Protein AF-A0A1I0MM11-F1 (afdb_monomer)

Sequence (488 aa):
MKKKLISIIIATCLLSLAIGGCGKSEEKPKDKEKENSEDIDIEEITEDVTDVLSDFLDSVKTNEITILPDDATISQESMVNTLLPLTDYEIDSVEATEDSATATVIFTMPDVSEISAACVKYEGYFDLIGTIETTTEQTLEFDLTLVDDDWTIDGSSADAYADMLIGVVDSIEFARLTADEAMDAFDLYMNQLSIESSASYAVESTDPASPAWSTYLGWCDSIEGDTFLIYDFLSKYFSRIEYEATVTEATNESVTLQIVGTAPESVESIEYYMNNVILATDIYENLIEWQYAGGTPDRYYNGIFGMMGLGVYDSELVDYNATVTVTVDDDGNYIFYAGEGFLPAPYLDTPTNNDTMVTCALDNLLERGTITQEQHDTIGADLYAGNSLITEIETGDDYYVSFTDDDDDFRVCFWTRESHDPNESFTYNMSVNGESVVEGGTVTPEVPGAVIHGVVIPEEYCAAGNSIDLTIYGTDGSSILAHLQIDL

Nearest PDB structures (foldseek):
  8dek-assembly1_A  TM=5.422E-01  e=2.374E-02  Akkermansia muciniphila
  7lk7-assembly1_A  TM=4.509E-01  e=2.396E-01  Phocaeicola plebeius DSM 17135
  7u7n-assembly1_C  TM=4.491E-01  e=1.305E+00  Homo sapiens
  1n6v-assembly1_A  TM=4.245E-01  e=4.964E+00  Homo sapiens
  7z0l-assembly1_B  TM=4.357E-01  e=6.096E+00  Mus musculus

Mean predicted aligned error: 16.52 Å

Solvent-accessible surface area (backbone atoms only — not comparable to full-atom values): 27430 Å² total; per-residue (Å²): 118,70,77,54,51,60,56,42,50,56,47,48,62,55,53,66,64,73,76,73,78,90,84,86,85,89,83,87,87,83,90,77,96,68,93,71,76,74,78,74,55,63,67,60,54,51,51,55,50,50,50,51,52,48,54,51,54,52,42,50,43,68,65,80,50,90,76,74,62,96,79,59,50,79,66,56,54,54,50,50,68,60,48,40,68,61,44,47,75,46,79,77,46,76,54,73,58,99,59,40,33,40,32,36,35,40,33,41,27,56,43,57,64,56,49,33,74,64,23,35,38,73,83,50,44,75,71,47,61,83,66,54,87,52,68,41,79,47,77,49,68,39,43,31,38,57,53,98,92,38,78,39,74,36,70,66,33,56,50,52,54,43,51,49,54,48,53,60,58,70,67,48,49,54,14,78,41,39,69,68,57,45,49,54,50,48,53,52,47,51,52,33,28,31,73,38,47,75,44,66,73,52,54,45,60,72,48,76,83,37,68,56,54,46,48,49,49,48,54,54,61,74,38,81,84,55,60,70,40,62,16,55,28,46,14,52,43,43,59,57,46,47,74,49,76,41,80,77,45,73,37,39,60,33,32,32,30,42,36,39,42,31,28,52,52,26,63,69,33,22,52,48,38,61,58,31,50,72,65,38,15,59,41,45,33,60,38,54,57,40,45,75,72,70,48,69,78,71,52,57,56,48,41,54,34,48,35,40,31,49,9,36,69,69,27,57,73,38,86,33,58,26,34,37,37,34,33,56,53,98,88,68,50,73,41,35,25,38,41,66,60,59,63,79,76,77,83,71,75,78,51,93,49,52,72,59,23,48,49,52,14,44,52,52,36,40,75,72,62,76,42,49,71,68,54,44,53,48,52,51,47,49,52,65,50,67,42,33,71,50,62,74,55,80,68,62,101,49,45,45,43,35,36,42,82,46,105,89,46,40,31,39,35,36,36,48,80,63,92,62,64,49,85,54,64,39,38,31,33,33,24,49,73,83,41,79,76,39,80,73,42,74,48,59,38,91,45,78,76,54,55,56,38,70,47,76,48,61,72,90,67,70,45,74,75,34,34,40,41,38,39,40,35,48,95,88,71,49,73,48,79,50,77,46,75,40,80,126

Foldseek 3Di:
DVVVVVVVVVVVVVVVVVPDDDDDDDDDDDDDDDDPPPPPPVVVVVVQLVVVVVVVLVCQLVVVDDLADPPPDPLLSVLLNLFSVQKDKDFPDWDDDPWKIKTKMKIKTQQLVVVQVQQAASVCSNVVRVVRPDIDIDIAMWMWGQDPNHIDTDPVSSVVVNVVSSVSSVSRQHAPDDPVRQVVVVVVLLVCLQPPLVSVVLEDAPDCVPPQNVVVVVVVVVPVPQSVLVSLLRNLFSNAWDWDWDFPDDGSFKTKIKIKGKTFPLQVLLLCLQQPLVNLLVLLLVQLLVVVVVDDNNSVSVSSSVSSSVSRVPGDIDIAIWMWMWGADPVGDIHIHTGPRPDNRPPDDNHPCPLVSNLSNLVVCCVVVSDDPVSSVVVNVCVVCVQPQQPFDCPDDFKGWGWDDDVQWIKIKMFTPDQDAQADKKFKWKDKPNHTPDHGDIWGDPDRRDRITIDTDDPVRLDAQIKMWMWIADPVRDIDIDIDHRHD

Radius of gyration: 41.2 Å; Cα contacts (8 Å, |Δi|>4): 737; chains: 1; bounding box: 97×57×124 Å

Structure (mmCIF, N/CA/C/O backbone):
data_AF-A0A1I0MM11-F1
#
_entry.id   AF-A0A1I0MM11-F1
#
loop_
_atom_site.group_PDB
_atom_site.id
_atom_site.type_symbol
_atom_site.label_atom_id
_atom_site.label_alt_id
_atom_site.label_comp_id
_atom_site.label_asym_id
_atom_site.label_entity_id
_atom_site.label_seq_id
_atom_site.pdbx_PDB_ins_code
_atom_site.Cartn_x
_atom_site.Cartn_y
_atom_site.Cartn_z
_atom_site.occupancy
_atom_site.B_iso_or_equiv
_atom_site.auth_seq_id
_atom_site.auth_comp_id
_atom_site.auth_asym_id
_atom_site.auth_atom_id
_atom_site.pdbx_PDB_model_num
ATOM 1 N N . MET A 1 1 ? -38.874 16.314 23.577 1.00 32.44 1 MET A N 1
ATOM 2 C CA . MET A 1 1 ? -39.738 15.119 23.413 1.00 32.44 1 MET A CA 1
ATOM 3 C C . MET A 1 1 ? -38.963 13.818 23.638 1.00 32.44 1 MET A C 1
ATOM 5 O O . MET A 1 1 ? -39.555 12.912 24.196 1.00 32.44 1 MET A O 1
ATOM 9 N N . LYS A 1 2 ? -37.657 13.771 23.322 1.00 34.09 2 LYS A N 1
ATOM 10 C CA . LYS A 1 2 ? -36.763 12.604 23.443 1.00 34.09 2 LYS A CA 1
ATOM 11 C C . LYS A 1 2 ? -36.462 12.120 24.885 1.00 34.09 2 LYS A C 1
ATOM 13 O O . LYS A 1 2 ? -36.616 10.938 25.135 1.00 34.09 2 LYS A O 1
ATOM 18 N N . LYS A 1 3 ? -36.265 13.012 25.876 1.00 29.98 3 LYS A N 1
ATOM 19 C CA . LYS A 1 3 ? -36.166 12.630 27.315 1.00 29.98 3 LYS A CA 1
ATOM 20 C C . LYS A 1 3 ? -37.410 11.938 27.892 1.00 29.98 3 LYS A C 1
ATOM 22 O O . LYS A 1 3 ? -37.318 11.255 28.894 1.00 29.98 3 LYS A O 1
ATOM 27 N N . LYS A 1 4 ? -38.583 12.105 27.266 1.00 34.47 4 LYS A N 1
ATOM 28 C CA . LYS A 1 4 ? -39.797 11.405 27.703 1.00 34.47 4 LYS A CA 1
ATOM 29 C C . LYS A 1 4 ? -39.848 9.969 27.198 1.00 34.47 4 LYS A C 1
ATOM 31 O O . LYS A 1 4 ? -40.585 9.214 27.794 1.00 34.47 4 LYS A O 1
ATOM 36 N N . LEU A 1 5 ? -39.129 9.590 26.137 1.00 35.84 5 LEU A N 1
ATOM 37 C CA . LEU A 1 5 ? -39.246 8.246 25.562 1.00 35.84 5 LEU A CA 1
ATOM 38 C C . LEU A 1 5 ? -38.450 7.210 26.371 1.00 35.84 5 LEU A C 1
ATOM 40 O O . LEU A 1 5 ? -38.989 6.150 26.643 1.00 35.84 5 LEU A O 1
ATOM 44 N N . ILE A 1 6 ? -37.251 7.561 26.849 1.00 40.06 6 ILE A N 1
ATOM 45 C CA . ILE A 1 6 ? -36.433 6.709 27.735 1.00 40.06 6 ILE A CA 1
ATOM 46 C C . ILE A 1 6 ? -37.093 6.578 29.116 1.00 40.06 6 ILE A C 1
ATOM 48 O O . ILE A 1 6 ? -37.303 5.466 29.589 1.00 40.06 6 ILE A O 1
ATOM 52 N N . SER A 1 7 ? -37.595 7.679 29.694 1.00 38.94 7 SER A N 1
ATOM 53 C CA . SER A 1 7 ? -38.435 7.607 30.901 1.00 38.94 7 SER A CA 1
ATOM 54 C C . SER A 1 7 ? -39.763 6.875 30.667 1.00 38.94 7 SER A C 1
ATOM 56 O O . SER A 1 7 ? -40.299 6.310 31.606 1.00 38.94 7 SER A O 1
ATOM 58 N N . ILE A 1 8 ? -40.312 6.864 29.442 1.00 41.53 8 ILE A N 1
ATOM 59 C CA . ILE A 1 8 ? -41.504 6.072 29.091 1.00 41.53 8 ILE A CA 1
ATOM 60 C C . ILE A 1 8 ? -41.149 4.595 28.951 1.00 41.53 8 ILE A C 1
ATOM 62 O O . ILE A 1 8 ? -41.990 3.794 29.313 1.00 41.53 8 ILE A O 1
ATOM 66 N N . ILE A 1 9 ? -39.967 4.208 28.470 1.00 45.38 9 ILE A N 1
ATOM 67 C CA . ILE A 1 9 ? -39.562 2.797 28.347 1.00 45.38 9 ILE A CA 1
ATOM 68 C C . ILE A 1 9 ? -39.268 2.214 29.734 1.00 45.38 9 ILE A C 1
ATOM 70 O O . ILE A 1 9 ? -39.852 1.191 30.074 1.00 45.38 9 ILE A O 1
ATOM 74 N N . ILE A 1 10 ? -38.536 2.940 30.586 1.00 48.00 10 ILE A N 1
ATOM 75 C CA . ILE A 1 10 ? -38.338 2.582 32.003 1.00 48.00 10 ILE A CA 1
ATOM 76 C C . ILE A 1 10 ? -39.690 2.558 32.746 1.00 48.00 10 ILE A C 1
ATOM 78 O O . ILE A 1 10 ? -40.022 1.574 33.402 1.00 48.00 10 ILE A O 1
ATOM 82 N N . ALA A 1 11 ? -40.562 3.554 32.536 1.00 42.75 11 ALA A N 1
ATOM 83 C CA . ALA A 1 11 ? -41.920 3.535 33.092 1.00 42.75 11 ALA A CA 1
ATOM 84 C C . ALA A 1 11 ? -42.844 2.472 32.461 1.00 42.75 11 ALA A C 1
ATOM 86 O O . ALA A 1 11 ? -43.851 2.119 33.069 1.00 42.75 11 ALA A O 1
ATOM 87 N N . THR A 1 12 ? -42.551 1.959 31.260 1.00 39.09 12 THR A N 1
ATOM 88 C CA . THR A 1 12 ? -43.323 0.882 30.612 1.00 39.09 12 THR A CA 1
ATOM 89 C C . THR A 1 12 ? -42.909 -0.469 31.180 1.00 39.09 12 THR A C 1
ATOM 91 O O . THR A 1 12 ? -43.797 -1.280 31.426 1.00 39.09 12 THR A O 1
ATOM 94 N N . CYS A 1 13 ? -41.622 -0.665 31.490 1.00 40.66 13 CYS A N 1
ATOM 95 C CA . CYS A 1 13 ? -41.130 -1.814 32.251 1.00 40.66 13 CYS A CA 1
ATOM 96 C C . CYS A 1 13 ? -41.732 -1.844 33.671 1.00 40.66 13 CYS A C 1
ATOM 98 O O . CYS A 1 13 ? -42.238 -2.888 34.092 1.00 40.66 13 CYS A O 1
ATOM 100 N N . LEU A 1 14 ? -41.839 -0.687 34.341 1.00 39.78 14 LEU A N 1
ATOM 101 C CA . LEU A 1 14 ? -42.507 -0.550 35.647 1.00 39.78 14 LEU A CA 1
ATOM 102 C C . LEU A 1 14 ? -44.042 -0.727 35.568 1.00 39.78 14 LEU A C 1
ATOM 104 O O . LEU A 1 14 ? -44.650 -1.367 36.429 1.00 39.78 14 LEU A O 1
ATOM 108 N N . LEU A 1 15 ? -44.710 -0.268 34.496 1.00 37.12 15 LEU A N 1
ATOM 109 C CA . LEU A 1 15 ? -46.163 -0.464 34.336 1.00 37.12 15 LEU A CA 1
ATOM 110 C C . LEU A 1 15 ? -46.568 -1.926 34.068 1.00 37.12 15 LEU A C 1
ATOM 112 O O . LEU A 1 15 ? -47.705 -2.300 34.373 1.00 37.12 15 LEU A O 1
ATOM 116 N N . SER A 1 16 ? -45.681 -2.760 33.512 1.00 40.31 16 SER A N 1
ATOM 117 C CA . SER A 1 16 ? -45.938 -4.198 33.317 1.00 40.31 16 SER A CA 1
ATOM 118 C C . SER A 1 16 ? -45.960 -5.005 34.619 1.00 40.31 16 SER A C 1
ATOM 120 O O . SER A 1 16 ? -46.598 -6.058 34.654 1.00 40.31 16 SER A O 1
ATOM 122 N N . LEU A 1 17 ? -45.364 -4.494 35.702 1.00 40.16 17 LEU A N 1
ATOM 123 C CA . LEU A 1 17 ? -45.412 -5.109 37.036 1.00 40.16 17 LEU A CA 1
ATOM 124 C C . LEU A 1 17 ? -46.632 -4.646 37.860 1.00 40.16 17 LEU A C 1
ATOM 126 O O . LEU A 1 17 ? -47.085 -5.348 38.764 1.00 40.16 17 LEU A O 1
ATOM 130 N N . ALA A 1 18 ? -47.276 -3.538 37.476 1.00 36.03 18 ALA A N 1
ATOM 131 C CA . ALA A 1 18 ? -48.444 -2.982 38.167 1.00 36.03 18 ALA A CA 1
ATOM 132 C C . ALA A 1 18 ? -49.798 -3.666 37.846 1.00 36.03 18 ALA A C 1
ATOM 134 O O . ALA A 1 18 ? -50.840 -3.271 38.381 1.00 36.03 18 ALA A O 1
ATOM 135 N N . ILE A 1 19 ? -49.836 -4.721 37.020 1.00 41.59 19 ILE A N 1
ATOM 136 C CA . ILE A 1 19 ? -51.053 -5.524 36.778 1.00 41.59 19 ILE A CA 1
ATOM 137 C C . ILE A 1 19 ? -50.826 -6.958 37.266 1.00 41.59 19 ILE A C 1
ATOM 139 O O . ILE A 1 19 ? -50.775 -7.909 36.491 1.00 41.59 19 ILE A O 1
ATOM 143 N N . GLY A 1 20 ? -50.705 -7.112 38.586 1.00 34.19 20 GLY A N 1
ATOM 144 C CA . GLY A 1 20 ? -50.338 -8.396 39.176 1.00 34.19 20 GLY A CA 1
ATOM 145 C C . GLY A 1 20 ? -50.717 -8.633 40.635 1.00 34.19 20 GLY A C 1
ATOM 146 O O . GLY A 1 20 ? -50.010 -9.382 41.288 1.00 34.19 20 GLY A O 1
ATOM 147 N N . GLY A 1 21 ? -51.825 -8.092 41.164 1.00 27.91 21 GLY A N 1
ATOM 148 C CA . GLY A 1 21 ? -52.418 -8.694 42.375 1.00 27.91 21 GLY A CA 1
ATOM 149 C C . GLY A 1 21 ? -53.058 -7.757 43.390 1.00 27.91 21 GLY A C 1
ATOM 150 O O . GLY A 1 21 ? -52.514 -7.473 44.447 1.00 27.91 21 GLY A O 1
ATOM 151 N N . CYS A 1 22 ? -54.304 -7.384 43.124 1.00 31.27 22 CYS A N 1
ATOM 152 C CA . CYS A 1 22 ? -55.219 -6.841 44.118 1.00 31.27 22 CYS A CA 1
ATOM 153 C C . CYS A 1 22 ? -55.604 -7.920 45.159 1.00 31.27 22 CYS A C 1
ATOM 155 O O . CYS A 1 22 ? -56.109 -8.976 44.769 1.00 31.27 22 CYS A O 1
ATOM 157 N N . GLY A 1 23 ? -55.501 -7.635 46.468 1.00 30.02 23 GLY A N 1
ATOM 158 C CA . GLY A 1 23 ? -56.397 -8.269 47.445 1.00 30.02 23 GLY A CA 1
ATOM 159 C C . GLY A 1 23 ? -56.038 -8.235 48.940 1.00 30.02 23 GLY A C 1
ATOM 160 O O . GLY A 1 23 ? -55.190 -9.001 49.379 1.00 30.02 23 GLY A O 1
ATOM 161 N N . LYS A 1 24 ? -56.914 -7.538 49.697 1.00 30.80 24 LYS A N 1
ATOM 162 C CA . LYS A 1 24 ? -57.249 -7.614 51.151 1.00 30.80 24 LYS A CA 1
ATOM 163 C C . LYS A 1 24 ? -56.423 -6.706 52.074 1.00 30.80 24 LYS A C 1
ATOM 165 O O . LYS A 1 24 ? -55.237 -6.920 52.233 1.00 30.80 24 LYS A O 1
ATOM 170 N N . SER A 1 25 ? -56.937 -5.593 52.610 1.00 36.91 25 SER A N 1
ATOM 171 C CA . SER A 1 25 ? -58.120 -5.298 53.461 1.00 36.91 25 SER A CA 1
ATOM 172 C C . SER A 1 25 ? -57.959 -5.613 54.958 1.00 36.91 25 SER A C 1
ATOM 174 O O . SER A 1 25 ? -57.859 -6.782 55.317 1.00 36.91 25 SER A O 1
ATOM 176 N N . GLU A 1 26 ? -58.155 -4.548 55.757 1.00 40.00 26 GLU A N 1
ATOM 177 C CA . GLU A 1 26 ? -58.460 -4.463 57.207 1.00 40.00 26 GLU A CA 1
ATOM 178 C C . GLU A 1 26 ? -57.268 -4.763 58.144 1.00 40.00 26 GLU A C 1
ATOM 180 O O . GLU A 1 26 ? -56.585 -5.757 57.980 1.00 40.00 26 GLU A O 1
ATOM 185 N N . GLU A 1 27 ? -56.886 -3.923 59.117 1.00 33.59 27 GLU A N 1
ATOM 186 C CA . GLU A 1 27 ? -57.684 -3.264 60.165 1.00 33.59 27 GLU A CA 1
ATOM 187 C C . GLU A 1 27 ? -56.856 -2.144 60.867 1.00 33.59 27 GLU A C 1
ATOM 189 O O . GLU A 1 27 ? -55.632 -2.217 60.936 1.00 33.59 27 GLU A O 1
ATOM 194 N N . LYS A 1 28 ? -57.508 -1.116 61.441 1.00 41.66 28 LYS A N 1
ATOM 195 C CA . LYS A 1 28 ? -56.886 -0.117 62.354 1.00 41.66 28 LYS A CA 1
ATOM 196 C C . LYS A 1 28 ? -56.785 -0.670 63.787 1.00 41.66 28 LYS A C 1
ATOM 198 O O . LYS A 1 28 ? -57.722 -1.340 64.218 1.00 41.66 28 LYS A O 1
ATOM 203 N N . PRO A 1 29 ? -55.804 -0.229 64.607 1.00 46.22 29 PRO A N 1
ATOM 204 C CA . PRO A 1 29 ? -56.149 0.751 65.653 1.00 46.22 29 PRO A CA 1
ATOM 205 C C . PRO A 1 29 ? -55.075 1.819 65.973 1.00 46.22 29 PRO A C 1
ATOM 207 O O . PRO A 1 29 ? -53.958 1.805 65.477 1.00 46.22 29 PRO A O 1
ATOM 210 N N . LYS A 1 30 ? -55.511 2.787 66.792 1.00 51.41 30 LYS A N 1
ATOM 211 C CA . LYS A 1 30 ? -54.915 4.083 67.158 1.00 51.41 30 LYS A CA 1
ATOM 212 C C . LYS A 1 30 ? -53.791 4.051 68.215 1.00 51.41 30 LYS A C 1
ATOM 214 O O . LYS A 1 30 ? -53.790 3.194 69.091 1.00 51.41 30 LYS A O 1
ATOM 219 N N . ASP A 1 31 ? -53.037 5.158 68.197 1.00 51.97 31 ASP A N 1
ATOM 220 C CA . ASP A 1 31 ? -52.286 5.852 69.262 1.00 51.97 31 ASP A CA 1
ATOM 221 C C . ASP A 1 31 ? -51.034 5.178 69.854 1.00 51.97 31 ASP A C 1
ATOM 223 O O . ASP A 1 31 ? -51.128 4.336 70.748 1.00 51.97 31 ASP A O 1
ATOM 227 N N . LYS A 1 32 ? -49.854 5.713 69.493 1.00 39.91 32 LYS A N 1
ATOM 228 C CA . LYS A 1 32 ? -48.892 6.314 70.441 1.00 39.91 32 LYS A CA 1
ATOM 229 C C . LYS A 1 32 ? -47.725 6.998 69.723 1.00 39.91 32 LYS A C 1
ATOM 231 O O . LYS A 1 32 ? -47.015 6.363 68.956 1.00 39.91 32 LYS A O 1
ATOM 236 N N . GLU A 1 33 ? -47.513 8.268 70.067 1.00 51.34 33 GLU A N 1
ATOM 237 C CA . GLU A 1 33 ? -46.248 8.983 69.895 1.00 51.34 33 GLU A CA 1
ATOM 238 C C . GLU A 1 33 ? -45.085 8.158 70.463 1.00 51.34 33 GLU A C 1
ATOM 240 O O . GLU A 1 33 ? -45.061 7.815 71.651 1.00 51.34 33 GLU A O 1
ATOM 245 N N . LYS A 1 34 ? -44.107 7.891 69.603 1.00 38.19 34 LYS A N 1
ATOM 246 C CA . LYS A 1 34 ? -42.693 7.754 69.934 1.00 38.19 34 LYS A CA 1
ATOM 247 C C . LYS A 1 34 ? -41.921 8.236 68.713 1.00 38.19 34 LYS A C 1
ATOM 249 O O . LYS A 1 34 ? -42.310 7.922 67.597 1.00 38.19 34 LYS A O 1
ATOM 254 N N . GLU A 1 35 ? -40.904 9.051 68.958 1.00 46.47 35 GLU A N 1
ATOM 255 C CA . GLU A 1 35 ? -39.925 9.511 67.976 1.00 46.47 35 GLU A CA 1
ATOM 256 C C . GLU A 1 35 ? -39.421 8.319 67.148 1.00 46.47 35 GLU A C 1
ATOM 258 O O . GLU A 1 35 ? -38.642 7.511 67.646 1.00 46.47 35 GLU A O 1
ATOM 263 N N . ASN A 1 36 ? -39.912 8.201 65.914 1.00 37.78 36 ASN A N 1
ATOM 264 C CA . ASN A 1 36 ? -39.257 7.456 64.853 1.00 37.78 36 ASN A CA 1
ATOM 265 C C . ASN A 1 36 ? -38.315 8.463 64.187 1.00 37.78 36 ASN A C 1
ATOM 267 O O . ASN A 1 36 ? -38.738 9.226 63.324 1.00 37.78 36 ASN A O 1
ATOM 271 N N . SER A 1 37 ? -37.054 8.519 64.612 1.00 39.25 37 SER A N 1
ATOM 272 C CA . SER A 1 37 ? -36.037 8.541 63.568 1.00 39.25 37 SER A CA 1
ATOM 273 C C . SER A 1 37 ? -36.120 7.139 62.987 1.00 39.25 37 SER A C 1
ATOM 275 O O . SER A 1 37 ? -35.765 6.184 63.677 1.00 39.25 37 SER A O 1
ATOM 277 N N . GLU A 1 38 ? -36.769 7.004 61.832 1.00 51.75 38 GLU A N 1
ATOM 278 C CA . GLU A 1 38 ? -36.617 5.808 61.013 1.00 51.75 38 GLU A CA 1
ATOM 279 C C . GLU A 1 38 ? -35.108 5.615 60.874 1.00 51.75 38 GLU A C 1
ATOM 281 O O . GLU A 1 38 ? -34.415 6.456 60.303 1.00 51.75 38 GLU A O 1
ATOM 286 N N . ASP A 1 39 ? -34.580 4.601 61.562 1.00 51.25 39 ASP A N 1
ATOM 287 C CA . ASP A 1 39 ? -33.264 4.078 61.240 1.00 51.25 39 ASP A CA 1
ATOM 288 C C . ASP A 1 39 ? -33.450 3.539 59.826 1.00 51.25 39 ASP A C 1
ATOM 290 O O . ASP A 1 39 ? -34.002 2.456 59.642 1.00 51.25 39 ASP A O 1
ATOM 294 N N . ILE A 1 40 ? -33.135 4.385 58.844 1.00 65.69 40 ILE A N 1
ATOM 295 C CA . ILE A 1 40 ? -33.111 4.022 57.436 1.00 65.69 40 ILE A CA 1
ATOM 296 C C . ILE A 1 40 ? -32.189 2.811 57.346 1.00 65.69 40 ILE A C 1
ATOM 298 O O . ILE A 1 40 ? -31.011 2.903 57.711 1.00 65.69 40 ILE A O 1
ATOM 302 N N . ASP A 1 41 ? -32.743 1.673 56.935 1.00 81.00 41 ASP A N 1
ATOM 303 C CA . ASP A 1 41 ? -31.971 0.453 56.766 1.00 81.00 41 ASP A CA 1
ATOM 304 C C . ASP A 1 41 ? -31.174 0.582 55.466 1.00 81.00 41 ASP A C 1
ATOM 306 O O . ASP A 1 41 ? -31.639 0.278 54.372 1.00 81.00 41 ASP A O 1
ATOM 310 N N . ILE A 1 42 ? -29.972 1.148 55.586 1.00 77.62 42 ILE A N 1
ATOM 311 C CA . ILE A 1 42 ? -29.057 1.361 54.458 1.00 77.62 42 ILE A CA 1
ATOM 312 C C . ILE A 1 42 ? -28.754 0.029 53.753 1.00 77.62 42 ILE A C 1
ATOM 314 O O . ILE A 1 42 ? -28.487 0.034 52.554 1.00 77.62 42 ILE A O 1
ATOM 318 N N . GLU A 1 43 ? -28.805 -1.099 54.471 1.00 81.69 43 GLU A N 1
ATOM 319 C CA . GLU A 1 43 ? -28.594 -2.429 53.893 1.00 81.69 43 GLU A CA 1
ATOM 320 C C . GLU A 1 43 ? -29.742 -2.794 52.935 1.00 81.69 43 GLU A C 1
ATOM 322 O O . GLU A 1 43 ? -29.463 -3.200 51.810 1.00 81.69 43 GLU A O 1
ATOM 327 N N . GLU A 1 44 ? -30.997 -2.526 53.319 1.00 83.88 44 GLU A N 1
ATOM 328 C CA . GLU A 1 44 ? -32.195 -2.720 52.476 1.00 83.88 44 GLU A CA 1
ATOM 329 C C . GLU A 1 44 ? -32.163 -1.820 51.227 1.00 83.88 44 GLU A C 1
ATOM 331 O O . GLU A 1 44 ? -32.332 -2.306 50.113 1.00 83.88 44 GLU A O 1
ATOM 336 N N . ILE A 1 45 ? -31.826 -0.529 51.377 1.00 81.81 45 ILE A N 1
ATOM 337 C CA . ILE A 1 45 ? -31.696 0.391 50.228 1.00 81.81 45 ILE A CA 1
ATOM 338 C C . ILE A 1 45 ? -30.604 -0.072 49.256 1.00 81.81 45 ILE A C 1
ATOM 340 O O . ILE A 1 45 ? -30.756 0.035 48.039 1.00 81.81 45 ILE A O 1
ATOM 344 N N . THR A 1 46 ? -29.478 -0.553 49.784 1.00 81.31 46 THR A N 1
ATOM 345 C CA . THR A 1 46 ? -28.353 -0.997 48.953 1.00 81.31 46 THR A CA 1
ATOM 346 C C . THR A 1 46 ? -28.711 -2.256 48.164 1.00 81.31 46 THR A C 1
ATOM 348 O O . THR A 1 46 ? -28.319 -2.364 47.002 1.00 81.31 46 THR A O 1
ATOM 351 N N . GLU A 1 47 ? -29.459 -3.186 48.766 1.00 84.94 47 GLU A N 1
ATOM 352 C CA . GLU A 1 47 ? -29.973 -4.386 48.093 1.00 84.94 47 GLU A CA 1
ATOM 353 C C . GLU A 1 47 ? -30.916 -4.001 46.940 1.00 84.94 47 GLU A C 1
ATOM 355 O O . GLU A 1 47 ? -30.658 -4.387 45.801 1.00 84.94 47 GLU A O 1
ATOM 360 N N . ASP A 1 48 ? -31.895 -3.124 47.189 1.00 84.12 48 ASP A N 1
ATOM 361 C CA . ASP A 1 48 ? -32.839 -2.653 46.162 1.00 84.12 48 ASP A CA 1
ATOM 362 C C . ASP A 1 48 ? -32.139 -1.933 44.991 1.00 84.12 48 ASP A C 1
ATOM 364 O O . ASP A 1 48 ? -32.462 -2.155 43.821 1.00 84.12 48 ASP A O 1
ATOM 368 N N . VAL A 1 49 ? -31.148 -1.076 45.277 1.00 81.94 49 VAL A N 1
ATOM 369 C CA . VAL A 1 49 ? -30.350 -0.393 44.240 1.00 81.94 49 VAL A CA 1
ATOM 370 C C . VAL A 1 49 ? -29.547 -1.396 43.409 1.00 81.94 49 VAL A C 1
ATOM 372 O O . VAL A 1 49 ? -29.456 -1.259 42.186 1.00 81.94 49 VAL A O 1
ATOM 375 N N . THR A 1 50 ? -28.971 -2.406 44.062 1.00 83.56 50 THR A N 1
ATOM 376 C CA . THR A 1 50 ? -28.185 -3.456 43.402 1.00 83.56 50 THR A CA 1
ATOM 377 C C . THR A 1 50 ? -29.058 -4.293 42.467 1.00 83.56 50 THR A C 1
ATOM 379 O O . THR A 1 50 ? -28.634 -4.591 41.346 1.00 83.56 50 THR A O 1
ATOM 382 N N . ASP A 1 51 ? -30.282 -4.618 42.886 1.00 85.31 51 ASP A N 1
ATOM 383 C CA . ASP A 1 51 ? -31.253 -5.360 42.081 1.00 85.31 51 ASP A CA 1
ATOM 384 C C . ASP A 1 51 ? -31.686 -4.557 40.846 1.00 85.31 51 ASP A C 1
ATOM 386 O O . ASP A 1 51 ? -31.629 -5.070 39.728 1.00 85.31 51 ASP A O 1
ATOM 390 N N . VAL A 1 52 ? -32.012 -3.267 41.003 1.00 84.81 52 VAL A N 1
ATOM 391 C CA . VAL A 1 52 ? -32.391 -2.395 39.874 1.00 84.81 52 VAL A CA 1
ATOM 392 C C . VAL A 1 52 ? -31.262 -2.242 38.853 1.00 84.81 52 VAL A C 1
ATOM 394 O O . VAL A 1 52 ? -31.509 -2.294 37.645 1.00 84.81 52 VAL A O 1
ATOM 397 N N . LEU A 1 53 ? -30.019 -2.057 39.311 1.00 81.56 53 LEU A N 1
ATOM 398 C CA . LEU A 1 53 ? -28.861 -1.987 38.415 1.00 81.56 53 LEU A CA 1
ATOM 399 C C . LEU A 1 53 ? -28.635 -3.311 37.691 1.00 81.56 53 LEU A C 1
ATOM 401 O O . LEU A 1 53 ? -28.377 -3.306 36.489 1.00 81.56 53 LEU A O 1
ATOM 405 N N . SER A 1 54 ? -28.759 -4.432 38.401 1.00 84.62 54 SER A N 1
ATOM 406 C CA . SER A 1 54 ? -28.582 -5.759 37.812 1.00 84.62 54 SER A CA 1
ATOM 407 C C . SER A 1 54 ? -29.636 -6.038 36.740 1.00 84.62 54 SER A C 1
ATOM 409 O O . SER A 1 54 ? -29.277 -6.401 35.622 1.00 84.62 54 SER A O 1
ATOM 411 N N . ASP A 1 55 ? -30.911 -5.761 37.023 1.00 85.75 55 ASP A N 1
ATOM 412 C CA . ASP A 1 55 ? -32.009 -5.915 36.063 1.00 85.75 55 ASP A CA 1
ATOM 413 C C . ASP A 1 55 ? -31.813 -5.037 34.818 1.00 85.75 55 ASP A C 1
ATOM 415 O O . ASP A 1 55 ? -32.019 -5.485 33.684 1.00 85.75 55 ASP A O 1
ATOM 419 N N . PHE A 1 56 ? -31.384 -3.783 35.003 1.00 83.50 56 PHE A N 1
ATOM 420 C CA . PHE A 1 56 ? -31.062 -2.898 33.886 1.00 83.50 56 PHE A CA 1
ATOM 421 C C . PHE A 1 56 ? -29.932 -3.477 33.025 1.00 83.50 56 PHE A C 1
ATOM 423 O O . PHE A 1 56 ? -30.097 -3.607 31.810 1.00 83.50 56 PHE A O 1
ATOM 430 N N . LEU A 1 57 ? -28.809 -3.863 33.630 1.00 83.62 57 LEU A N 1
ATOM 431 C CA . LEU A 1 57 ? -27.642 -4.360 32.902 1.00 83.62 57 LEU A CA 1
ATOM 432 C C . LEU A 1 57 ? -27.925 -5.695 32.193 1.00 83.62 57 LEU A C 1
ATOM 434 O O . LEU A 1 57 ? -27.514 -5.877 31.045 1.00 83.62 57 LEU A O 1
ATOM 438 N N . ASP A 1 58 ? -28.710 -6.585 32.798 1.00 83.69 58 ASP A N 1
ATOM 439 C CA . ASP A 1 58 ? -29.155 -7.832 32.165 1.00 83.69 58 ASP A CA 1
ATOM 440 C C . ASP A 1 58 ? -30.113 -7.582 30.986 1.00 83.69 58 ASP A C 1
ATOM 442 O O . ASP A 1 58 ? -30.017 -8.235 29.937 1.00 83.69 58 ASP A O 1
ATOM 446 N N . SER A 1 59 ? -31.014 -6.601 31.105 1.00 80.88 59 SER A N 1
ATOM 447 C CA . SER A 1 59 ? -31.914 -6.217 30.007 1.00 80.88 59 SER A CA 1
ATOM 448 C C . SER A 1 59 ? -31.159 -5.635 28.803 1.00 80.88 59 SER A C 1
ATOM 450 O O . SER A 1 59 ? -31.515 -5.888 27.649 1.00 80.88 59 SER A O 1
ATOM 452 N N . VAL A 1 60 ? -30.063 -4.919 29.066 1.00 76.94 60 VAL A N 1
ATOM 453 C CA . VAL A 1 60 ? -29.146 -4.403 28.047 1.00 76.94 60 VAL A CA 1
ATOM 454 C C . VAL A 1 60 ? -28.428 -5.550 27.327 1.00 76.94 60 VAL A C 1
ATOM 456 O O . VAL A 1 60 ? -28.459 -5.605 26.097 1.00 76.94 60 VAL A O 1
ATOM 459 N N . LYS A 1 61 ? -27.846 -6.513 28.060 1.00 76.19 61 LYS A N 1
ATOM 460 C CA . LYS A 1 61 ? -27.139 -7.665 27.459 1.00 76.19 61 LYS A CA 1
ATOM 461 C C . LYS A 1 61 ? -28.035 -8.549 26.591 1.00 76.19 61 LYS A C 1
ATOM 463 O O . LYS A 1 61 ? -27.565 -9.182 25.647 1.00 76.19 61 LYS A O 1
ATOM 468 N N . THR A 1 62 ? -29.322 -8.634 26.918 1.00 73.81 62 THR A N 1
ATOM 469 C CA . THR A 1 62 ? -30.285 -9.494 26.210 1.00 73.81 62 THR A CA 1
ATOM 470 C C . THR A 1 62 ? -30.881 -8.854 24.949 1.00 73.81 62 THR A C 1
ATOM 472 O O . THR A 1 62 ? -31.729 -9.470 24.301 1.00 73.81 62 THR A O 1
ATOM 475 N N . ASN A 1 63 ? -30.386 -7.678 24.536 1.00 59.94 63 ASN A N 1
ATOM 476 C CA . ASN A 1 63 ? -30.808 -6.929 23.344 1.00 59.94 63 ASN A CA 1
ATOM 477 C C . ASN A 1 63 ? -32.291 -6.504 23.347 1.00 59.94 63 ASN A C 1
ATOM 479 O O . ASN A 1 63 ? -32.845 -6.184 22.292 1.00 59.94 63 ASN A O 1
ATOM 483 N N . GLU A 1 64 ? -32.961 -6.468 24.505 1.00 58.09 64 GLU A N 1
ATOM 484 C CA . GLU A 1 64 ? -34.348 -5.980 24.586 1.00 58.09 64 GLU A CA 1
ATOM 485 C C . GLU A 1 64 ? -34.441 -4.441 24.547 1.00 58.09 64 GLU A C 1
ATOM 487 O O . GLU A 1 64 ? -35.537 -3.887 24.420 1.00 58.09 64 GLU A O 1
ATOM 492 N N . ILE A 1 65 ? -33.299 -3.741 24.589 1.00 59.06 65 ILE A N 1
ATOM 493 C CA . ILE A 1 65 ? -33.212 -2.278 24.628 1.00 59.06 65 ILE A CA 1
ATOM 494 C C . ILE A 1 65 ? -32.291 -1.759 23.518 1.00 59.06 65 ILE A C 1
ATOM 496 O O . ILE A 1 65 ? -31.119 -2.110 23.444 1.00 59.06 65 ILE A O 1
ATOM 500 N N . THR A 1 66 ? -32.810 -0.861 22.677 1.00 60.81 66 THR A N 1
ATOM 501 C CA . THR A 1 66 ? -31.998 -0.052 21.756 1.00 60.81 66 THR A CA 1
ATOM 502 C C . THR A 1 66 ? -31.408 1.129 22.527 1.00 60.81 66 THR A C 1
ATOM 504 O O . THR A 1 66 ? -32.154 1.995 22.985 1.00 60.81 66 THR A O 1
ATOM 507 N N . ILE A 1 67 ? -30.085 1.151 22.694 1.00 61.69 67 ILE A N 1
ATOM 508 C CA . ILE A 1 67 ? -29.377 2.134 23.540 1.00 61.69 67 ILE A CA 1
ATOM 509 C C . ILE A 1 67 ? -28.835 3.309 22.717 1.00 61.69 67 ILE A C 1
ATOM 511 O O . ILE A 1 67 ? -28.596 4.389 23.251 1.00 61.69 67 ILE A O 1
ATOM 515 N N . LEU A 1 68 ? -28.660 3.124 21.408 1.00 63.53 68 LEU A N 1
ATOM 516 C CA . LEU A 1 68 ? -27.925 4.078 20.590 1.00 63.53 68 LEU A CA 1
ATOM 517 C C . LEU A 1 68 ? -28.766 5.275 20.134 1.00 63.53 68 LEU A C 1
ATOM 519 O O . LEU A 1 68 ? -29.970 5.146 19.884 1.00 63.53 68 LEU A O 1
ATOM 523 N N . PRO A 1 69 ? -28.132 6.453 20.008 1.00 60.31 69 PRO A N 1
ATOM 524 C CA . PRO A 1 69 ? -28.787 7.636 19.484 1.00 60.31 69 PRO A CA 1
ATOM 525 C C . PRO A 1 69 ? -29.116 7.465 17.988 1.00 60.31 69 PRO A C 1
ATOM 527 O O . PRO A 1 69 ? -28.449 6.731 17.263 1.00 60.31 69 PRO A O 1
ATOM 530 N N . ASP A 1 70 ? -30.164 8.157 17.516 1.00 57.09 70 ASP A N 1
ATOM 531 C CA . ASP A 1 70 ? -30.696 8.052 16.138 1.00 57.09 70 ASP A CA 1
ATOM 532 C C . ASP A 1 70 ? -29.662 8.368 15.025 1.00 57.09 70 ASP A C 1
ATOM 534 O O . ASP A 1 70 ? -29.954 8.177 13.843 1.00 57.09 70 ASP A O 1
ATOM 538 N N . ASP A 1 71 ? -28.517 8.957 15.373 1.00 57.12 71 ASP A N 1
ATOM 539 C CA . ASP A 1 71 ? -27.433 9.355 14.473 1.00 57.12 71 ASP A CA 1
ATOM 540 C C . ASP A 1 71 ? -26.260 8.370 14.426 1.00 57.12 71 ASP A C 1
ATOM 542 O O . ASP A 1 71 ? -25.376 8.548 13.585 1.00 57.12 71 ASP A O 1
ATOM 546 N N . ALA A 1 72 ? -26.273 7.313 15.245 1.00 56.34 72 ALA A N 1
ATOM 547 C CA . ALA A 1 72 ? -25.340 6.210 15.081 1.00 56.34 72 ALA A CA 1
ATOM 548 C C . ALA A 1 72 ? -25.506 5.609 13.678 1.00 56.34 72 ALA A C 1
ATOM 550 O O . ALA A 1 72 ? -26.615 5.346 13.199 1.00 56.34 72 ALA A O 1
ATOM 551 N N . THR A 1 73 ? -24.389 5.408 12.985 1.00 66.88 73 THR A N 1
ATOM 552 C CA . THR A 1 73 ? -24.423 4.719 11.695 1.00 66.88 73 THR A CA 1
ATOM 553 C C . THR A 1 73 ? -24.907 3.284 11.912 1.00 66.88 73 THR A C 1
ATOM 555 O O . THR A 1 73 ? -24.576 2.653 12.916 1.00 66.88 73 THR A O 1
ATOM 558 N N . ILE A 1 74 ? -25.671 2.736 10.958 1.00 62.16 74 ILE A N 1
ATOM 559 C CA . ILE A 1 74 ? -26.195 1.352 11.012 1.00 62.16 74 ILE A CA 1
ATOM 560 C C . ILE A 1 74 ? -25.066 0.333 11.301 1.00 62.16 74 ILE A C 1
ATOM 562 O O . ILE A 1 74 ? -25.296 -0.727 11.891 1.00 62.16 74 ILE A O 1
ATOM 566 N N . SER A 1 75 ? -23.827 0.672 10.928 1.00 77.75 75 SER A N 1
ATOM 567 C CA . SER A 1 75 ? -22.632 -0.114 11.216 1.00 77.75 75 SER A CA 1
ATOM 568 C C . SER A 1 75 ? -22.224 -0.128 12.694 1.00 77.75 75 SER A C 1
ATOM 570 O O . SER A 1 75 ? -21.933 -1.209 13.206 1.00 77.75 75 SER A O 1
ATOM 572 N N . GLN A 1 76 ? -22.240 1.018 13.386 1.00 81.81 76 GLN A N 1
ATOM 573 C CA . GLN A 1 76 ? -21.891 1.117 14.814 1.00 81.81 76 GLN A CA 1
ATOM 574 C C . GLN A 1 76 ? -22.908 0.381 15.689 1.00 81.81 76 GLN A C 1
ATOM 576 O O . GLN A 1 76 ? -22.528 -0.316 16.626 1.00 81.81 76 GLN A O 1
ATOM 581 N N . GLU A 1 77 ? -24.197 0.463 15.346 1.00 82.06 77 GLU A N 1
ATOM 582 C CA . GLU A 1 77 ? -25.245 -0.271 16.063 1.00 82.06 77 GLU A CA 1
ATOM 583 C C . GLU A 1 77 ? -25.032 -1.778 16.026 1.00 82.06 77 GLU A C 1
ATOM 585 O O . GLU A 1 77 ? -25.117 -2.454 17.052 1.00 82.06 77 GLU A O 1
ATOM 590 N N . SER A 1 78 ? -24.683 -2.304 14.857 1.00 86.19 78 SER A N 1
ATOM 591 C CA . SER A 1 78 ? -24.396 -3.728 14.713 1.00 86.19 78 SER A CA 1
ATOM 592 C C . SER A 1 78 ? -23.179 -4.144 15.550 1.00 86.19 78 SER A C 1
ATOM 594 O O . SER A 1 78 ? -23.196 -5.210 16.168 1.00 86.19 78 SER A O 1
ATOM 596 N N . MET A 1 79 ? -22.152 -3.291 15.625 1.00 87.50 79 MET A N 1
ATOM 597 C CA . MET A 1 79 ? -20.950 -3.554 16.419 1.00 87.50 79 MET A CA 1
ATOM 598 C C . MET A 1 79 ? -21.248 -3.592 17.917 1.00 87.50 79 MET A C 1
ATOM 600 O O . MET A 1 79 ? -20.950 -4.585 18.578 1.00 87.50 79 MET A O 1
ATOM 604 N N . VAL A 1 80 ? -21.928 -2.567 18.436 1.00 87.50 80 VAL A N 1
ATOM 605 C CA . VAL A 1 80 ? -22.328 -2.510 19.849 1.00 87.50 80 VAL A CA 1
ATOM 606 C C . VAL A 1 80 ? -23.196 -3.713 20.218 1.00 87.50 80 VAL A C 1
ATOM 608 O O . VAL A 1 80 ? -22.914 -4.383 21.206 1.00 87.50 80 VAL A O 1
ATOM 611 N N . ASN A 1 81 ? -24.182 -4.069 19.391 1.00 84.94 81 ASN A N 1
ATOM 612 C CA . ASN A 1 81 ? -25.051 -5.228 19.637 1.00 84.94 81 ASN A CA 1
ATOM 613 C C . ASN A 1 81 ? -24.305 -6.574 19.642 1.00 84.94 81 ASN A C 1
ATOM 615 O O . ASN A 1 81 ? -24.821 -7.562 20.165 1.00 84.94 81 ASN A O 1
ATOM 619 N N . THR A 1 82 ? -23.110 -6.628 19.051 1.00 88.25 82 THR A N 1
ATOM 620 C CA . THR A 1 82 ? -22.250 -7.819 19.063 1.00 88.25 82 THR A CA 1
ATOM 621 C C . THR A 1 82 ? -21.308 -7.822 20.264 1.00 88.25 82 THR A C 1
ATOM 623 O O . THR A 1 82 ? -21.057 -8.881 20.834 1.00 88.25 82 THR A O 1
ATOM 626 N N . LEU A 1 83 ? -20.825 -6.649 20.679 1.00 88.38 83 LEU A N 1
ATOM 627 C CA . LEU A 1 83 ? -19.996 -6.479 21.872 1.00 88.38 83 LEU A CA 1
ATOM 628 C C . LEU A 1 83 ? -20.800 -6.708 23.163 1.00 88.38 83 LEU A C 1
ATOM 630 O O . LEU A 1 83 ? -20.305 -7.351 24.081 1.00 88.38 83 LEU A O 1
ATOM 634 N N . LEU A 1 84 ? -22.047 -6.228 23.227 1.00 89.19 84 LEU A N 1
ATOM 635 C CA . LEU A 1 84 ? -22.883 -6.250 24.434 1.00 89.19 84 LEU A CA 1
ATOM 636 C C . LEU A 1 84 ? -23.010 -7.640 25.095 1.00 89.19 84 LEU A C 1
ATOM 638 O O . LEU A 1 84 ? -22.775 -7.728 26.300 1.00 89.19 84 LEU A O 1
ATOM 642 N N . PRO A 1 85 ? -23.312 -8.736 24.368 1.00 88.81 85 PRO A N 1
ATOM 643 C CA . PRO A 1 85 ? -23.378 -10.075 24.961 1.00 88.81 85 PRO A CA 1
ATOM 644 C C . PRO A 1 85 ? -22.039 -10.613 25.484 1.00 88.81 85 PRO A C 1
ATOM 646 O O . PRO A 1 85 ? -22.034 -11.616 26.196 1.00 88.81 85 PRO A O 1
ATOM 649 N N . LEU A 1 86 ? -20.919 -9.997 25.095 1.00 90.75 86 LEU A N 1
ATOM 650 C CA . LEU A 1 86 ? -19.561 -10.370 25.497 1.00 90.75 86 LEU A CA 1
ATOM 651 C C . LEU A 1 86 ? -19.036 -9.509 26.655 1.00 90.75 86 LEU A C 1
ATOM 653 O O . LEU A 1 86 ? -17.968 -9.796 27.187 1.00 90.75 86 LEU A O 1
ATOM 657 N N . THR A 1 87 ? -19.768 -8.463 27.042 1.00 91.19 87 THR A N 1
ATOM 658 C CA . THR A 1 87 ? -19.411 -7.579 28.152 1.00 91.19 87 THR A CA 1
ATOM 659 C C . THR A 1 87 ? -19.930 -8.146 29.467 1.00 91.19 87 THR A C 1
ATOM 661 O O . THR A 1 87 ? -21.117 -8.437 29.611 1.00 91.19 87 THR A O 1
ATOM 664 N N . ASP A 1 88 ? -19.054 -8.239 30.457 1.00 93.25 88 ASP A N 1
ATOM 665 C CA . ASP A 1 88 ? -19.367 -8.511 31.853 1.00 93.25 88 ASP A CA 1
ATOM 666 C C . ASP A 1 88 ? -19.345 -7.241 32.702 1.00 93.25 88 ASP A C 1
ATOM 668 O O . ASP A 1 88 ? -18.847 -6.196 32.280 1.00 93.25 88 ASP A O 1
ATOM 672 N N . TYR A 1 89 ? -19.958 -7.310 33.883 1.00 94.25 89 TYR A N 1
ATOM 673 C CA . TYR A 1 89 ? -19.989 -6.193 34.818 1.00 94.25 89 TYR A CA 1
ATOM 674 C C . TYR A 1 89 ? -19.883 -6.669 36.267 1.00 94.25 89 TYR A C 1
ATOM 676 O O . TYR A 1 89 ? -20.348 -7.755 36.616 1.00 94.25 89 TYR A O 1
ATOM 684 N N . GLU A 1 90 ? -19.308 -5.815 37.106 1.00 92.50 90 GLU A N 1
ATOM 685 C CA . GLU A 1 90 ? -19.246 -5.948 38.557 1.00 92.50 90 GLU A CA 1
ATOM 686 C C . GLU A 1 90 ? -19.623 -4.607 39.196 1.00 92.50 90 GLU A C 1
ATOM 688 O O . GLU A 1 90 ? -19.144 -3.549 38.785 1.00 92.50 90 GLU A O 1
ATOM 693 N N . ILE A 1 91 ? -20.500 -4.641 40.200 1.00 91.69 91 ILE A N 1
ATOM 694 C CA . ILE A 1 91 ? -20.818 -3.464 41.013 1.00 91.69 91 ILE A CA 1
ATOM 695 C C . ILE A 1 91 ? -19.758 -3.387 42.114 1.00 91.69 91 ILE A C 1
ATOM 697 O O . ILE A 1 91 ? -19.754 -4.209 43.028 1.00 91.69 91 ILE A O 1
ATOM 701 N N . ASP A 1 92 ? -18.853 -2.415 42.010 1.00 94.38 92 ASP A N 1
ATOM 702 C CA . ASP A 1 92 ? -17.737 -2.239 42.946 1.00 94.38 92 ASP A CA 1
ATOM 703 C C . ASP A 1 92 ? -18.204 -1.602 44.261 1.00 94.38 92 ASP A C 1
ATOM 705 O O . ASP A 1 92 ? -17.877 -2.065 45.357 1.00 94.38 92 ASP A O 1
ATOM 709 N N . SER A 1 93 ? -19.006 -0.540 44.165 1.00 91.56 93 SER A N 1
ATOM 710 C CA . SER A 1 93 ? -19.509 0.184 45.331 1.00 91.56 93 SER A CA 1
ATOM 711 C C . SER A 1 93 ? -20.853 0.852 45.069 1.00 91.56 93 SER A C 1
ATOM 713 O O . SER A 1 93 ? -21.163 1.247 43.947 1.00 91.56 93 SER A O 1
ATOM 715 N N . VAL A 1 94 ? -21.644 0.991 46.135 1.00 92.38 94 VAL A N 1
ATOM 716 C CA . VAL A 1 94 ? -22.912 1.727 46.149 1.00 92.38 94 VAL A CA 1
ATOM 717 C C . VAL A 1 94 ? -22.907 2.661 47.354 1.00 92.38 94 VAL A C 1
ATOM 719 O O . VAL A 1 94 ? -22.726 2.228 48.493 1.00 92.38 94 VAL A O 1
ATOM 722 N N . GLU A 1 95 ? -23.113 3.948 47.100 1.00 89.69 95 GLU A N 1
ATOM 723 C CA . GLU A 1 95 ? -23.302 4.977 48.115 1.00 89.69 95 GLU A CA 1
ATOM 724 C C . GLU A 1 95 ? -24.734 5.507 48.021 1.00 89.69 95 GLU A C 1
ATOM 726 O O . GLU A 1 95 ? -25.068 6.271 47.118 1.00 89.69 95 GLU A O 1
ATOM 731 N N . ALA A 1 96 ? -25.597 5.094 48.951 1.00 89.50 96 ALA A N 1
ATOM 732 C CA . ALA A 1 96 ? -27.010 5.459 48.947 1.00 89.50 96 ALA A CA 1
ATOM 733 C C . ALA A 1 96 ? -27.396 6.409 50.092 1.00 89.50 96 ALA A C 1
ATOM 735 O O . ALA A 1 96 ? -26.846 6.384 51.195 1.00 89.50 96 ALA A O 1
ATOM 736 N N . THR A 1 97 ? -28.388 7.246 49.810 1.00 88.69 97 THR A N 1
ATOM 737 C CA . THR A 1 97 ? -29.115 8.102 50.753 1.00 88.69 97 THR A CA 1
ATOM 738 C C . THR A 1 97 ? -30.613 7.787 50.665 1.00 88.69 97 THR A C 1
ATOM 740 O O . THR A 1 97 ? -31.008 6.895 49.924 1.00 88.69 97 THR A O 1
ATOM 743 N N . GLU A 1 98 ? -31.450 8.521 51.403 1.00 85.56 98 GLU A N 1
ATOM 744 C CA . GLU A 1 98 ? -32.910 8.328 51.389 1.00 85.56 98 GLU A CA 1
ATOM 745 C C . GLU A 1 98 ? -33.528 8.520 49.990 1.00 85.56 98 GLU A C 1
ATOM 747 O O . GLU A 1 98 ? -34.422 7.771 49.621 1.00 85.56 98 GLU A O 1
ATOM 752 N N . ASP A 1 99 ? -33.016 9.470 49.194 1.00 89.38 99 ASP A N 1
ATOM 753 C CA . ASP A 1 99 ? -33.647 9.881 47.926 1.00 89.38 99 ASP A CA 1
ATOM 754 C C . ASP A 1 99 ? -32.751 9.696 46.681 1.00 89.38 99 ASP A C 1
ATOM 756 O O . ASP A 1 99 ? -33.200 9.873 45.543 1.00 89.38 99 ASP A O 1
ATOM 760 N N . SER A 1 100 ? -31.464 9.395 46.869 1.00 90.00 100 SER A N 1
ATOM 761 C CA . SER A 1 100 ? -30.488 9.252 45.780 1.00 90.00 100 SER A CA 1
ATOM 762 C C . SER A 1 100 ? -29.417 8.224 46.109 1.00 90.00 100 SER A C 1
ATOM 764 O O . SER A 1 100 ? -29.028 8.104 47.271 1.00 90.00 100 SER A O 1
ATOM 766 N N . ALA A 1 101 ? -28.876 7.565 45.092 1.00 89.38 101 ALA A N 1
ATOM 767 C CA . ALA A 1 101 ? -27.728 6.679 45.225 1.00 89.38 101 ALA A CA 1
ATOM 768 C C . ALA A 1 101 ? -26.742 6.906 44.079 1.00 89.38 101 ALA A C 1
ATOM 770 O O . ALA A 1 101 ? -27.142 7.328 42.999 1.00 89.38 101 ALA A O 1
ATOM 771 N N . THR A 1 102 ? -25.469 6.612 44.314 1.00 92.94 102 THR A N 1
ATOM 772 C CA . THR A 1 102 ? -24.441 6.554 43.274 1.00 92.94 102 THR A CA 1
ATOM 773 C C . THR A 1 102 ? -23.795 5.176 43.326 1.00 92.94 102 THR A C 1
ATOM 775 O O . THR A 1 102 ? -23.417 4.710 44.401 1.00 92.94 102 THR A O 1
ATOM 778 N N . ALA A 1 103 ? -23.685 4.509 42.182 1.00 91.38 103 ALA A N 1
ATOM 779 C CA . ALA A 1 103 ? -23.068 3.195 42.069 1.00 91.38 103 ALA A CA 1
ATOM 780 C C . ALA A 1 103 ? -21.883 3.226 41.104 1.00 91.38 103 ALA A C 1
ATOM 782 O O . ALA A 1 103 ? -22.015 3.685 39.973 1.00 91.38 103 ALA A O 1
ATOM 783 N N . THR A 1 104 ? -20.743 2.695 41.534 1.00 93.69 104 THR A N 1
ATOM 784 C CA . THR A 1 104 ? -19.570 2.500 40.678 1.00 93.69 104 THR A CA 1
ATOM 785 C C . THR A 1 104 ? -19.631 1.104 40.080 1.00 93.69 104 THR A C 1
ATOM 787 O O . THR A 1 104 ? -19.626 0.111 40.810 1.00 93.69 104 THR A O 1
ATOM 790 N N . VAL A 1 105 ? -19.675 1.021 38.754 1.00 92.25 105 VAL A N 1
ATOM 791 C CA . VAL A 1 105 ? -19.745 -0.240 38.010 1.00 92.25 105 VAL A CA 1
ATOM 792 C C . VAL A 1 105 ? -18.497 -0.383 37.150 1.00 92.25 105 VAL A C 1
ATOM 794 O O . VAL A 1 105 ? -18.118 0.541 36.428 1.00 92.25 105 VAL A O 1
ATOM 797 N N . ILE A 1 106 ? -17.860 -1.546 37.232 1.00 94.44 106 ILE A N 1
ATOM 798 C CA . ILE A 1 106 ? -16.721 -1.933 36.403 1.00 94.44 106 ILE A CA 1
ATOM 799 C C . ILE A 1 106 ? -17.245 -2.857 35.309 1.00 94.44 106 ILE A C 1
ATOM 801 O O . ILE A 1 106 ? -17.800 -3.913 35.595 1.00 94.44 106 ILE A O 1
ATOM 805 N N . PHE A 1 107 ? -17.070 -2.457 34.056 1.00 94.81 107 PHE A N 1
ATOM 806 C CA . PHE A 1 107 ? -17.382 -3.253 32.878 1.00 94.81 107 PHE A CA 1
ATOM 807 C C . PHE A 1 107 ? -16.120 -3.927 32.370 1.00 94.81 107 PHE A C 1
ATOM 809 O O . PHE A 1 107 ? -15.147 -3.242 32.069 1.00 94.81 107 PHE A O 1
ATOM 816 N N . THR A 1 108 ? -16.157 -5.244 32.213 1.00 95.62 108 THR A N 1
ATOM 817 C CA . THR A 1 108 ? -15.085 -6.030 31.601 1.00 95.62 108 THR A CA 1
ATOM 818 C C . THR A 1 108 ? -15.551 -6.465 30.220 1.00 95.62 108 THR A C 1
ATOM 820 O O . THR A 1 108 ? -16.517 -7.209 30.101 1.00 95.62 108 THR A O 1
ATOM 823 N N . MET A 1 109 ? -14.894 -6.006 29.162 1.00 94.62 109 MET A N 1
ATOM 824 C CA . MET A 1 109 ? -15.294 -6.298 27.780 1.00 94.62 109 MET A CA 1
ATOM 825 C C . MET A 1 109 ? -14.094 -6.733 26.941 1.00 94.62 109 MET A C 1
ATOM 827 O O . MET A 1 109 ? -12.968 -6.409 27.322 1.00 94.62 109 MET A O 1
ATOM 831 N N . PRO A 1 110 ? -14.293 -7.447 25.817 1.00 95.06 110 PRO A N 1
ATOM 832 C CA . PRO A 1 110 ? -13.212 -7.752 24.885 1.00 95.06 110 PRO A CA 1
ATOM 833 C C . PRO A 1 110 ? -12.399 -6.505 24.523 1.00 95.06 110 PRO A C 1
ATOM 835 O O . PRO A 1 110 ? -12.975 -5.446 24.260 1.00 95.06 110 PRO A O 1
ATOM 838 N N . ASP A 1 111 ? -11.070 -6.615 24.505 1.00 94.12 111 ASP A N 1
ATOM 839 C CA . ASP A 1 111 ? -10.204 -5.513 24.076 1.00 94.12 111 ASP A CA 1
ATOM 840 C C . ASP A 1 111 ? -10.260 -5.368 22.550 1.00 94.12 111 ASP A C 1
ATOM 842 O O . ASP A 1 111 ? -9.480 -5.951 21.796 1.00 94.12 111 ASP A O 1
ATOM 846 N N . VAL A 1 112 ? -11.225 -4.579 22.078 1.00 90.31 112 VAL A N 1
ATOM 847 C CA . VAL A 1 112 ? -11.461 -4.371 20.645 1.00 90.31 112 VAL A CA 1
ATOM 848 C C . VAL A 1 112 ? -10.300 -3.679 19.924 1.00 90.31 112 VAL A C 1
ATOM 850 O O . VAL A 1 112 ? -10.294 -3.658 18.696 1.00 90.31 112 VAL A O 1
ATOM 853 N N . SER A 1 113 ? -9.291 -3.161 20.638 1.00 87.38 113 SER A N 1
ATOM 854 C CA . SER A 1 113 ? -8.078 -2.634 20.000 1.00 87.38 113 SER A CA 1
ATOM 855 C C . SER A 1 113 ? -7.276 -3.725 19.273 1.00 87.38 113 SER A C 1
ATOM 857 O O . SER A 1 113 ? -6.573 -3.431 18.302 1.00 87.38 113 SER A O 1
ATOM 859 N N . GLU A 1 114 ? -7.451 -5.000 19.652 1.00 86.25 114 GLU A N 1
ATOM 860 C CA . GLU A 1 114 ? -6.876 -6.142 18.932 1.00 86.25 114 GLU A CA 1
ATOM 861 C C . GLU A 1 114 ? -7.447 -6.309 17.517 1.00 86.25 114 GLU A C 1
ATOM 863 O O . GLU A 1 114 ? -6.774 -6.847 16.640 1.00 86.25 114 GLU A O 1
ATOM 868 N N . ILE A 1 115 ? -8.657 -5.803 17.262 1.00 84.69 115 ILE A N 1
ATOM 869 C CA . ILE A 1 115 ? -9.293 -5.836 15.938 1.00 84.69 115 ILE A CA 1
ATOM 870 C C . ILE A 1 115 ? -8.539 -4.921 14.972 1.00 84.69 115 ILE A C 1
ATOM 872 O O . ILE A 1 115 ? -8.202 -5.344 13.866 1.00 84.69 115 ILE A O 1
ATOM 876 N N . SER A 1 116 ? -8.211 -3.702 15.411 1.00 79.69 116 SER A N 1
ATOM 877 C CA . SER A 1 116 ? -7.393 -2.763 14.634 1.00 79.69 116 SER A CA 1
ATOM 878 C C . SER A 1 116 ? -6.002 -3.349 14.362 1.00 79.69 116 SER A C 1
ATOM 880 O O . SER A 1 116 ? -5.487 -3.255 13.252 1.00 79.69 116 SER A O 1
ATOM 882 N N . ALA A 1 117 ? -5.404 -4.030 15.347 1.00 77.75 117 ALA A N 1
ATOM 883 C CA . ALA A 1 117 ? -4.113 -4.699 15.171 1.00 77.75 117 ALA A CA 1
ATOM 884 C C . ALA A 1 117 ? -4.173 -5.879 14.182 1.00 77.75 117 ALA A C 1
ATOM 886 O O . ALA A 1 117 ? -3.180 -6.184 13.522 1.00 77.75 117 ALA A O 1
ATOM 887 N N . ALA A 1 118 ? -5.330 -6.532 14.057 1.00 79.81 118 ALA A N 1
ATOM 888 C CA . ALA A 1 118 ? -5.545 -7.635 13.127 1.00 79.81 118 ALA A CA 1
ATOM 889 C C . ALA A 1 118 ? -5.786 -7.182 11.674 1.00 79.81 118 ALA A C 1
ATOM 891 O O . ALA A 1 118 ? -5.874 -8.042 10.797 1.00 79.81 118 ALA A O 1
ATOM 892 N N . CYS A 1 119 ? -5.886 -5.870 11.408 1.00 80.25 119 CYS A N 1
ATOM 893 C CA . CYS A 1 119 ? -6.137 -5.301 10.077 1.00 80.25 119 CYS A CA 1
ATOM 894 C C . CYS A 1 119 ? -7.331 -5.963 9.367 1.00 80.25 119 CYS A C 1
ATOM 896 O O . CYS A 1 119 ? -7.259 -6.350 8.196 1.00 80.25 119 CYS A O 1
ATOM 898 N N . VAL A 1 120 ? -8.438 -6.138 10.090 1.00 83.06 120 VAL A N 1
ATOM 899 C CA . VAL A 1 120 ? -9.646 -6.759 9.539 1.00 83.06 120 VAL A CA 1
ATOM 900 C C . VAL A 1 120 ? -10.589 -5.727 8.934 1.00 83.06 120 VAL A C 1
ATOM 902 O O . VAL A 1 120 ? -10.697 -4.592 9.399 1.00 83.06 120 VAL A O 1
ATOM 905 N N . LYS A 1 121 ? -11.317 -6.151 7.900 1.00 85.38 121 LYS A N 1
ATOM 906 C CA . LYS A 1 121 ? -12.447 -5.395 7.359 1.00 85.38 121 LYS A CA 1
ATOM 907 C C . LYS A 1 121 ? -13.640 -5.418 8.303 1.00 85.38 121 LYS A C 1
ATOM 909 O O . LYS A 1 121 ? -13.772 -6.311 9.141 1.00 85.38 121 LYS A O 1
ATOM 914 N N . TYR A 1 122 ? -14.547 -4.469 8.090 1.00 84.94 122 TYR A N 1
ATOM 915 C CA . TYR A 1 122 ? -15.803 -4.371 8.826 1.00 84.94 122 TYR A CA 1
ATOM 916 C C . TYR A 1 122 ? -16.579 -5.697 8.846 1.00 84.94 122 TYR A C 1
ATOM 918 O O . TYR A 1 122 ? -17.079 -6.098 9.891 1.00 84.94 122 TYR A O 1
ATOM 926 N N . GLU A 1 123 ? -16.646 -6.429 7.730 1.00 82.56 123 GLU A N 1
ATOM 927 C CA . GLU A 1 123 ? -17.353 -7.714 7.689 1.00 82.56 123 GLU A CA 1
ATOM 928 C C . GLU A 1 123 ? -16.691 -8.792 8.562 1.00 82.56 123 GLU A C 1
ATOM 930 O O . GLU A 1 123 ? -17.389 -9.645 9.105 1.00 82.56 123 GLU A O 1
ATOM 935 N N . GLY A 1 124 ? -15.365 -8.735 8.731 1.00 84.06 124 GLY A N 1
ATOM 936 C CA . GLY A 1 124 ? -14.597 -9.666 9.565 1.00 84.06 124 GLY A CA 1
ATOM 937 C C . GLY A 1 124 ? -14.705 -9.389 11.068 1.00 84.06 124 GLY A C 1
ATOM 938 O O . GLY A 1 124 ? -14.391 -10.264 11.873 1.00 84.06 124 GLY A O 1
ATOM 939 N N . TYR A 1 125 ? -15.192 -8.206 11.457 1.00 86.88 125 TYR A N 1
ATOM 940 C CA . TYR A 1 125 ? -15.397 -7.812 12.855 1.00 86.88 125 TYR A CA 1
ATOM 941 C C . TYR A 1 125 ? -16.201 -8.848 13.648 1.00 86.88 125 TYR A C 1
ATOM 943 O O . TYR A 1 125 ? -15.798 -9.259 14.736 1.00 86.88 125 TYR A O 1
ATOM 951 N N . PHE A 1 126 ? -17.339 -9.274 13.092 1.00 88.06 126 PHE A N 1
ATOM 952 C CA . PHE A 1 126 ? -18.313 -10.116 13.788 1.00 88.06 126 PHE A CA 1
ATOM 953 C C . PHE A 1 126 ? -17.781 -11.520 14.071 1.00 88.06 126 PHE A C 1
ATOM 955 O O . PHE A 1 126 ? -18.146 -12.124 15.079 1.00 88.06 126 PHE A O 1
ATOM 962 N N . ASP A 1 127 ? -16.899 -12.015 13.206 1.00 88.38 127 ASP A N 1
ATOM 963 C CA . ASP A 1 127 ? -16.248 -13.308 13.384 1.00 88.38 127 ASP A CA 1
ATOM 964 C C . ASP A 1 127 ? -15.095 -13.216 14.394 1.00 88.38 127 ASP A C 1
ATOM 966 O O . ASP A 1 127 ? -14.870 -14.156 15.157 1.00 88.38 127 ASP A O 1
ATOM 970 N N . LEU A 1 128 ? -14.383 -12.082 14.431 1.00 90.00 128 LEU A N 1
ATOM 971 C CA . LEU A 1 128 ? -13.195 -11.913 15.266 1.00 90.00 128 LEU A CA 1
ATOM 972 C C . LEU A 1 128 ? -13.530 -11.575 16.722 1.00 90.00 128 LEU A C 1
ATOM 974 O O . LEU A 1 128 ? -12.910 -12.128 17.628 1.00 90.00 128 LEU A O 1
ATOM 978 N N . ILE A 1 129 ? -14.509 -10.700 16.968 1.00 90.50 129 ILE A N 1
ATOM 979 C CA . ILE A 1 129 ? -14.762 -10.158 18.312 1.00 90.50 129 ILE A CA 1
ATOM 980 C C . ILE A 1 129 ? -15.082 -11.238 19.354 1.00 90.50 129 ILE A C 1
ATOM 982 O O . ILE A 1 129 ? -14.641 -11.150 20.495 1.00 90.50 129 ILE A O 1
ATOM 986 N N . GLY A 1 130 ? -15.773 -12.309 18.952 1.00 88.56 130 GLY A N 1
ATOM 987 C CA . GLY A 1 130 ? -16.072 -13.448 19.826 1.00 88.56 130 GLY A CA 1
ATOM 988 C C . GLY A 1 130 ? -14.871 -14.353 20.131 1.00 88.56 130 GLY A C 1
ATOM 989 O O . GLY A 1 130 ? -15.012 -15.305 20.897 1.00 88.56 130 GLY A O 1
ATOM 990 N N . THR A 1 131 ? -13.715 -14.098 19.516 1.00 92.12 131 THR A N 1
ATOM 991 C CA . THR A 1 131 ? -12.476 -14.874 19.696 1.00 92.12 131 THR A CA 1
ATOM 992 C C . THR A 1 131 ? -11.400 -14.128 20.481 1.00 92.12 131 THR A C 1
ATOM 994 O O . THR A 1 131 ? -10.382 -14.731 20.814 1.00 92.12 131 THR A O 1
ATOM 997 N N . ILE A 1 132 ? -11.622 -12.848 20.794 1.00 92.94 132 ILE A N 1
ATOM 998 C CA . ILE A 1 132 ? -10.691 -12.031 21.575 1.00 92.94 132 ILE A CA 1
ATOM 999 C C . ILE A 1 132 ? -10.659 -12.568 23.009 1.00 92.94 132 ILE A C 1
ATOM 1001 O O . ILE A 1 132 ? -11.682 -12.617 23.692 1.00 92.94 132 ILE A O 1
ATOM 1005 N N . GLU A 1 133 ? -9.481 -13.004 23.454 1.00 93.12 133 GLU A N 1
ATOM 1006 C CA . GLU A 1 133 ? -9.284 -13.548 24.805 1.00 93.12 133 GLU A CA 1
ATOM 1007 C C . GLU A 1 133 ? -8.905 -12.468 25.827 1.00 93.12 133 GLU A C 1
ATOM 1009 O O . GLU A 1 133 ? -9.035 -12.683 27.034 1.00 93.12 133 GLU A O 1
ATOM 1014 N N . THR A 1 134 ? -8.403 -11.323 25.365 1.00 95.06 134 THR A N 1
ATOM 1015 C CA . THR A 1 134 ? -8.034 -10.197 26.221 1.00 95.06 134 THR A CA 1
ATOM 1016 C C . THR A 1 134 ? -9.236 -9.313 26.510 1.00 95.06 134 THR A C 1
ATOM 1018 O O . THR A 1 134 ? -10.187 -9.205 25.735 1.00 95.06 134 THR A O 1
ATOM 1021 N N . THR A 1 135 ? -9.201 -8.671 27.671 1.00 96.06 135 THR A N 1
ATOM 1022 C CA . THR A 1 135 ? -10.291 -7.823 28.135 1.00 96.06 135 THR A CA 1
ATOM 1023 C C . THR A 1 135 ? -9.764 -6.480 28.599 1.00 96.06 135 THR A C 1
ATOM 1025 O O . THR A 1 135 ? -8.691 -6.400 29.200 1.00 96.06 135 THR A O 1
ATOM 1028 N N . THR A 1 136 ? -10.563 -5.444 28.391 1.00 95.44 136 THR A N 1
ATOM 1029 C CA . THR A 1 136 ? -10.369 -4.111 28.952 1.00 95.44 136 THR A CA 1
ATOM 1030 C C . THR A 1 136 ? -11.437 -3.826 30.001 1.00 95.44 136 THR A C 1
ATOM 1032 O O . THR A 1 136 ? -12.561 -4.328 29.913 1.00 95.44 136 THR A O 1
ATOM 1035 N N . GLU A 1 137 ? -11.075 -3.033 31.006 1.00 96.44 137 GLU A N 1
ATOM 1036 C CA . GLU A 1 137 ? -11.989 -2.589 32.055 1.00 96.44 137 GLU A CA 1
ATOM 1037 C C . GLU A 1 137 ? -12.358 -1.119 31.844 1.00 96.44 137 GLU A C 1
ATOM 1039 O O . GLU A 1 137 ? -11.492 -0.277 31.599 1.00 96.44 137 GLU A O 1
ATOM 1044 N N . GLN A 1 138 ? -13.646 -0.807 31.959 1.00 95.12 138 GLN A N 1
ATOM 1045 C CA . GLN A 1 138 ? -14.174 0.554 31.947 1.00 95.12 138 GLN A CA 1
ATOM 1046 C C . GLN A 1 138 ? -14.985 0.781 33.217 1.00 95.12 138 GLN A C 1
ATOM 1048 O O . GLN A 1 138 ? -15.849 -0.021 33.554 1.00 95.12 138 GLN A O 1
ATOM 1053 N N . THR A 1 139 ? -14.725 1.872 33.928 1.00 96.12 139 THR A N 1
ATOM 1054 C CA . THR A 1 139 ? -15.447 2.204 35.161 1.00 96.12 139 THR A CA 1
ATOM 1055 C C . THR A 1 139 ? -16.390 3.369 34.907 1.00 96.12 139 THR A C 1
ATOM 1057 O O . THR A 1 139 ? -15.963 4.408 34.404 1.00 96.12 139 THR A O 1
ATOM 1060 N N . LEU A 1 140 ? -17.659 3.211 35.282 1.00 95.06 140 LEU A N 1
ATOM 1061 C CA . LEU A 1 140 ? -18.667 4.266 35.211 1.00 95.06 140 LEU A CA 1
ATOM 1062 C C . LEU A 1 140 ? -19.382 4.426 36.547 1.00 95.06 140 LEU A C 1
ATOM 1064 O O . LEU A 1 140 ? -19.635 3.452 37.255 1.00 95.06 140 LEU A O 1
ATOM 1068 N N . GLU A 1 141 ? -19.746 5.666 36.849 1.00 95.69 141 GLU A N 1
ATOM 1069 C CA . GLU A 1 141 ? -20.617 6.005 37.969 1.00 95.69 141 GLU A CA 1
ATOM 1070 C C . GLU A 1 141 ? -22.054 6.189 37.459 1.00 95.69 141 GLU A C 1
ATOM 1072 O O . GLU A 1 141 ? -22.313 6.945 36.517 1.00 95.69 141 GLU A O 1
ATOM 1077 N N . PHE A 1 142 ? -22.992 5.484 38.086 1.00 91.56 142 PHE A N 1
ATOM 1078 C CA . PHE A 1 142 ? -24.422 5.603 37.844 1.00 91.56 142 PHE A CA 1
ATOM 1079 C C . PHE A 1 142 ? -25.071 6.368 38.985 1.00 91.56 142 PHE A C 1
ATOM 1081 O O . PHE A 1 142 ? -25.067 5.902 40.120 1.00 91.56 142 PHE A O 1
ATOM 1088 N N . ASP A 1 143 ? -25.671 7.508 38.669 1.00 92.00 143 ASP A N 1
ATOM 1089 C CA . ASP A 1 143 ? -26.546 8.229 39.574 1.00 92.00 143 ASP A CA 1
ATOM 1090 C C . ASP A 1 143 ? -27.951 7.636 39.475 1.00 92.00 143 ASP A C 1
ATOM 1092 O O . ASP A 1 143 ? -28.509 7.464 38.388 1.00 92.00 143 ASP A O 1
ATOM 1096 N N . LEU A 1 144 ? -28.532 7.322 40.626 1.00 90.81 144 LEU A N 1
ATOM 1097 C CA . LEU A 1 144 ? -29.879 6.803 40.767 1.00 90.81 144 LEU A CA 1
ATOM 1098 C C . LEU A 1 144 ? -30.729 7.765 41.587 1.00 90.81 144 LEU A C 1
ATOM 1100 O O . LEU A 1 144 ? -30.285 8.354 42.576 1.00 90.81 144 LEU A O 1
ATOM 1104 N N . THR A 1 145 ? -31.989 7.886 41.190 1.00 89.12 145 THR A N 1
ATOM 1105 C CA . THR A 1 145 ? -32.992 8.690 41.889 1.00 89.12 145 THR A CA 1
ATOM 1106 C C . THR A 1 145 ? -34.200 7.841 42.235 1.00 89.12 145 THR A C 1
ATOM 1108 O O . THR A 1 145 ? -34.686 7.082 41.390 1.00 89.12 145 THR A O 1
ATOM 1111 N N . LEU A 1 146 ? -34.693 7.993 43.462 1.00 87.62 146 LEU A N 1
ATOM 1112 C CA . LEU A 1 146 ? -35.921 7.352 43.905 1.00 87.62 146 LEU A CA 1
ATOM 1113 C C . LEU A 1 146 ? -37.128 8.122 43.345 1.00 87.62 146 LEU A C 1
ATOM 1115 O O . LEU A 1 146 ? -37.291 9.321 43.590 1.00 87.62 146 LEU A O 1
ATOM 1119 N N . VAL A 1 147 ? -37.974 7.450 42.565 1.00 88.00 147 VAL A N 1
ATOM 1120 C CA . VAL A 1 147 ? -39.171 8.028 41.946 1.00 88.00 147 VAL A CA 1
ATOM 1121 C C . VAL A 1 147 ? -40.358 7.121 42.233 1.00 88.00 147 VAL A C 1
ATOM 1123 O O . VAL A 1 147 ? -40.411 6.001 41.746 1.00 88.00 147 VAL A O 1
ATOM 1126 N N . ASP A 1 148 ? -41.335 7.630 42.989 1.00 90.69 148 ASP A N 1
ATOM 1127 C CA . ASP A 1 148 ? -42.550 6.889 43.362 1.00 90.69 148 ASP A CA 1
ATOM 1128 C C . ASP A 1 148 ? -42.252 5.530 44.046 1.00 90.69 148 ASP A C 1
ATOM 1130 O O . ASP A 1 148 ? -42.922 4.541 43.766 1.00 90.69 148 ASP A O 1
ATOM 1134 N N . ASP A 1 149 ? -41.273 5.518 44.962 1.00 85.44 149 ASP A N 1
ATOM 1135 C CA . ASP A 1 149 ? -40.757 4.342 45.691 1.00 85.44 149 ASP A CA 1
ATOM 1136 C C . ASP A 1 149 ? -39.955 3.333 44.834 1.00 85.44 149 ASP A C 1
ATOM 1138 O O . ASP A 1 149 ? -39.547 2.298 45.351 1.00 85.44 149 ASP A O 1
ATOM 1142 N N . ASP A 1 150 ? -39.659 3.652 43.567 1.00 84.06 150 ASP A N 1
ATOM 1143 C CA . ASP A 1 150 ? -38.813 2.837 42.685 1.00 84.06 150 ASP A CA 1
ATOM 1144 C C . ASP A 1 150 ? -37.476 3.541 42.387 1.00 84.06 150 ASP A C 1
ATOM 1146 O O . ASP A 1 150 ? -37.436 4.723 42.021 1.00 84.06 150 ASP A O 1
ATOM 1150 N N . TRP A 1 151 ? -36.357 2.822 42.505 1.00 86.88 151 TRP A N 1
ATOM 1151 C CA . TRP A 1 151 ? -35.055 3.337 42.074 1.00 86.88 151 TRP A CA 1
ATOM 1152 C C . TRP A 1 151 ? -34.991 3.405 40.546 1.00 86.88 151 TRP A C 1
ATOM 1154 O O . TRP A 1 151 ? -35.365 2.472 39.838 1.00 86.88 151 TRP A O 1
ATOM 1164 N N . THR A 1 152 ? -34.505 4.527 40.017 1.00 86.31 152 THR A N 1
ATOM 1165 C CA . THR A 1 152 ? -34.362 4.745 38.573 1.00 86.31 152 THR A CA 1
ATOM 1166 C C . THR A 1 152 ? -32.990 5.310 38.251 1.00 86.31 152 THR A C 1
ATOM 1168 O O . THR A 1 152 ? -32.481 6.156 38.984 1.00 86.31 152 THR A O 1
ATOM 1171 N N . ILE A 1 153 ? -32.398 4.868 37.143 1.00 85.88 153 ILE A N 1
ATOM 1172 C CA . ILE A 1 153 ? -31.125 5.402 36.649 1.00 85.88 153 ILE A CA 1
ATOM 1173 C C . ILE A 1 153 ? -31.359 6.800 36.070 1.00 85.88 153 ILE A C 1
ATOM 1175 O O . ILE A 1 153 ? -32.270 7.000 35.256 1.00 85.88 153 ILE A O 1
ATOM 1179 N N . ASP A 1 154 ? -30.536 7.767 36.472 1.00 88.44 154 ASP A N 1
ATOM 1180 C CA . ASP A 1 154 ? -30.575 9.108 35.907 1.00 88.44 154 ASP A CA 1
ATOM 1181 C C . ASP A 1 154 ? -30.230 9.070 34.414 1.00 88.44 154 ASP A C 1
ATOM 1183 O O . ASP A 1 154 ? -29.346 8.346 33.950 1.00 88.44 154 ASP A O 1
ATOM 1187 N N . GLY A 1 155 ? -30.929 9.897 33.636 1.00 81.75 155 GLY A N 1
ATOM 1188 C CA . GLY A 1 155 ? -30.742 9.928 32.188 1.00 81.75 155 GLY A CA 1
ATOM 1189 C C . GLY A 1 155 ? -29.304 10.247 31.771 1.00 81.75 155 GLY A C 1
ATOM 1190 O O . GLY A 1 155 ? -28.872 9.754 30.739 1.00 81.75 155 GLY A O 1
ATOM 1191 N N . SER A 1 156 ? -28.558 11.028 32.559 1.00 85.88 156 SER A N 1
ATOM 1192 C CA . SER A 1 156 ? -27.160 11.340 32.245 1.00 85.88 156 SER A CA 1
ATOM 1193 C C . SER A 1 156 ? -26.213 10.157 32.445 1.00 85.88 156 SER A C 1
ATOM 1195 O O . SER A 1 156 ? -25.260 10.033 31.682 1.00 85.88 156 SER A O 1
ATOM 1197 N N . SER A 1 157 ? -26.493 9.253 33.385 1.00 86.38 157 SER A N 1
ATOM 1198 C CA . SER A 1 157 ? -25.724 8.012 33.544 1.00 86.38 157 SER A CA 1
ATOM 1199 C C . SER A 1 157 ? -26.025 7.007 32.436 1.00 86.38 157 SER A C 1
ATOM 1201 O O . SER A 1 157 ? -25.116 6.336 31.952 1.00 86.38 157 SER A O 1
ATOM 1203 N N . ALA A 1 158 ? -27.277 6.947 31.970 1.00 81.44 158 ALA A N 1
ATOM 1204 C CA . ALA A 1 158 ? -27.620 6.176 30.776 1.00 81.44 158 ALA A CA 1
ATOM 1205 C C . ALA A 1 158 ? -26.913 6.727 29.520 1.00 81.44 158 ALA A C 1
ATOM 1207 O O . ALA A 1 158 ? -26.370 5.947 28.738 1.00 81.44 158 ALA A O 1
ATOM 1208 N N . ASP A 1 159 ? -26.869 8.056 29.361 1.00 81.88 159 ASP A N 1
ATOM 1209 C CA . ASP A 1 159 ? -26.127 8.716 28.279 1.00 81.88 159 ASP A CA 1
ATOM 1210 C C . ASP A 1 159 ? -24.613 8.416 28.393 1.00 81.88 159 ASP A C 1
ATOM 1212 O O . ASP A 1 159 ? -23.989 8.039 27.406 1.00 81.88 159 ASP A O 1
ATOM 1216 N N . ALA A 1 160 ? -24.030 8.480 29.598 1.00 86.81 160 ALA A N 1
ATOM 1217 C CA . ALA A 1 160 ? -22.612 8.178 29.829 1.00 86.81 160 ALA A CA 1
ATOM 1218 C C . ALA A 1 160 ? -22.242 6.723 29.491 1.00 86.81 160 ALA A C 1
ATOM 1220 O O . ALA A 1 160 ? -21.173 6.463 28.937 1.00 86.81 160 ALA A O 1
ATOM 1221 N N . TYR A 1 161 ? -23.129 5.771 29.788 1.00 86.75 161 TYR A N 1
ATOM 1222 C CA . TYR A 1 161 ? -22.954 4.374 29.394 1.00 86.75 161 TYR A CA 1
ATOM 1223 C C . TYR A 1 161 ? -22.994 4.190 27.871 1.00 86.75 161 TYR A C 1
ATOM 1225 O O . TYR A 1 161 ? -22.150 3.488 27.310 1.00 86.75 161 TYR A O 1
ATOM 1233 N N . ALA A 1 162 ? -23.934 4.852 27.188 1.00 85.00 162 ALA A N 1
ATOM 1234 C CA . ALA A 1 162 ? -23.996 4.836 25.729 1.00 85.00 162 ALA A CA 1
ATOM 1235 C C . ALA A 1 162 ? -22.731 5.451 25.104 1.00 85.00 162 ALA A C 1
ATOM 1237 O O . ALA A 1 162 ? -22.137 4.845 24.212 1.00 85.00 162 ALA A O 1
ATOM 1238 N N . ASP A 1 163 ? -22.280 6.599 25.615 1.00 85.06 163 ASP A N 1
ATOM 1239 C CA . ASP A 1 163 ? -21.067 7.284 25.159 1.00 85.06 163 ASP A CA 1
ATOM 1240 C C . ASP A 1 163 ? -19.810 6.424 25.360 1.00 85.06 163 ASP A C 1
ATOM 1242 O O . ASP A 1 163 ? -18.930 6.415 24.501 1.00 85.06 163 ASP A O 1
ATOM 1246 N N . MET A 1 164 ? -19.727 5.655 26.452 1.00 91.62 164 MET A N 1
ATOM 1247 C CA . MET A 1 164 ? -18.640 4.694 26.668 1.00 91.62 164 MET A CA 1
ATOM 1248 C C . MET A 1 164 ? -18.633 3.607 25.584 1.00 91.62 164 MET A C 1
ATOM 1250 O O . MET A 1 164 ? -17.588 3.361 24.984 1.00 91.62 164 MET A O 1
ATOM 1254 N N . LEU A 1 165 ? -19.774 2.966 25.305 1.00 87.75 165 LEU A N 1
ATOM 1255 C CA . LEU A 1 165 ? -19.861 1.922 24.273 1.00 87.75 165 LEU A CA 1
ATOM 1256 C C . LEU A 1 165 ? -19.534 2.466 22.878 1.00 87.75 165 LEU A C 1
ATOM 1258 O O . LEU A 1 165 ? -18.820 1.814 22.116 1.00 87.75 165 LEU A O 1
ATOM 1262 N N . ILE A 1 166 ? -20.025 3.668 22.562 1.00 85.69 166 ILE A N 1
ATOM 1263 C CA . ILE A 1 166 ? -19.703 4.368 21.316 1.00 85.69 166 ILE A CA 1
ATOM 1264 C C . ILE A 1 166 ? -18.206 4.659 21.261 1.00 85.69 166 ILE A C 1
ATOM 1266 O O . ILE A 1 166 ? -17.583 4.339 20.262 1.00 85.69 166 ILE A O 1
ATOM 1270 N N . GLY A 1 167 ? -17.601 5.175 22.333 1.00 89.00 167 GLY A N 1
ATOM 1271 C CA . GLY A 1 167 ? -16.166 5.457 22.380 1.00 89.00 167 GLY A CA 1
ATOM 1272 C C . GLY A 1 167 ? -15.294 4.214 22.179 1.00 89.00 167 GLY A C 1
ATOM 1273 O O . GLY A 1 167 ? -14.274 4.287 21.497 1.00 89.00 167 GLY A O 1
ATOM 1274 N N . VAL A 1 168 ? -15.711 3.063 22.718 1.00 88.94 168 VAL A N 1
ATOM 1275 C CA . VAL A 1 168 ? -15.039 1.774 22.489 1.00 88.94 168 VAL A CA 1
ATOM 1276 C C . VAL A 1 168 ? -15.125 1.380 21.014 1.00 88.94 168 VAL A C 1
ATOM 1278 O O . VAL A 1 168 ? -14.110 1.051 20.406 1.00 88.94 168 VAL A O 1
ATOM 1281 N N . VAL A 1 169 ? -16.310 1.462 20.410 1.00 87.88 169 VAL A N 1
ATOM 1282 C CA . VAL A 1 169 ? -16.519 1.101 19.001 1.00 87.88 169 VAL A CA 1
ATOM 1283 C C . VAL A 1 169 ? -15.872 2.091 18.024 1.00 87.88 169 VAL A C 1
ATOM 1285 O O . VAL A 1 169 ? -15.299 1.666 17.026 1.00 87.88 169 VAL A O 1
ATOM 1288 N N . ASP A 1 170 ? -15.894 3.386 18.328 1.00 86.62 170 ASP A N 1
ATOM 1289 C CA . ASP A 1 170 ? -15.289 4.458 17.525 1.00 86.62 170 ASP A CA 1
ATOM 1290 C C . ASP A 1 170 ? -13.761 4.415 17.543 1.00 86.62 170 ASP A C 1
ATOM 1292 O O . ASP A 1 170 ? -13.115 4.974 16.658 1.00 86.62 170 ASP A O 1
ATOM 1296 N N . SER A 1 171 ? -13.171 3.749 18.539 1.00 85.94 171 SER A N 1
ATOM 1297 C CA . SER A 1 171 ? -11.728 3.511 18.587 1.00 85.94 171 SER A CA 1
ATOM 1298 C C . SER A 1 171 ? -11.258 2.407 17.631 1.00 85.94 171 SER A C 1
ATOM 1300 O O . SER A 1 171 ? -10.053 2.224 17.453 1.00 85.94 171 SER A O 1
ATOM 1302 N N . ILE A 1 172 ? -12.191 1.666 17.021 1.00 86.50 172 ILE A N 1
ATOM 1303 C CA . ILE A 1 172 ? -11.871 0.594 16.083 1.00 86.50 172 ILE A CA 1
ATOM 1304 C C . ILE A 1 172 ? -11.618 1.205 14.712 1.00 86.50 172 ILE A C 1
ATOM 1306 O O . ILE A 1 172 ? -12.498 1.798 14.087 1.00 86.50 172 ILE A O 1
ATOM 1310 N N . GLU A 1 173 ? -10.410 0.992 14.218 1.00 84.25 173 GLU A N 1
ATOM 1311 C CA . GLU A 1 173 ? -10.037 1.336 12.862 1.00 84.25 173 GLU A CA 1
ATOM 1312 C C . GLU A 1 173 ? -10.079 0.060 12.027 1.00 84.25 173 GLU A C 1
ATOM 1314 O O . GLU A 1 173 ? -9.351 -0.898 12.285 1.00 84.25 173 GLU A O 1
ATOM 1319 N N . PHE A 1 174 ? -10.962 0.034 11.033 1.00 84.00 174 PHE A N 1
ATOM 1320 C CA . PHE A 1 174 ? -11.039 -1.082 10.100 1.00 84.00 174 PHE A CA 1
ATOM 1321 C C . PHE A 1 174 ? -10.020 -0.926 8.989 1.00 84.00 174 PHE A C 1
ATOM 1323 O O . PHE A 1 174 ? -9.835 0.169 8.451 1.00 84.00 174 PHE A O 1
ATOM 1330 N N . ALA A 1 175 ? -9.434 -2.046 8.581 1.00 82.50 175 ALA A N 1
ATOM 1331 C CA . ALA A 1 175 ? -8.571 -2.043 7.424 1.00 82.50 175 ALA A CA 1
ATOM 1332 C C . ALA A 1 175 ? -9.373 -1.767 6.154 1.00 82.50 175 ALA A C 1
ATOM 1334 O O . ALA A 1 175 ? -10.371 -2.428 5.855 1.00 82.50 175 ALA A O 1
ATOM 1335 N N . ARG A 1 176 ? -8.894 -0.803 5.370 1.00 85.75 176 ARG A N 1
ATOM 1336 C CA . ARG A 1 176 ? -9.352 -0.569 3.996 1.00 85.75 176 ARG A CA 1
ATOM 1337 C C . ARG A 1 176 ? -8.908 -1.698 3.069 1.00 85.75 176 ARG A C 1
ATOM 1339 O O . ARG A 1 176 ? -9.617 -2.039 2.122 1.00 85.75 176 ARG A O 1
ATOM 1346 N N . LEU A 1 177 ? -7.759 -2.293 3.381 1.00 88.62 177 LEU A N 1
ATOM 1347 C CA . LEU A 1 177 ? -7.090 -3.311 2.591 1.00 88.62 177 LEU A CA 1
ATOM 1348 C C . LEU A 1 177 ? -6.639 -4.460 3.489 1.00 88.62 177 LEU A C 1
ATOM 1350 O O . LEU A 1 177 ? -5.865 -4.251 4.418 1.00 88.62 177 LEU A O 1
ATOM 1354 N N . THR A 1 178 ? -7.101 -5.675 3.203 1.00 89.75 178 THR A N 1
ATOM 1355 C CA . THR A 1 178 ? -6.585 -6.867 3.888 1.00 89.75 178 THR A CA 1
ATOM 1356 C C . THR A 1 178 ? -5.301 -7.377 3.231 1.00 89.75 178 THR A C 1
ATOM 1358 O O . THR A 1 178 ? -5.035 -7.108 2.059 1.00 89.75 178 THR A O 1
ATOM 1361 N N . ALA A 1 179 ? -4.522 -8.159 3.981 1.00 90.69 179 ALA A N 1
ATOM 1362 C CA . ALA A 1 179 ? -3.329 -8.847 3.484 1.00 90.69 179 ALA A CA 1
ATOM 1363 C C . ALA A 1 179 ? -3.608 -9.694 2.228 1.00 90.69 179 ALA A C 1
ATOM 1365 O O . ALA A 1 179 ? -2.893 -9.571 1.235 1.00 90.69 179 ALA A O 1
ATOM 1366 N N . ASP A 1 180 ? -4.668 -10.506 2.260 1.00 91.25 180 ASP A N 1
ATOM 1367 C CA . ASP A 1 180 ? -5.042 -11.382 1.144 1.00 91.25 180 ASP A CA 1
ATOM 1368 C C . ASP A 1 180 ? -5.440 -10.568 -0.096 1.00 91.25 180 ASP A C 1
ATOM 1370 O O . ASP A 1 180 ? -4.994 -10.862 -1.201 1.00 91.25 180 ASP A O 1
ATOM 1374 N N . GLU A 1 181 ? -6.208 -9.487 0.078 1.00 91.00 181 GLU A N 1
ATOM 1375 C CA . GLU A 1 181 ? -6.580 -8.605 -1.035 1.00 91.00 181 GLU A CA 1
ATOM 1376 C C . GLU A 1 181 ? -5.381 -7.866 -1.626 1.00 91.00 181 GLU A C 1
ATOM 1378 O O . GLU A 1 181 ? -5.326 -7.680 -2.839 1.00 91.00 181 GLU A O 1
ATOM 1383 N N . ALA A 1 182 ? -4.423 -7.447 -0.796 1.00 92.75 182 ALA A N 1
ATOM 1384 C CA . ALA A 1 182 ? -3.191 -6.824 -1.267 1.00 92.75 182 ALA A CA 1
ATOM 1385 C C . ALA A 1 182 ? -2.351 -7.804 -2.095 1.00 92.75 182 ALA A C 1
ATOM 1387 O O . ALA A 1 182 ? -1.820 -7.419 -3.135 1.00 92.75 182 ALA A O 1
ATOM 1388 N N . MET A 1 183 ? -2.256 -9.065 -1.659 1.00 94.62 183 MET A N 1
ATOM 1389 C CA . MET A 1 183 ? -1.565 -10.122 -2.399 1.00 94.62 183 MET A CA 1
ATOM 1390 C C . MET A 1 183 ? -2.267 -10.441 -3.722 1.00 94.62 183 MET A C 1
ATOM 1392 O O . MET A 1 183 ? -1.613 -10.430 -4.760 1.00 94.62 183 MET A O 1
ATOM 1396 N N . ASP A 1 184 ? -3.589 -10.637 -3.714 1.00 94.00 184 ASP A N 1
ATOM 1397 C CA . ASP A 1 184 ? -4.373 -10.891 -4.931 1.00 94.00 184 ASP A CA 1
ATOM 1398 C C . ASP A 1 184 ? -4.269 -9.720 -5.925 1.00 94.00 184 ASP A C 1
ATOM 1400 O O . ASP A 1 184 ? -4.119 -9.922 -7.135 1.00 94.00 184 ASP A O 1
ATOM 1404 N N . ALA A 1 185 ? -4.326 -8.480 -5.424 1.00 92.06 185 ALA A N 1
ATOM 1405 C CA . ALA A 1 185 ? -4.166 -7.279 -6.235 1.00 92.06 185 ALA A CA 1
ATOM 1406 C C . ALA A 1 185 ? -2.748 -7.170 -6.808 1.00 92.06 185 ALA A C 1
ATOM 1408 O O . ALA A 1 185 ? -2.593 -6.841 -7.984 1.00 92.06 185 ALA A O 1
ATOM 1409 N N . PHE A 1 186 ? -1.722 -7.476 -6.011 1.00 93.81 186 PHE A N 1
ATOM 1410 C CA . PHE A 1 186 ? -0.333 -7.477 -6.460 1.00 93.81 186 PHE A CA 1
ATOM 1411 C C . PHE A 1 186 ? -0.061 -8.568 -7.501 1.00 93.81 186 PHE A C 1
ATOM 1413 O O . PHE A 1 186 ? 0.586 -8.298 -8.510 1.00 93.81 186 PHE A O 1
ATOM 1420 N N . ASP A 1 187 ? -0.614 -9.767 -7.330 1.00 93.81 187 ASP A N 1
ATOM 1421 C CA . ASP A 1 187 ? -0.493 -10.847 -8.310 1.00 93.81 187 ASP A CA 1
ATOM 1422 C C . ASP A 1 187 ? -1.176 -10.494 -9.630 1.00 93.81 187 ASP A C 1
ATOM 1424 O O . ASP A 1 187 ? -0.617 -10.701 -10.714 1.00 93.81 187 ASP A O 1
ATOM 1428 N N . LEU A 1 188 ? -2.369 -9.898 -9.558 1.00 90.75 188 LEU A N 1
ATOM 1429 C CA . LEU A 1 188 ? -3.032 -9.361 -10.738 1.00 90.75 188 LEU A CA 1
ATOM 1430 C C . LEU A 1 188 ? -2.175 -8.276 -11.397 1.00 90.75 188 LEU A C 1
ATOM 1432 O O . LEU A 1 188 ? -2.027 -8.291 -12.618 1.00 90.75 188 LEU A O 1
ATOM 1436 N N . TYR A 1 189 ? -1.598 -7.371 -10.609 1.00 89.62 189 TYR A N 1
ATOM 1437 C CA . TYR A 1 189 ? -0.736 -6.297 -11.088 1.00 89.62 189 TYR A CA 1
ATOM 1438 C C . TYR A 1 189 ? 0.513 -6.826 -11.808 1.00 89.62 189 TYR A C 1
ATOM 1440 O O . TYR A 1 189 ? 0.760 -6.446 -12.952 1.00 89.62 189 TYR A O 1
ATOM 1448 N N . MET A 1 190 ? 1.250 -7.762 -11.207 1.00 89.50 190 MET A N 1
ATOM 1449 C CA . MET A 1 190 ? 2.432 -8.392 -11.810 1.00 89.50 190 MET A CA 1
ATOM 1450 C C . MET A 1 190 ? 2.083 -9.161 -13.088 1.00 89.50 190 MET A C 1
ATOM 1452 O O . MET A 1 190 ? 2.786 -9.065 -14.098 1.00 89.50 190 MET A O 1
ATOM 1456 N N . ASN A 1 191 ? 0.955 -9.875 -13.092 1.00 88.25 191 ASN A N 1
ATOM 1457 C CA . ASN A 1 191 ? 0.467 -10.538 -14.295 1.00 88.25 191 ASN A CA 1
ATOM 1458 C C . ASN A 1 191 ? 0.120 -9.522 -15.395 1.00 88.25 191 ASN A C 1
ATOM 1460 O O . ASN A 1 191 ? 0.467 -9.738 -16.555 1.00 88.25 191 ASN A O 1
ATOM 1464 N N . GLN A 1 192 ? -0.514 -8.398 -15.050 1.00 86.00 192 GLN A N 1
ATOM 1465 C CA . GLN A 1 192 ? -0.798 -7.336 -16.012 1.00 86.00 192 GLN A CA 1
ATOM 1466 C C . GLN A 1 192 ? 0.482 -6.690 -16.533 1.00 86.00 192 GLN A C 1
ATOM 1468 O O . GLN A 1 192 ? 0.610 -6.563 -17.741 1.00 86.00 192 GLN A O 1
ATOM 1473 N N . LEU A 1 193 ? 1.474 -6.400 -15.687 1.00 84.25 193 LEU A N 1
ATOM 1474 C CA . LEU A 1 193 ? 2.783 -5.931 -16.145 1.00 84.25 193 LEU A CA 1
ATOM 1475 C C . LEU A 1 193 ? 3.406 -6.869 -17.182 1.00 84.25 193 LEU A C 1
ATOM 1477 O O . LEU A 1 193 ? 3.996 -6.393 -18.144 1.00 84.25 193 LEU A O 1
ATOM 1481 N N . SER A 1 194 ? 3.245 -8.186 -17.025 1.00 84.88 194 SER A N 1
ATOM 1482 C CA . SER A 1 194 ? 3.808 -9.178 -17.950 1.00 84.88 194 SER A CA 1
ATOM 1483 C C . SER A 1 194 ? 3.083 -9.304 -19.300 1.00 84.88 194 SER A C 1
ATOM 1485 O O . SER A 1 194 ? 3.655 -9.848 -20.246 1.00 84.88 194 SER A O 1
ATOM 1487 N N . ILE A 1 195 ? 1.834 -8.834 -19.406 1.00 78.06 195 ILE A N 1
ATOM 1488 C CA . ILE A 1 195 ? 0.976 -9.019 -20.594 1.00 78.06 195 ILE A CA 1
ATOM 1489 C C . ILE A 1 195 ? 0.625 -7.681 -21.240 1.00 78.06 195 ILE A C 1
ATOM 1491 O O . ILE A 1 195 ? 0.693 -7.536 -22.462 1.00 78.06 195 ILE A O 1
ATOM 1495 N N . GLU A 1 196 ? 0.194 -6.729 -20.420 1.00 74.25 196 GLU A N 1
ATOM 1496 C CA . GLU A 1 196 ? -0.344 -5.443 -20.819 1.00 74.25 196 GLU A CA 1
ATOM 1497 C C . GLU A 1 196 ? 0.522 -4.300 -20.319 1.00 74.25 196 GLU A C 1
ATOM 1499 O O . GLU A 1 196 ? 0.573 -3.896 -19.160 1.00 74.25 196 GLU A O 1
ATOM 1504 N N . SER A 1 197 ? 1.107 -3.694 -21.324 1.00 65.31 197 SER A N 1
ATOM 1505 C CA . SER A 1 197 ? 1.830 -2.457 -21.321 1.00 65.31 197 SER A CA 1
ATOM 1506 C C . SER A 1 197 ? 1.331 -1.341 -20.387 1.00 65.31 197 SER A C 1
ATOM 1508 O O . SER A 1 197 ? 2.122 -0.708 -19.698 1.00 65.31 197 SER A O 1
ATOM 1510 N N . SER A 1 198 ? 0.019 -1.098 -20.332 1.00 67.88 198 SER A N 1
ATOM 1511 C CA . SER A 1 198 ? -0.558 0.040 -19.603 1.00 67.88 198 SER A CA 1
ATOM 1512 C C . SER A 1 198 ? -0.563 -0.117 -18.084 1.00 67.88 198 SER A C 1
ATOM 1514 O O . SER A 1 198 ? -0.819 0.861 -17.383 1.00 67.88 198 SER A O 1
ATOM 1516 N N . ALA A 1 199 ? -0.299 -1.319 -17.566 1.00 64.81 199 ALA A N 1
ATOM 1517 C CA . ALA A 1 199 ? -0.268 -1.560 -16.129 1.00 64.81 199 ALA A CA 1
ATOM 1518 C C . ALA A 1 199 ? 0.842 -0.765 -15.432 1.00 64.81 199 ALA A C 1
ATOM 1520 O O . ALA A 1 199 ? 0.671 -0.386 -14.281 1.00 64.81 199 ALA A O 1
ATOM 1521 N N . SER A 1 200 ? 1.931 -0.418 -16.126 1.00 64.88 200 SER A N 1
ATOM 1522 C CA . SER A 1 200 ? 3.060 0.298 -15.521 1.00 64.88 200 SER A CA 1
ATOM 1523 C C . SER A 1 200 ? 2.736 1.705 -14.999 1.00 64.88 200 SER A C 1
ATOM 1525 O O . SER A 1 200 ? 3.546 2.270 -14.270 1.00 64.88 200 SER A O 1
ATOM 1527 N N . TYR A 1 201 ? 1.561 2.264 -15.317 1.00 64.25 201 TYR A N 1
ATOM 1528 C CA . TYR A 1 201 ? 1.069 3.511 -14.716 1.00 64.25 201 TYR A CA 1
ATOM 1529 C C . TYR A 1 201 ? 0.471 3.351 -13.319 1.00 64.25 201 TYR A C 1
ATOM 1531 O O . TYR A 1 201 ? 0.266 4.352 -12.641 1.00 64.25 201 TYR A O 1
ATOM 1539 N N . ALA A 1 202 ? 0.145 2.128 -12.899 1.00 60.41 202 ALA A N 1
ATOM 1540 C CA . ALA A 1 202 ? -0.442 1.883 -11.583 1.00 60.41 202 ALA A CA 1
ATOM 1541 C C . ALA A 1 202 ? 0.609 1.828 -10.459 1.00 60.41 202 ALA A C 1
ATOM 1543 O O . ALA A 1 202 ? 0.233 1.743 -9.290 1.00 60.41 202 ALA A O 1
ATOM 1544 N N . VAL A 1 203 ? 1.906 1.869 -10.800 1.00 65.25 203 VAL A N 1
ATOM 1545 C CA . VAL A 1 203 ? 2.981 2.001 -9.815 1.00 65.25 203 VAL A CA 1
ATOM 1546 C C . VAL A 1 203 ? 3.389 3.453 -9.655 1.00 65.25 203 VAL A C 1
ATOM 1548 O O . VAL A 1 203 ? 3.759 4.134 -10.608 1.00 65.25 203 VAL A O 1
ATOM 1551 N N . GLU A 1 204 ? 3.363 3.887 -8.406 1.00 70.56 204 GLU A N 1
ATOM 1552 C CA . GLU A 1 204 ? 3.997 5.100 -7.925 1.00 70.56 204 GLU A CA 1
ATOM 1553 C C . GLU A 1 204 ? 5.299 4.717 -7.206 1.00 70.56 204 GLU A C 1
ATOM 1555 O O . GLU A 1 204 ? 5.473 3.590 -6.741 1.00 70.56 204 GLU A O 1
ATOM 1560 N N . SER A 1 205 ? 6.251 5.639 -7.097 1.00 61.47 205 SER A N 1
ATOM 1561 C CA . SER A 1 205 ? 7.416 5.404 -6.238 1.00 61.47 205 SER A CA 1
ATOM 1562 C C . SER A 1 205 ? 7.101 5.811 -4.806 1.00 61.47 205 SER A C 1
ATOM 1564 O O . SER A 1 205 ? 6.544 6.885 -4.578 1.00 61.47 205 SER A O 1
ATOM 1566 N N . THR A 1 206 ? 7.523 4.993 -3.837 1.00 59.81 206 THR A N 1
ATOM 1567 C CA . THR A 1 206 ? 7.587 5.402 -2.417 1.00 59.81 206 THR A CA 1
ATOM 1568 C C . THR A 1 206 ? 8.531 6.589 -2.199 1.00 59.81 206 THR A C 1
ATOM 1570 O O . THR A 1 206 ? 8.346 7.373 -1.269 1.00 59.81 206 THR A O 1
ATOM 1573 N N . ASP A 1 207 ? 9.534 6.731 -3.067 1.00 63.78 207 ASP A N 1
ATOM 1574 C CA . ASP A 1 207 ? 10.501 7.819 -3.069 1.00 63.78 207 ASP A CA 1
ATOM 1575 C C . ASP A 1 207 ? 10.560 8.437 -4.474 1.00 63.78 207 ASP A C 1
ATOM 1577 O O . ASP A 1 207 ? 11.286 7.942 -5.345 1.00 63.78 207 ASP A O 1
ATOM 1581 N N . PRO A 1 208 ? 9.790 9.500 -4.757 1.00 59.19 208 PRO A N 1
ATOM 1582 C CA . PRO A 1 208 ? 9.863 10.177 -6.048 1.00 59.19 208 PRO A CA 1
ATOM 1583 C C . PRO A 1 208 ? 11.244 10.801 -6.319 1.00 59.19 208 PRO A C 1
ATOM 1585 O O . PRO A 1 208 ? 11.524 11.145 -7.464 1.00 59.19 208 PRO A O 1
ATOM 1588 N N . ALA A 1 209 ? 12.115 10.924 -5.306 1.00 55.78 209 ALA A N 1
ATOM 1589 C CA . ALA A 1 209 ? 13.507 11.333 -5.474 1.00 55.78 209 ALA A CA 1
ATOM 1590 C C . ALA A 1 209 ? 14.457 10.154 -5.771 1.00 55.78 209 ALA A C 1
ATOM 1592 O O . ALA A 1 209 ? 15.648 10.384 -5.992 1.00 55.78 209 ALA A O 1
ATOM 1593 N N . SER A 1 210 ? 13.957 8.910 -5.810 1.00 61.50 210 SER A N 1
ATOM 1594 C CA . SER A 1 210 ? 14.745 7.738 -6.195 1.00 61.50 210 SER A CA 1
ATOM 1595 C C . SER A 1 210 ? 15.301 7.910 -7.615 1.00 61.50 210 SER A C 1
ATOM 1597 O O . SER A 1 210 ? 14.514 8.050 -8.559 1.00 61.50 210 SER A O 1
ATOM 1599 N N . PRO A 1 211 ? 16.632 7.826 -7.808 1.00 59.34 211 PRO A N 1
ATOM 1600 C CA . PRO A 1 211 ? 17.261 7.989 -9.118 1.00 59.34 211 PRO A CA 1
ATOM 1601 C C . PRO A 1 211 ? 16.737 7.015 -10.179 1.00 59.34 211 PRO A C 1
ATOM 1603 O O . PRO A 1 211 ? 16.637 7.370 -11.352 1.00 59.34 211 PRO A O 1
ATOM 1606 N N . ALA A 1 212 ? 16.374 5.790 -9.784 1.00 62.81 212 ALA A N 1
ATOM 1607 C CA . ALA A 1 212 ? 15.820 4.800 -10.707 1.00 62.81 212 ALA A CA 1
ATOM 1608 C C . ALA A 1 212 ? 14.437 5.232 -11.220 1.00 62.81 212 ALA A C 1
ATOM 1610 O O . ALA A 1 212 ? 14.141 5.089 -12.406 1.00 62.81 212 ALA A O 1
ATOM 1611 N N . TRP A 1 213 ? 13.617 5.818 -10.343 1.00 64.88 213 TRP A N 1
ATOM 1612 C CA . TRP A 1 213 ? 12.281 6.282 -10.699 1.00 64.88 213 TRP A CA 1
ATOM 1613 C C . TRP A 1 213 ? 12.308 7.592 -11.486 1.00 64.88 213 TRP A C 1
ATOM 1615 O O . TRP A 1 213 ? 11.598 7.719 -12.477 1.00 64.88 213 TRP A O 1
ATOM 1625 N N . SER A 1 214 ? 13.166 8.546 -11.113 1.00 64.88 214 SER A N 1
ATOM 1626 C CA . SER A 1 214 ? 13.349 9.773 -11.895 1.00 64.88 214 SER A CA 1
ATOM 1627 C C . SER A 1 214 ? 13.902 9.479 -13.289 1.00 64.88 214 SER A C 1
ATOM 1629 O O . SER A 1 214 ? 13.508 10.131 -14.249 1.00 64.88 214 SER A O 1
ATOM 1631 N N . THR A 1 215 ? 14.776 8.475 -13.420 1.00 65.81 215 THR A N 1
ATOM 1632 C CA . THR A 1 215 ? 15.264 8.007 -14.727 1.00 65.81 215 THR A CA 1
ATOM 1633 C C . THR A 1 215 ? 14.141 7.357 -15.531 1.00 65.81 215 THR A C 1
ATOM 1635 O O . THR A 1 215 ? 13.973 7.674 -16.704 1.00 65.81 215 THR A O 1
ATOM 1638 N N . TYR A 1 216 ? 13.319 6.513 -14.898 1.00 67.31 216 TYR A N 1
ATOM 1639 C CA . TYR A 1 216 ? 12.144 5.908 -15.530 1.00 67.31 216 TYR A CA 1
ATOM 1640 C C . TYR A 1 216 ? 11.130 6.955 -16.018 1.00 67.31 216 TYR A C 1
ATOM 1642 O O . TYR A 1 216 ? 10.688 6.897 -17.166 1.00 67.31 216 TYR A O 1
ATOM 1650 N N . LEU A 1 217 ? 10.789 7.936 -15.179 1.00 66.50 217 LEU A N 1
ATOM 1651 C CA . LEU A 1 217 ? 9.915 9.044 -15.564 1.00 66.50 217 LEU A CA 1
ATOM 1652 C C . LEU A 1 217 ? 10.562 9.909 -16.646 1.00 66.50 217 LEU A C 1
ATOM 1654 O O . LEU A 1 217 ? 9.897 10.242 -17.615 1.00 66.50 217 LEU A O 1
ATOM 1658 N N . GLY A 1 218 ? 11.865 10.183 -16.552 1.00 66.69 218 GLY A N 1
ATOM 1659 C CA . GLY A 1 218 ? 12.612 10.881 -17.597 1.00 66.69 218 GLY A CA 1
ATOM 1660 C C . GLY A 1 218 ? 12.568 10.154 -18.945 1.00 66.69 218 GLY A C 1
ATOM 1661 O O . GLY A 1 218 ? 12.439 10.796 -19.983 1.00 66.69 218 GLY A O 1
ATOM 1662 N N . TRP A 1 219 ? 12.606 8.818 -18.961 1.00 65.50 219 TRP A N 1
ATOM 1663 C CA . TRP A 1 219 ? 12.381 8.030 -20.178 1.00 65.50 219 TRP A CA 1
ATOM 1664 C C . TRP A 1 219 ? 10.944 8.156 -20.685 1.00 65.50 219 TRP A C 1
ATOM 1666 O O . TRP A 1 219 ? 10.737 8.321 -21.882 1.00 65.50 219 TRP A O 1
ATOM 1676 N N . CYS A 1 220 ? 9.956 8.108 -19.791 1.00 64.31 220 CYS A N 1
ATOM 1677 C CA . CYS A 1 220 ? 8.551 8.271 -20.168 1.00 64.31 220 CYS A CA 1
ATOM 1678 C C . CYS A 1 220 ? 8.254 9.670 -20.730 1.00 64.31 220 CYS A C 1
ATOM 1680 O O . CYS A 1 220 ? 7.509 9.779 -21.699 1.00 64.31 220 CYS A O 1
ATOM 1682 N N . ASP A 1 221 ? 8.851 10.712 -20.149 1.00 64.19 221 ASP A N 1
ATOM 1683 C CA . ASP A 1 221 ? 8.646 12.112 -20.525 1.00 64.19 221 ASP A CA 1
ATOM 1684 C C . ASP A 1 221 ? 9.443 12.496 -21.780 1.00 64.19 221 ASP A C 1
ATOM 1686 O O . ASP A 1 221 ? 8.946 13.243 -22.616 1.00 64.19 221 ASP A O 1
ATOM 1690 N N . SER A 1 222 ? 10.665 11.974 -21.952 1.00 59.25 222 SER A N 1
ATOM 1691 C CA . SER A 1 222 ? 11.483 12.238 -23.153 1.00 59.25 222 SER A CA 1
ATOM 1692 C C . SER A 1 222 ? 10.943 11.564 -24.413 1.00 59.25 222 SER A C 1
ATOM 1694 O O . SER A 1 222 ? 11.256 11.987 -25.526 1.00 59.25 222 SER A O 1
ATOM 1696 N N . ILE A 1 223 ? 10.108 10.541 -24.251 1.00 59.78 223 ILE A N 1
ATOM 1697 C CA . ILE A 1 223 ? 9.400 9.878 -25.339 1.00 59.78 223 ILE A CA 1
ATOM 1698 C C . ILE A 1 223 ? 7.979 10.452 -25.374 1.00 59.78 223 ILE A C 1
ATOM 1700 O O . ILE A 1 223 ? 7.001 9.763 -25.076 1.00 59.78 223 ILE A O 1
ATOM 1704 N N . GLU A 1 224 ? 7.861 11.744 -25.708 1.00 53.50 224 GLU A N 1
ATOM 1705 C CA . GLU A 1 224 ? 6.577 12.433 -25.891 1.00 53.50 224 GLU A CA 1
ATOM 1706 C C . GLU A 1 224 ? 5.747 11.738 -26.995 1.00 53.50 224 GLU A C 1
ATOM 1708 O O . GLU A 1 224 ? 5.793 12.106 -28.166 1.00 53.50 224 GLU A O 1
ATOM 1713 N N . GLY A 1 225 ? 4.971 10.711 -26.632 1.00 55.88 225 GLY A N 1
ATOM 1714 C CA . GLY A 1 225 ? 3.993 10.058 -27.511 1.00 55.88 225 GLY A CA 1
ATOM 1715 C C . GLY A 1 225 ? 4.117 8.542 -27.688 1.00 55.88 225 GLY A C 1
ATOM 1716 O O . GLY A 1 225 ? 3.125 7.926 -28.073 1.00 55.88 225 GLY A O 1
ATOM 1717 N N . ASP A 1 226 ? 5.251 7.922 -27.343 1.00 60.31 226 ASP A N 1
ATOM 1718 C CA . ASP A 1 226 ? 5.524 6.490 -27.605 1.00 60.31 226 ASP A CA 1
ATOM 1719 C C . ASP A 1 226 ? 5.735 5.660 -26.335 1.00 60.31 226 ASP A C 1
ATOM 1721 O O . ASP A 1 226 ? 6.600 4.785 -26.227 1.00 60.31 226 ASP A O 1
ATOM 1725 N N . THR A 1 227 ? 4.852 5.871 -25.365 1.00 64.19 227 THR A N 1
ATOM 1726 C CA . THR A 1 227 ? 4.818 5.084 -24.130 1.00 64.19 227 THR A CA 1
ATOM 1727 C C . THR A 1 227 ? 4.686 3.576 -24.397 1.00 64.19 227 THR A C 1
ATOM 1729 O O . THR A 1 227 ? 5.181 2.771 -23.611 1.00 64.19 227 THR A O 1
ATOM 1732 N N . PHE A 1 228 ? 4.154 3.189 -25.569 1.00 65.62 228 PHE A N 1
ATOM 1733 C CA . PHE A 1 228 ? 4.069 1.809 -26.066 1.00 65.62 228 PHE A CA 1
ATOM 1734 C C . PHE A 1 228 ? 5.382 1.008 -25.992 1.00 65.62 228 PHE A C 1
ATOM 1736 O O . PHE A 1 228 ? 5.351 -0.213 -25.849 1.00 65.62 228 PHE A O 1
ATOM 1743 N N . LEU A 1 229 ? 6.538 1.663 -26.082 1.00 68.69 229 LEU A N 1
ATOM 1744 C CA . LEU A 1 229 ? 7.825 0.979 -26.202 1.00 68.69 229 LEU A CA 1
ATOM 1745 C C . LEU A 1 229 ? 8.504 0.647 -24.891 1.00 68.69 229 LEU A C 1
ATOM 1747 O O . LEU A 1 229 ? 9.001 -0.469 -24.724 1.00 68.69 229 LEU A O 1
ATOM 1751 N N . ILE A 1 230 ? 8.452 1.579 -23.943 1.00 72.50 230 ILE A N 1
ATOM 1752 C CA . ILE A 1 230 ? 8.830 1.306 -22.555 1.00 72.50 230 ILE A CA 1
ATOM 1753 C C . ILE A 1 230 ? 8.021 0.115 -22.051 1.00 72.50 230 ILE A C 1
ATOM 1755 O O . ILE A 1 230 ? 8.534 -0.759 -21.361 1.00 72.50 230 ILE A O 1
ATOM 1759 N N . TYR A 1 231 ? 6.767 0.026 -22.469 1.00 76.31 231 TYR A N 1
ATOM 1760 C CA . TYR A 1 231 ? 5.907 -1.061 -22.081 1.00 76.31 231 TYR A CA 1
ATOM 1761 C C . TYR A 1 231 ? 6.261 -2.436 -22.657 1.00 76.31 231 TYR A C 1
ATOM 1763 O O . TYR A 1 231 ? 6.144 -3.440 -21.955 1.00 76.31 231 TYR A O 1
ATOM 1771 N N . ASP A 1 232 ? 6.665 -2.517 -23.925 1.00 77.44 232 ASP A N 1
ATOM 1772 C CA . ASP A 1 232 ? 7.131 -3.781 -24.509 1.00 77.44 232 ASP A CA 1
ATOM 1773 C C . ASP A 1 232 ? 8.402 -4.264 -23.791 1.00 77.44 232 ASP A C 1
ATOM 1775 O O . ASP A 1 232 ? 8.550 -5.449 -23.495 1.00 77.44 232 ASP A O 1
ATOM 1779 N N . PHE A 1 233 ? 9.286 -3.335 -23.418 1.00 82.12 233 PHE A N 1
ATOM 1780 C CA . PHE A 1 233 ? 10.441 -3.636 -22.578 1.00 82.12 233 PHE A CA 1
ATOM 1781 C C . PHE A 1 233 ? 10.037 -4.132 -21.180 1.00 82.12 233 PHE A C 1
ATOM 1783 O O . PHE A 1 233 ? 10.475 -5.208 -20.767 1.00 82.12 233 PHE A O 1
ATOM 1790 N N . LEU A 1 234 ? 9.185 -3.389 -20.466 1.00 82.75 234 LEU A N 1
ATOM 1791 C CA . LEU A 1 234 ? 8.749 -3.755 -19.118 1.00 82.75 234 LEU A CA 1
ATOM 1792 C C . LEU A 1 234 ? 8.001 -5.086 -19.112 1.00 82.75 234 LEU A C 1
ATOM 1794 O O . LEU A 1 234 ? 8.273 -5.924 -18.261 1.00 82.75 234 LEU A O 1
ATOM 1798 N N . SER A 1 235 ? 7.115 -5.326 -20.077 1.00 85.69 235 SER A N 1
ATOM 1799 C CA . SER A 1 235 ? 6.400 -6.602 -20.164 1.00 85.69 235 SER A CA 1
ATOM 1800 C C . SER A 1 235 ? 7.338 -7.778 -20.392 1.00 85.69 235 SER A C 1
ATOM 1802 O O . SER A 1 235 ? 7.216 -8.792 -19.707 1.00 85.69 235 SER A O 1
ATOM 1804 N N . LYS A 1 236 ? 8.359 -7.631 -21.245 1.00 87.38 236 LYS A N 1
ATOM 1805 C CA . LYS A 1 236 ? 9.419 -8.640 -21.384 1.00 87.38 236 LYS A CA 1
ATOM 1806 C C . LYS A 1 236 ? 10.187 -8.845 -20.081 1.00 87.38 236 LYS A C 1
ATOM 1808 O O . LYS A 1 236 ? 10.438 -9.994 -19.727 1.00 87.38 236 LYS A O 1
ATOM 1813 N N . TYR A 1 237 ? 10.510 -7.774 -19.357 1.00 89.62 237 TYR A N 1
ATOM 1814 C CA . TYR A 1 237 ? 11.205 -7.855 -18.070 1.00 89.62 237 TYR A CA 1
ATOM 1815 C C . TYR A 1 237 ? 10.366 -8.591 -17.021 1.00 89.62 237 TYR A C 1
ATOM 1817 O O . TYR A 1 237 ? 10.776 -9.641 -16.528 1.00 89.62 237 TYR A O 1
ATOM 1825 N N . PHE A 1 238 ? 9.153 -8.106 -16.757 1.00 90.62 238 PHE A N 1
ATOM 1826 C CA . PHE A 1 238 ? 8.244 -8.671 -15.763 1.00 90.62 238 PHE A CA 1
ATOM 1827 C C . PHE A 1 238 ? 7.759 -10.079 -16.124 1.00 90.62 238 PHE A C 1
ATOM 1829 O O . PHE A 1 238 ? 7.565 -10.892 -15.227 1.00 90.62 238 PHE A O 1
ATOM 1836 N N . SER A 1 239 ? 7.658 -10.432 -17.412 1.00 91.62 239 SER A N 1
ATOM 1837 C CA . SER A 1 239 ? 7.330 -11.806 -17.840 1.00 91.62 239 SER A CA 1
ATOM 1838 C C . SER A 1 239 ? 8.382 -12.853 -17.466 1.00 91.62 239 SER A C 1
ATOM 1840 O O . SER A 1 239 ? 8.102 -14.051 -17.517 1.00 91.62 239 SER A O 1
ATOM 1842 N N . ARG A 1 240 ? 9.597 -12.414 -17.116 1.00 94.00 240 ARG A N 1
ATOM 1843 C CA . ARG A 1 240 ? 10.696 -13.279 -16.679 1.00 94.00 240 ARG A CA 1
ATOM 1844 C C . ARG A 1 240 ? 10.919 -13.254 -15.169 1.00 94.00 240 ARG A C 1
ATOM 1846 O O . ARG A 1 240 ? 11.796 -13.979 -14.705 1.00 94.00 240 ARG A O 1
ATOM 1853 N N . ILE A 1 241 ? 10.174 -12.438 -14.421 1.00 94.06 241 ILE A N 1
ATOM 1854 C CA . ILE A 1 241 ? 10.266 -12.433 -12.963 1.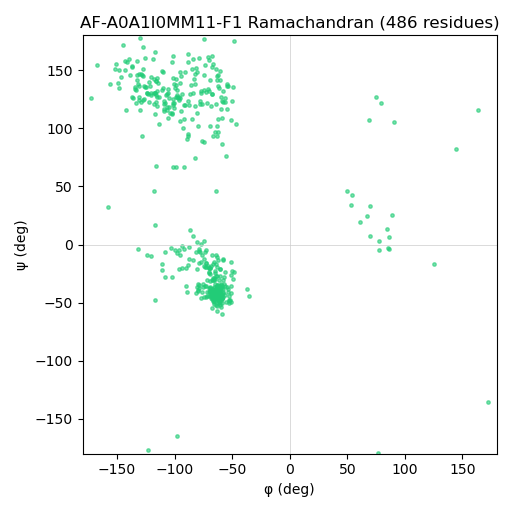00 94.06 241 ILE A CA 1
ATOM 1855 C C . ILE A 1 241 ? 9.487 -13.628 -12.422 1.00 94.06 241 ILE A C 1
ATOM 1857 O O . ILE A 1 241 ? 8.290 -13.774 -12.658 1.00 94.06 241 ILE A O 1
ATOM 1861 N N . GLU A 1 242 ? 10.174 -14.460 -11.651 1.00 96.00 242 GLU A N 1
ATOM 1862 C CA . GLU A 1 242 ? 9.549 -15.464 -10.796 1.00 96.00 242 GLU A CA 1
ATOM 1863 C C . GLU A 1 242 ? 9.646 -14.952 -9.365 1.00 96.00 242 GLU A C 1
ATOM 1865 O O . GLU A 1 242 ? 10.746 -14.629 -8.923 1.00 96.00 242 GLU A O 1
ATOM 1870 N N . TYR A 1 243 ? 8.536 -14.858 -8.636 1.00 96.81 243 TYR A N 1
ATOM 1871 C CA . TYR A 1 243 ? 8.544 -14.296 -7.288 1.00 96.81 243 TYR A CA 1
ATOM 1872 C C . TYR A 1 243 ? 7.612 -15.030 -6.326 1.00 96.81 243 TYR A C 1
ATOM 1874 O O . TYR A 1 243 ? 6.636 -15.666 -6.721 1.00 96.81 243 TYR A O 1
ATOM 1882 N N . GLU A 1 244 ? 7.919 -14.885 -5.042 1.00 96.81 244 GLU A N 1
ATOM 1883 C CA . GLU A 1 244 ? 7.020 -15.109 -3.921 1.00 96.81 244 GLU A CA 1
ATOM 1884 C C . GLU A 1 244 ? 6.856 -13.777 -3.176 1.00 96.81 244 GLU A C 1
ATOM 1886 O O . GLU A 1 244 ? 7.837 -13.097 -2.859 1.00 96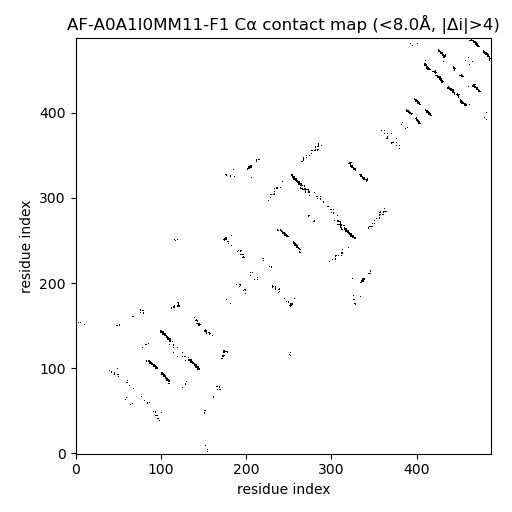.81 244 GLU A O 1
ATOM 1891 N N . ALA A 1 245 ? 5.606 -13.393 -2.919 1.00 96.81 245 ALA A N 1
ATOM 1892 C CA . ALA A 1 245 ? 5.262 -12.221 -2.126 1.00 96.81 245 ALA A CA 1
ATOM 1893 C C . ALA A 1 245 ? 4.896 -12.654 -0.703 1.00 96.81 245 ALA A C 1
ATOM 1895 O O . ALA A 1 245 ? 4.138 -13.603 -0.501 1.00 96.81 245 ALA A O 1
ATOM 1896 N N . THR A 1 246 ? 5.418 -11.945 0.294 1.00 96.75 246 THR A N 1
ATOM 1897 C CA . THR A 1 246 ? 5.081 -12.164 1.705 1.00 96.75 246 THR A CA 1
ATOM 1898 C C . THR A 1 246 ? 4.739 -10.844 2.374 1.00 96.75 246 THR A C 1
ATOM 1900 O O . THR A 1 246 ? 5.429 -9.850 2.167 1.00 96.75 246 THR A O 1
ATOM 1903 N N . VAL A 1 247 ? 3.683 -10.821 3.186 1.00 96.12 247 VAL A N 1
ATOM 1904 C CA . VAL A 1 247 ? 3.319 -9.627 3.960 1.00 96.12 247 VAL A CA 1
ATOM 1905 C C . VAL A 1 247 ? 4.329 -9.436 5.088 1.00 96.12 247 VAL A C 1
ATOM 1907 O O . VAL A 1 247 ? 4.502 -10.322 5.927 1.00 96.12 247 VAL A O 1
ATOM 1910 N N . THR A 1 248 ? 4.998 -8.285 5.110 1.00 95.19 248 THR A N 1
ATOM 1911 C CA . THR A 1 248 ? 5.934 -7.906 6.180 1.00 95.19 248 THR A CA 1
ATOM 1912 C C . THR A 1 248 ? 5.336 -6.913 7.159 1.00 95.19 248 THR A C 1
ATOM 1914 O O . THR A 1 248 ? 5.715 -6.916 8.330 1.00 95.19 248 THR A O 1
ATOM 1917 N N . GLU A 1 249 ? 4.389 -6.100 6.701 1.00 93.19 249 GLU A N 1
ATOM 1918 C CA . GLU A 1 249 ? 3.678 -5.118 7.510 1.00 93.19 249 GLU A CA 1
ATOM 1919 C C . GLU A 1 249 ? 2.260 -4.945 6.963 1.00 93.19 249 GLU A C 1
ATOM 1921 O O . GLU A 1 249 ? 2.056 -4.915 5.750 1.00 93.19 249 GLU A O 1
ATOM 1926 N N . ALA A 1 250 ? 1.281 -4.836 7.855 1.00 91.31 250 ALA A N 1
ATOM 1927 C CA . ALA A 1 250 ? -0.092 -4.502 7.513 1.00 91.31 250 ALA A CA 1
ATOM 1928 C C . ALA A 1 250 ? -0.586 -3.441 8.495 1.00 91.31 250 ALA A C 1
ATOM 1930 O O . ALA A 1 250 ? -0.334 -3.528 9.698 1.00 91.31 250 ALA A O 1
ATOM 1931 N N . THR A 1 251 ? -1.259 -2.436 7.956 1.00 89.81 251 THR A N 1
ATOM 1932 C CA . THR A 1 251 ? -1.922 -1.365 8.693 1.00 89.81 251 THR A CA 1
ATOM 1933 C C . THR A 1 251 ? -3.348 -1.218 8.172 1.00 89.81 251 THR A C 1
ATOM 1935 O O . THR A 1 251 ? -3.750 -1.871 7.207 1.00 89.81 251 THR A O 1
ATOM 1938 N N . ASN A 1 252 ? -4.120 -0.312 8.769 1.00 83.50 252 ASN A N 1
ATOM 1939 C CA . ASN A 1 252 ? -5.481 -0.056 8.308 1.00 83.50 252 ASN A CA 1
ATOM 1940 C C . ASN A 1 252 ? -5.543 0.625 6.929 1.00 83.50 252 ASN A C 1
ATOM 1942 O O . ASN A 1 252 ? -6.580 0.580 6.266 1.00 83.50 252 ASN A O 1
ATOM 1946 N N . GLU A 1 253 ? -4.445 1.233 6.477 1.00 87.81 253 GLU A N 1
ATOM 1947 C CA . GLU A 1 253 ? -4.379 1.994 5.223 1.00 87.81 253 GLU A CA 1
ATOM 1948 C C . GLU A 1 253 ? -3.520 1.318 4.149 1.00 87.81 253 GLU A C 1
ATOM 1950 O O . GLU A 1 253 ? -3.684 1.596 2.959 1.00 87.81 253 GLU A O 1
ATOM 1955 N N . SER A 1 254 ? -2.601 0.438 4.551 1.00 92.56 254 SER A N 1
ATOM 1956 C CA . SER A 1 254 ? -1.585 -0.109 3.657 1.00 92.56 254 SER A CA 1
ATOM 1957 C C . SER A 1 254 ? -1.125 -1.510 4.043 1.00 92.56 254 SER A C 1
ATOM 1959 O O . SER A 1 254 ? -1.160 -1.904 5.208 1.00 92.56 254 SER A O 1
ATOM 1961 N N . VAL A 1 255 ? -0.629 -2.248 3.052 1.00 93.56 255 VAL A N 1
ATOM 1962 C CA . VAL A 1 255 ? 0.029 -3.544 3.235 1.00 93.56 255 VAL A CA 1
ATOM 1963 C C . VAL A 1 255 ? 1.368 -3.517 2.511 1.00 93.56 255 VAL A C 1
ATOM 1965 O O . VAL A 1 255 ? 1.418 -3.288 1.306 1.00 93.56 255 VAL A O 1
ATOM 1968 N N . THR A 1 256 ? 2.459 -3.773 3.226 1.00 95.06 256 THR A N 1
ATOM 1969 C CA . THR A 1 256 ? 3.798 -3.885 2.642 1.00 95.06 256 THR A CA 1
ATOM 1970 C C . THR A 1 256 ? 4.134 -5.345 2.374 1.00 95.06 256 THR A C 1
ATOM 1972 O O . THR A 1 256 ? 4.062 -6.208 3.253 1.00 95.06 256 THR A O 1
ATOM 1975 N N . LEU A 1 257 ? 4.528 -5.605 1.133 1.00 96.25 257 LEU A N 1
ATOM 1976 C CA . LEU A 1 257 ? 4.941 -6.893 0.613 1.00 96.25 257 LEU A CA 1
ATOM 1977 C C . LEU A 1 257 ? 6.461 -6.909 0.445 1.00 96.25 257 LEU A C 1
ATOM 1979 O O . LEU A 1 257 ? 7.044 -6.024 -0.182 1.00 96.25 257 LEU A O 1
ATOM 1983 N N . GLN A 1 258 ? 7.096 -7.951 0.967 1.00 96.25 258 GLN A N 1
ATOM 1984 C CA . GLN A 1 258 ? 8.445 -8.344 0.592 1.00 96.25 258 GLN A CA 1
ATOM 1985 C C . GLN A 1 258 ? 8.357 -9.346 -0.550 1.00 96.25 258 GLN A C 1
ATOM 1987 O O . GLN A 1 258 ? 7.786 -10.431 -0.402 1.00 96.25 258 GLN A O 1
ATOM 1992 N N . ILE A 1 259 ? 8.967 -8.978 -1.668 1.00 96.44 259 ILE A N 1
ATOM 1993 C CA . ILE A 1 259 ? 9.040 -9.779 -2.879 1.00 96.44 259 ILE A CA 1
ATOM 1994 C C . ILE A 1 259 ? 10.425 -10.411 -2.936 1.00 96.44 259 ILE A C 1
ATOM 1996 O O . ILE A 1 259 ? 11.434 -9.711 -2.825 1.00 96.44 259 ILE A O 1
ATOM 2000 N N . VAL A 1 260 ? 10.478 -11.734 -3.062 1.00 96.19 260 VAL A N 1
ATOM 2001 C CA . VAL A 1 260 ? 11.730 -12.487 -3.206 1.00 96.19 260 VAL A CA 1
ATOM 2002 C C . VAL A 1 260 ? 11.587 -13.463 -4.357 1.00 96.19 260 VAL A C 1
ATOM 2004 O O . VAL A 1 260 ? 10.557 -14.117 -4.491 1.00 96.19 260 VAL A O 1
ATOM 2007 N N . GLY A 1 261 ? 12.616 -13.595 -5.182 1.00 96.38 261 GLY A N 1
ATOM 2008 C CA . GLY A 1 261 ? 12.575 -14.537 -6.288 1.00 96.38 261 GLY A CA 1
ATOM 2009 C C . GLY A 1 261 ? 13.761 -14.399 -7.215 1.00 96.38 261 GLY A C 1
ATOM 2010 O O . GLY A 1 261 ? 14.893 -14.266 -6.753 1.00 96.38 261 GLY A O 1
ATOM 2011 N N . THR A 1 262 ? 13.500 -14.416 -8.518 1.00 96.31 262 THR A N 1
ATOM 2012 C CA . THR A 1 262 ? 14.513 -14.162 -9.538 1.00 96.31 262 THR A CA 1
ATOM 2013 C C . THR A 1 262 ? 14.023 -13.173 -10.583 1.00 96.31 262 THR A C 1
ATOM 2015 O O . THR A 1 262 ? 12.842 -13.161 -10.926 1.00 96.31 262 THR A O 1
ATOM 2018 N N . ALA A 1 263 ? 14.936 -12.351 -11.092 1.00 94.56 263 ALA A N 1
ATOM 2019 C CA . ALA A 1 263 ? 14.659 -11.369 -12.131 1.00 94.56 263 ALA A CA 1
ATOM 2020 C C . ALA A 1 263 ? 15.811 -11.304 -13.149 1.00 94.56 263 ALA A C 1
ATOM 2022 O O . ALA A 1 263 ? 16.927 -11.734 -12.846 1.00 94.56 263 ALA A O 1
ATOM 2023 N N . PRO A 1 264 ? 15.561 -10.783 -14.361 1.00 92.94 264 PRO A N 1
ATOM 2024 C CA . PRO A 1 264 ? 16.604 -10.533 -15.355 1.00 92.94 264 PRO A CA 1
ATOM 2025 C C . PRO A 1 264 ? 17.709 -9.588 -14.839 1.00 92.94 264 PRO A C 1
ATOM 2027 O O . PRO A 1 264 ? 17.425 -8.435 -14.520 1.00 92.94 264 PRO A O 1
ATOM 2030 N N . GLU A 1 265 ? 18.976 -10.023 -14.844 1.00 90.88 265 GLU A N 1
ATOM 2031 C CA . GLU A 1 265 ? 20.142 -9.124 -14.709 1.00 90.88 265 GLU A CA 1
ATOM 2032 C C . GLU A 1 265 ? 20.467 -8.522 -16.075 1.00 90.88 265 GLU A C 1
ATOM 2034 O O . GLU A 1 265 ? 21.355 -8.964 -16.809 1.00 90.88 265 GLU A O 1
ATOM 2039 N N . SER A 1 266 ? 19.630 -7.581 -16.497 1.00 84.88 266 SER A N 1
ATOM 2040 C CA . SER A 1 266 ? 19.587 -7.183 -17.897 1.00 84.88 266 SER A CA 1
ATOM 2041 C C . SER A 1 266 ? 20.633 -6.144 -18.287 1.00 84.88 266 SER A C 1
ATOM 2043 O O . SER A 1 266 ? 20.821 -5.964 -19.481 1.00 84.88 266 SER A O 1
ATOM 2045 N N . VAL A 1 267 ? 21.322 -5.477 -17.353 1.00 84.31 267 VAL A N 1
ATOM 2046 C CA . VAL A 1 267 ? 22.212 -4.339 -17.668 1.00 84.31 267 VAL A CA 1
ATOM 2047 C C . VAL A 1 267 ? 23.319 -4.741 -18.645 1.00 84.31 267 VAL A C 1
ATOM 2049 O O . VAL A 1 267 ? 23.338 -4.247 -19.771 1.00 84.31 267 VAL A O 1
ATOM 2052 N N . GLU A 1 268 ? 24.167 -5.712 -18.286 1.00 84.12 268 GLU A N 1
ATOM 2053 C CA . GLU A 1 268 ? 25.275 -6.153 -19.153 1.00 84.12 268 GLU A CA 1
ATOM 2054 C C . GLU A 1 268 ? 24.778 -6.709 -20.499 1.00 84.12 268 GLU A C 1
ATOM 2056 O O . GLU A 1 268 ? 25.406 -6.523 -21.543 1.00 84.12 268 GLU A O 1
ATOM 2061 N N . SER A 1 269 ? 23.630 -7.394 -20.495 1.00 85.62 269 SER A N 1
ATOM 2062 C CA . SER A 1 269 ? 23.054 -7.961 -21.718 1.00 85.62 269 SER A CA 1
ATOM 2063 C C . SER A 1 269 ? 22.493 -6.869 -22.627 1.00 85.62 269 SER A C 1
ATOM 2065 O O . SER A 1 269 ? 22.746 -6.880 -23.828 1.00 85.62 269 SER A O 1
ATOM 2067 N N . ILE A 1 270 ? 21.772 -5.894 -22.075 1.00 84.69 270 ILE A N 1
ATOM 2068 C CA . ILE A 1 270 ? 21.276 -4.738 -22.822 1.00 84.69 270 ILE A CA 1
ATOM 2069 C C . ILE A 1 270 ? 22.455 -3.950 -23.394 1.00 84.69 270 ILE A C 1
ATOM 2071 O O . ILE A 1 270 ? 22.451 -3.671 -24.590 1.00 84.69 270 ILE A O 1
ATOM 2075 N N . GLU A 1 271 ? 23.489 -3.665 -22.599 1.00 82.94 271 GLU A N 1
ATOM 2076 C CA . GLU A 1 271 ? 24.703 -2.994 -23.073 1.00 82.94 271 GLU A CA 1
ATOM 2077 C C . GLU A 1 271 ? 25.378 -3.771 -24.203 1.00 82.94 271 GLU A C 1
ATOM 2079 O O . GLU A 1 271 ? 25.801 -3.176 -25.195 1.00 82.94 271 GLU A O 1
ATOM 2084 N N . TYR A 1 272 ? 25.460 -5.101 -24.095 1.00 84.44 272 TYR A N 1
ATOM 2085 C CA . TYR A 1 272 ? 25.981 -5.945 -25.165 1.00 84.44 272 TYR A CA 1
ATOM 2086 C C . TYR A 1 272 ? 25.176 -5.769 -26.454 1.00 84.44 272 TYR A C 1
ATOM 2088 O O . TYR A 1 272 ? 25.764 -5.534 -27.509 1.00 84.44 272 TYR A O 1
ATOM 2096 N N . TYR A 1 273 ? 23.847 -5.860 -26.380 1.00 82.06 273 TYR A N 1
ATOM 2097 C CA . TYR A 1 273 ? 22.969 -5.728 -27.542 1.00 82.06 273 TYR A CA 1
ATOM 2098 C C . TYR A 1 273 ? 23.019 -4.322 -28.146 1.00 82.06 273 TYR A C 1
ATOM 2100 O O . TYR A 1 273 ? 23.142 -4.191 -29.362 1.00 82.06 273 TYR A O 1
ATOM 2108 N N . MET A 1 274 ? 23.017 -3.287 -27.306 1.00 78.81 274 MET A N 1
ATOM 2109 C CA . MET A 1 274 ? 23.128 -1.890 -27.724 1.00 78.81 274 MET A CA 1
ATOM 2110 C C . MET A 1 274 ? 24.491 -1.554 -28.334 1.00 78.81 274 MET A C 1
ATOM 2112 O O . MET A 1 274 ? 24.564 -0.696 -29.206 1.00 78.81 274 MET A O 1
ATOM 2116 N N . ASN A 1 275 ? 25.571 -2.222 -27.911 1.00 79.06 275 ASN A N 1
ATOM 2117 C CA . ASN A 1 275 ? 26.920 -1.992 -28.434 1.00 79.06 275 ASN A CA 1
ATOM 2118 C C . ASN A 1 275 ? 27.332 -2.971 -29.550 1.00 79.06 275 ASN A C 1
ATOM 2120 O O . ASN A 1 275 ? 28.400 -2.811 -30.155 1.00 79.06 275 ASN A O 1
ATOM 2124 N N . ASN A 1 276 ? 26.507 -3.973 -29.867 1.00 80.38 276 ASN A N 1
ATOM 2125 C CA . ASN A 1 276 ? 26.797 -4.935 -30.922 1.00 80.38 276 ASN A CA 1
ATOM 2126 C C . ASN A 1 276 ? 26.472 -4.347 -32.297 1.00 80.38 276 ASN A C 1
ATOM 2128 O O . ASN A 1 276 ? 25.325 -4.354 -32.734 1.00 80.38 276 ASN A O 1
ATOM 2132 N N . VAL A 1 277 ? 27.516 -3.911 -33.008 1.00 72.94 277 VAL A N 1
ATOM 2133 C CA . VAL A 1 277 ? 27.386 -3.277 -34.327 1.00 72.94 277 VAL A CA 1
ATOM 2134 C C . VAL A 1 277 ? 26.582 -4.125 -35.309 1.00 72.94 277 VAL A C 1
ATOM 2136 O O . VAL A 1 277 ? 25.744 -3.585 -36.006 1.00 72.94 277 VAL A O 1
ATOM 2139 N N . ILE A 1 278 ? 26.767 -5.447 -35.341 1.00 74.44 278 ILE A N 1
ATOM 2140 C CA . ILE A 1 278 ? 26.063 -6.302 -36.310 1.00 74.44 278 ILE A CA 1
ATOM 2141 C C . ILE A 1 278 ? 24.555 -6.315 -36.028 1.00 74.44 278 ILE A C 1
ATOM 2143 O O . ILE A 1 278 ? 23.756 -6.150 -36.943 1.00 74.44 278 ILE A O 1
ATOM 2147 N N . LEU A 1 279 ? 24.168 -6.503 -34.764 1.00 74.50 279 LEU A N 1
ATOM 2148 C CA . LEU A 1 279 ? 22.761 -6.593 -34.367 1.00 74.50 279 LEU A CA 1
ATOM 2149 C C . LEU A 1 279 ? 22.060 -5.233 -34.435 1.00 74.50 279 LEU A C 1
ATOM 2151 O O . LEU A 1 279 ? 20.926 -5.147 -34.903 1.00 74.50 279 LEU A O 1
ATOM 2155 N N . ALA A 1 280 ? 22.750 -4.176 -34.010 1.00 71.94 280 ALA A N 1
ATOM 2156 C CA . ALA A 1 280 ? 22.245 -2.815 -34.081 1.00 71.94 280 ALA A CA 1
ATOM 2157 C C . ALA A 1 280 ? 22.109 -2.340 -35.534 1.00 71.94 280 ALA A C 1
ATOM 2159 O O . ALA A 1 280 ? 21.101 -1.729 -35.879 1.00 71.94 280 ALA A O 1
ATOM 2160 N N . THR A 1 281 ? 23.068 -2.664 -36.412 1.00 74.75 281 THR A N 1
ATOM 2161 C CA . THR A 1 281 ? 23.017 -2.299 -37.835 1.00 74.75 281 THR A CA 1
ATOM 2162 C C . THR A 1 281 ? 21.778 -2.867 -38.525 1.00 74.75 281 THR A C 1
ATOM 2164 O O . THR A 1 281 ? 21.075 -2.098 -39.170 1.00 74.75 281 THR A O 1
ATOM 2167 N N . ASP A 1 282 ? 21.429 -4.144 -38.332 1.00 75.06 282 ASP A N 1
ATOM 2168 C CA . ASP A 1 282 ? 20.205 -4.725 -38.919 1.00 75.06 282 ASP A CA 1
ATOM 2169 C C . ASP A 1 282 ? 18.931 -3.974 -38.474 1.00 75.06 282 ASP A C 1
ATOM 2171 O O . ASP A 1 282 ? 17.969 -3.819 -39.235 1.00 75.06 282 ASP A O 1
ATOM 2175 N N . ILE A 1 283 ? 18.902 -3.492 -37.232 1.00 72.06 283 ILE A N 1
ATOM 2176 C CA . ILE A 1 283 ? 17.772 -2.744 -36.673 1.00 72.06 283 ILE A CA 1
ATOM 2177 C C . ILE A 1 283 ? 17.720 -1.324 -37.251 1.00 72.06 283 ILE A C 1
ATOM 2179 O O . ILE A 1 283 ? 16.655 -0.890 -37.698 1.00 72.06 283 ILE A O 1
ATOM 2183 N N . TYR A 1 284 ? 18.864 -0.639 -37.324 1.00 74.06 284 TYR A N 1
ATOM 2184 C CA . TYR A 1 284 ? 18.985 0.673 -37.960 1.00 74.06 284 TYR A CA 1
ATOM 2185 C C . TYR A 1 284 ? 18.676 0.627 -39.464 1.00 74.06 284 TYR A C 1
ATOM 2187 O O . TYR A 1 284 ? 18.028 1.538 -39.974 1.00 74.06 284 TYR A O 1
ATOM 2195 N N . GLU A 1 285 ? 19.040 -0.444 -40.176 1.00 78.69 285 GLU A N 1
ATOM 2196 C CA . GLU A 1 285 ? 18.674 -0.639 -41.585 1.00 78.69 285 GLU A CA 1
ATOM 2197 C C . GLU A 1 285 ? 17.153 -0.658 -41.770 1.00 78.69 285 GLU A C 1
ATOM 2199 O O . GLU A 1 285 ? 16.603 0.118 -42.553 1.00 78.69 285 GLU A O 1
ATOM 2204 N N . ASN A 1 286 ? 16.458 -1.514 -41.012 1.00 73.12 286 ASN A N 1
ATOM 2205 C CA . ASN A 1 286 ? 14.998 -1.630 -41.076 1.00 73.12 286 ASN A CA 1
ATOM 2206 C C . ASN A 1 286 ? 14.295 -0.313 -40.726 1.00 73.12 286 ASN A C 1
ATOM 2208 O O . ASN A 1 286 ? 13.232 0.002 -41.272 1.00 73.12 286 ASN A O 1
ATOM 2212 N N . LEU A 1 287 ? 14.882 0.449 -39.806 1.00 70.62 287 LEU A N 1
ATOM 2213 C CA . LEU A 1 287 ? 14.388 1.754 -39.413 1.00 70.62 287 LEU A CA 1
ATOM 2214 C C . LEU A 1 287 ? 14.508 2.781 -40.544 1.00 70.62 287 LEU A C 1
ATOM 2216 O O . LEU A 1 287 ? 13.504 3.391 -40.920 1.00 70.62 287 LEU A O 1
ATOM 2220 N N . ILE A 1 288 ? 15.716 2.953 -41.087 1.00 73.75 288 ILE A N 1
ATOM 2221 C CA . ILE A 1 288 ? 16.003 3.926 -42.148 1.00 73.75 288 ILE A CA 1
ATOM 2222 C C . ILE A 1 288 ? 15.146 3.611 -43.379 1.00 73.75 288 ILE A C 1
ATOM 2224 O O . ILE A 1 288 ? 14.497 4.501 -43.929 1.00 73.75 288 ILE A O 1
ATOM 2228 N N . GLU A 1 289 ? 15.055 2.339 -43.782 1.00 74.44 289 GLU A N 1
ATOM 2229 C CA . GLU A 1 289 ? 14.177 1.912 -44.879 1.00 74.44 289 GLU A CA 1
ATOM 2230 C C . GLU A 1 289 ? 12.730 2.365 -44.694 1.00 74.44 289 GLU A C 1
ATOM 2232 O O . GLU A 1 289 ? 12.074 2.825 -45.634 1.00 74.44 289 GLU A O 1
ATOM 2237 N N . TRP A 1 290 ? 12.214 2.219 -43.477 1.00 69.38 290 TRP A N 1
ATOM 2238 C CA . TRP A 1 290 ? 10.833 2.542 -43.184 1.00 69.38 290 TRP A CA 1
ATOM 2239 C C . TRP A 1 290 ? 10.587 4.054 -43.089 1.00 69.38 290 TRP A C 1
ATOM 2241 O O . TRP A 1 290 ? 9.555 4.523 -43.577 1.00 69.38 290 TRP A O 1
ATOM 2251 N N . GLN A 1 291 ? 11.533 4.832 -42.555 1.00 67.50 291 GLN A N 1
ATOM 2252 C CA . GLN A 1 291 ? 11.458 6.297 -42.560 1.00 67.50 291 GLN A CA 1
ATOM 2253 C C . GLN A 1 291 ? 11.311 6.825 -43.997 1.00 67.50 291 GLN A C 1
ATOM 2255 O O . GLN A 1 291 ? 10.426 7.631 -44.290 1.00 67.50 291 GLN A O 1
ATOM 2260 N N . TYR A 1 292 ? 12.071 6.268 -44.945 1.00 68.88 292 TYR A N 1
ATOM 2261 C CA . TYR A 1 292 ? 11.961 6.618 -46.366 1.00 68.88 292 TYR A CA 1
ATOM 2262 C C . TYR A 1 292 ? 10.706 6.095 -47.063 1.00 68.88 292 TYR A C 1
ATOM 2264 O O . TYR A 1 292 ? 10.293 6.644 -48.088 1.00 68.88 292 TYR A O 1
ATOM 2272 N N . ALA A 1 293 ? 10.049 5.083 -46.501 1.00 72.25 293 ALA A N 1
ATOM 2273 C CA . ALA A 1 293 ? 8.714 4.675 -46.925 1.00 72.25 293 ALA A CA 1
ATOM 2274 C C . ALA A 1 293 ? 7.607 5.647 -46.450 1.00 72.25 293 ALA A C 1
ATOM 2276 O O . ALA A 1 293 ? 6.430 5.402 -46.732 1.00 72.25 293 ALA A O 1
ATOM 2277 N N . GLY A 1 294 ? 7.964 6.749 -45.775 1.00 66.69 294 GLY A N 1
ATOM 2278 C CA . GLY A 1 294 ? 7.040 7.753 -45.242 1.00 66.69 294 GLY A CA 1
ATOM 2279 C C . GLY A 1 294 ? 6.554 7.447 -43.824 1.00 66.69 294 GLY A C 1
ATOM 2280 O O . GLY A 1 294 ? 5.444 7.840 -43.467 1.00 66.69 294 GLY A O 1
ATOM 2281 N N . GLY A 1 295 ? 7.342 6.697 -43.051 1.00 61.28 295 GLY A N 1
ATOM 2282 C CA . GLY A 1 295 ? 7.088 6.428 -41.639 1.00 61.28 295 GLY A CA 1
ATOM 2283 C C . GLY A 1 295 ? 7.353 7.627 -40.716 1.00 61.28 295 GLY A C 1
ATOM 2284 O O . GLY A 1 295 ? 8.142 8.504 -41.055 1.00 61.28 295 GLY A O 1
ATOM 2285 N N . THR A 1 296 ? 6.685 7.671 -39.560 1.00 56.91 296 THR A N 1
ATOM 2286 C CA . THR A 1 296 ? 6.875 8.659 -38.476 1.00 56.91 296 THR A CA 1
ATOM 2287 C C . THR A 1 296 ? 8.079 8.322 -37.579 1.00 56.91 296 THR A C 1
ATOM 2289 O O . THR A 1 296 ? 8.350 7.155 -37.385 1.00 56.91 296 THR A O 1
ATOM 2292 N N . PRO A 1 297 ? 8.819 9.269 -36.984 1.00 53.62 297 PRO A N 1
ATOM 2293 C CA . PRO A 1 297 ? 10.030 8.987 -36.184 1.00 53.62 297 PRO A CA 1
ATOM 2294 C C . PRO A 1 297 ? 9.920 7.882 -35.105 1.00 53.62 297 PRO A C 1
ATOM 2296 O O . PRO A 1 297 ? 10.921 7.240 -34.791 1.00 53.62 297 PRO A O 1
ATOM 2299 N N . ASP A 1 298 ? 8.710 7.599 -34.623 1.00 55.00 298 ASP A N 1
ATOM 2300 C CA . ASP A 1 298 ? 8.294 6.592 -33.638 1.00 55.00 298 ASP A CA 1
ATOM 2301 C C . ASP A 1 298 ? 9.049 5.247 -33.700 1.00 55.00 298 ASP A C 1
ATOM 2303 O O . ASP A 1 298 ? 9.417 4.662 -32.681 1.00 55.00 298 ASP A O 1
ATOM 2307 N N . ARG A 1 299 ? 9.384 4.739 -34.898 1.00 54.59 299 ARG A N 1
ATOM 2308 C CA . ARG A 1 299 ? 10.092 3.447 -35.008 1.00 54.59 299 ARG A CA 1
ATOM 2309 C C . ARG A 1 299 ? 11.560 3.466 -34.588 1.00 54.59 299 ARG A C 1
ATOM 2311 O O . ARG A 1 299 ? 12.105 2.378 -34.392 1.00 54.59 299 ARG A O 1
ATOM 2318 N N . TYR A 1 300 ? 12.207 4.628 -34.471 1.00 59.78 300 TYR A N 1
ATOM 2319 C CA . TYR A 1 300 ? 13.606 4.698 -34.024 1.00 59.78 300 TYR A CA 1
ATOM 2320 C C . TYR A 1 300 ? 13.724 4.139 -32.612 1.00 59.78 300 TYR A C 1
ATOM 2322 O O . TYR A 1 300 ? 14.497 3.212 -32.353 1.00 59.78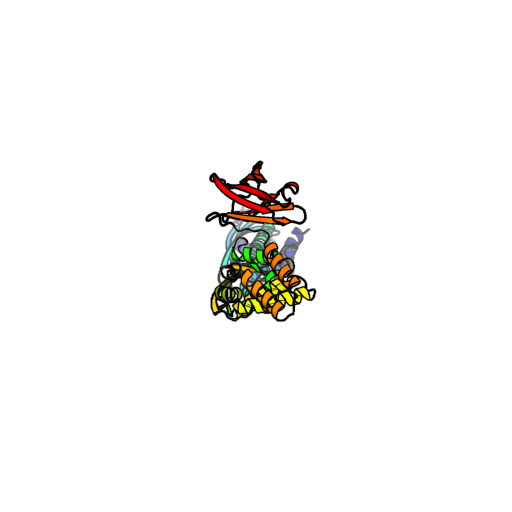 300 TYR A O 1
ATOM 2330 N N . TYR A 1 301 ? 12.840 4.611 -31.738 1.00 63.00 301 TYR A N 1
ATOM 2331 C CA . TYR A 1 301 ? 12.715 4.099 -30.389 1.00 63.00 301 TYR A CA 1
ATOM 2332 C C . TYR A 1 301 ? 12.333 2.609 -30.402 1.00 63.00 301 TYR A C 1
ATOM 2334 O O . TYR A 1 301 ? 12.909 1.845 -29.629 1.00 63.00 301 TYR A O 1
ATOM 2342 N N . ASN A 1 302 ? 11.474 2.136 -31.327 1.00 65.19 302 ASN A N 1
ATOM 2343 C CA . ASN A 1 302 ? 11.143 0.700 -31.421 1.00 65.19 302 ASN A CA 1
ATOM 2344 C C . ASN A 1 302 ? 12.385 -0.184 -31.594 1.00 65.19 302 ASN A C 1
ATOM 2346 O O . ASN A 1 302 ? 12.411 -1.307 -31.090 1.00 65.19 302 ASN A O 1
ATOM 2350 N N . GLY A 1 303 ? 13.394 0.294 -32.326 1.00 69.62 303 GLY A N 1
ATOM 2351 C CA . GLY A 1 303 ? 14.645 -0.429 -32.527 1.00 69.62 303 GLY A CA 1
ATOM 2352 C C . GLY A 1 303 ? 15.450 -0.570 -31.237 1.00 69.62 303 GLY A C 1
ATOM 2353 O O . GLY A 1 303 ? 15.847 -1.678 -30.877 1.00 69.62 303 GLY A O 1
ATOM 2354 N N . ILE A 1 304 ? 15.626 0.536 -30.509 1.00 72.38 304 ILE A N 1
ATOM 2355 C CA . ILE A 1 304 ? 16.356 0.569 -29.234 1.00 72.38 304 ILE A CA 1
ATOM 2356 C C . ILE A 1 304 ? 15.645 -0.281 -28.179 1.00 72.38 304 ILE A C 1
ATOM 2358 O O . ILE A 1 304 ? 16.253 -1.193 -27.622 1.00 72.38 304 ILE A O 1
ATOM 2362 N N . PHE A 1 305 ? 14.344 -0.074 -27.962 1.00 74.88 305 PHE A N 1
ATOM 2363 C CA . PHE A 1 305 ? 13.574 -0.880 -27.007 1.00 74.88 305 PHE A CA 1
ATOM 2364 C C . PHE A 1 305 ? 13.464 -2.348 -27.438 1.00 74.88 305 PHE A C 1
ATOM 2366 O O . PHE A 1 305 ? 13.445 -3.245 -26.595 1.00 74.88 305 PHE A O 1
ATOM 2373 N N . GLY A 1 306 ? 13.484 -2.622 -28.746 1.00 77.06 306 GLY A N 1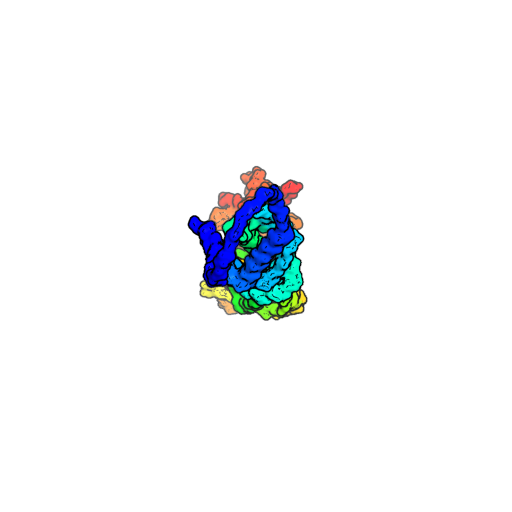
ATOM 2374 C CA . GLY A 1 306 ? 13.620 -3.971 -29.286 1.00 77.06 306 GLY A CA 1
ATOM 2375 C C . GLY A 1 306 ? 14.929 -4.643 -28.858 1.00 77.06 306 GLY A C 1
ATOM 2376 O O . GLY A 1 306 ? 14.894 -5.780 -28.386 1.00 77.06 306 GLY A O 1
ATOM 2377 N N . MET A 1 307 ? 16.064 -3.938 -28.960 1.00 79.12 307 MET A N 1
ATOM 2378 C CA . MET A 1 307 ? 17.369 -4.414 -28.474 1.00 79.12 307 MET A CA 1
ATOM 2379 C C . MET A 1 307 ? 17.385 -4.596 -26.961 1.00 79.12 307 MET A C 1
ATOM 2381 O O . MET A 1 307 ? 17.867 -5.619 -26.480 1.00 79.12 307 MET A O 1
ATOM 2385 N N . MET A 1 308 ? 16.811 -3.651 -26.213 1.00 83.50 308 MET A N 1
ATOM 2386 C CA . MET A 1 308 ? 16.682 -3.776 -24.762 1.00 83.50 308 MET A CA 1
ATOM 2387 C C . MET A 1 308 ? 15.864 -5.017 -24.395 1.00 83.50 308 MET A C 1
ATOM 2389 O O . MET A 1 308 ? 16.271 -5.797 -23.542 1.00 83.50 308 MET A O 1
ATOM 2393 N N . GLY A 1 309 ? 14.753 -5.263 -25.093 1.00 83.88 309 GLY A N 1
ATOM 2394 C CA . GLY A 1 309 ? 13.937 -6.460 -24.912 1.00 83.88 309 GLY A CA 1
ATOM 2395 C C . GLY A 1 309 ? 14.673 -7.766 -25.243 1.00 83.88 309 GLY A C 1
ATOM 2396 O O . GLY A 1 309 ? 14.445 -8.770 -24.573 1.00 83.88 309 GLY A O 1
ATOM 2397 N N . LEU A 1 310 ? 15.567 -7.771 -26.240 1.00 83.81 310 LEU A N 1
ATOM 2398 C CA . LEU A 1 310 ? 16.443 -8.918 -26.519 1.00 83.81 310 LEU A CA 1
ATOM 2399 C C . LEU A 1 310 ? 17.483 -9.117 -25.413 1.00 83.81 310 LEU A C 1
ATOM 2401 O O . LEU A 1 310 ? 17.671 -10.243 -24.965 1.00 83.81 310 LEU A O 1
ATOM 2405 N N . GLY A 1 311 ? 18.092 -8.034 -24.922 1.00 87.50 311 GLY A N 1
ATOM 2406 C CA . GLY A 1 311 ? 19.000 -8.080 -23.776 1.00 87.50 311 GLY A CA 1
ATOM 2407 C C . GLY A 1 311 ? 18.318 -8.630 -22.527 1.00 87.50 311 GLY A C 1
ATOM 2408 O O . GLY A 1 311 ? 18.862 -9.505 -21.861 1.00 87.50 311 GLY A O 1
ATOM 2409 N N . VAL A 1 312 ? 17.082 -8.203 -22.264 1.00 88.94 312 VAL A N 1
ATOM 2410 C CA . VAL A 1 312 ? 16.243 -8.759 -21.198 1.00 88.94 312 VAL A CA 1
ATOM 2411 C C . VAL A 1 312 ? 15.913 -10.221 -21.430 1.00 88.94 312 VAL A C 1
ATOM 2413 O O . VAL A 1 312 ? 15.797 -10.938 -20.454 1.00 88.94 312 VAL A O 1
ATOM 2416 N N . TYR A 1 313 ? 15.721 -10.689 -22.663 1.00 87.75 313 TYR A N 1
ATOM 2417 C CA . TYR A 1 313 ? 15.413 -12.097 -22.937 1.00 87.75 313 TYR A CA 1
ATOM 2418 C C . TYR A 1 313 ? 16.635 -13.014 -22.770 1.00 87.75 313 TYR A C 1
ATOM 2420 O O . TYR A 1 313 ? 16.502 -14.141 -22.293 1.00 87.75 313 TYR A O 1
ATOM 2428 N N . ASP A 1 314 ? 17.818 -12.522 -23.129 1.00 88.75 314 ASP A N 1
ATOM 2429 C CA . ASP A 1 314 ? 19.071 -13.279 -23.082 1.00 88.75 314 ASP A CA 1
ATOM 2430 C C . ASP A 1 314 ? 19.783 -13.219 -21.731 1.00 88.75 314 ASP A C 1
ATOM 2432 O O . ASP A 1 314 ? 20.700 -14.007 -21.489 1.00 88.75 314 ASP A O 1
ATOM 2436 N N . SER A 1 315 ? 19.369 -12.316 -20.843 1.00 91.44 315 SER A N 1
ATOM 2437 C CA . SER A 1 315 ? 20.022 -12.157 -19.552 1.00 91.44 315 SER A CA 1
ATOM 2438 C C . SER A 1 315 ? 19.889 -13.401 -18.674 1.00 91.44 315 SER A C 1
ATOM 2440 O O . SER A 1 315 ? 18.890 -14.140 -18.708 1.00 91.44 315 SER A O 1
ATOM 2442 N N . GLU A 1 316 ? 20.881 -13.587 -17.811 1.00 93.38 316 GLU A N 1
ATOM 2443 C CA . GLU A 1 316 ? 20.775 -14.522 -16.699 1.00 93.38 316 GLU A CA 1
ATOM 2444 C C . GLU A 1 316 ? 19.722 -14.030 -15.694 1.00 93.38 316 GLU A C 1
ATOM 2446 O O . GLU A 1 316 ? 19.377 -12.844 -15.644 1.00 93.38 316 GLU A O 1
ATOM 2451 N N . LEU A 1 317 ? 19.167 -14.972 -14.931 1.00 95.00 317 LEU A N 1
ATOM 2452 C CA . LEU A 1 317 ? 18.283 -14.664 -13.814 1.00 95.00 317 LEU A CA 1
ATOM 2453 C C . LEU A 1 317 ? 19.124 -14.599 -12.541 1.00 95.00 317 LEU A C 1
ATOM 2455 O O . LEU A 1 317 ? 19.884 -15.528 -12.257 1.00 95.00 317 LEU A O 1
ATOM 2459 N N . VAL A 1 318 ? 18.972 -13.518 -11.787 1.00 94.12 318 VAL A N 1
ATOM 2460 C CA . VAL A 1 318 ? 19.643 -13.292 -10.502 1.00 94.12 318 VAL A CA 1
ATOM 2461 C C . VAL A 1 318 ? 18.624 -13.193 -9.382 1.00 94.12 318 VAL A C 1
ATOM 2463 O O . VAL A 1 318 ? 17.431 -13.035 -9.642 1.00 94.12 318 VAL A O 1
ATOM 2466 N N . ASP A 1 319 ? 19.099 -13.291 -8.141 1.00 95.81 319 ASP A N 1
ATOM 2467 C CA . ASP A 1 319 ? 18.261 -13.123 -6.957 1.00 95.81 319 ASP A CA 1
ATOM 2468 C C . ASP A 1 319 ? 17.567 -11.754 -6.993 1.00 95.81 319 ASP A C 1
ATOM 2470 O O . ASP A 1 319 ? 18.207 -10.710 -7.118 1.00 95.81 319 ASP A O 1
ATOM 2474 N N . TYR A 1 320 ? 16.246 -11.779 -6.861 1.00 93.31 320 TYR A N 1
ATOM 2475 C CA . TYR A 1 320 ? 15.392 -10.602 -6.843 1.00 93.31 320 TYR A CA 1
ATOM 2476 C C . TYR A 1 320 ? 14.896 -10.358 -5.426 1.00 93.31 320 TYR A C 1
ATOM 2478 O O . TYR A 1 320 ? 14.401 -11.274 -4.764 1.00 93.31 320 TYR A O 1
ATOM 2486 N N . ASN A 1 321 ? 15.046 -9.123 -4.958 1.00 93.38 321 ASN A N 1
ATOM 2487 C CA . ASN A 1 321 ? 14.584 -8.685 -3.654 1.00 93.38 321 ASN A CA 1
ATOM 2488 C C . ASN A 1 321 ? 14.047 -7.262 -3.791 1.00 93.38 321 ASN A C 1
ATOM 2490 O O . ASN A 1 321 ? 14.802 -6.352 -4.127 1.00 93.38 321 ASN A O 1
ATOM 2494 N N . ALA A 1 322 ? 12.750 -7.104 -3.553 1.00 92.88 322 ALA A N 1
ATOM 2495 C CA . ALA A 1 322 ? 12.077 -5.823 -3.658 1.00 92.88 322 ALA A CA 1
ATOM 2496 C C . ALA A 1 322 ? 11.016 -5.669 -2.573 1.00 92.88 322 ALA A C 1
ATOM 2498 O O . ALA A 1 322 ? 10.490 -6.654 -2.051 1.00 92.88 322 ALA A O 1
ATOM 2499 N N . THR A 1 323 ? 10.659 -4.427 -2.274 1.00 92.62 323 THR A N 1
ATOM 2500 C CA . THR A 1 323 ? 9.504 -4.113 -1.432 1.00 92.62 323 THR A CA 1
ATOM 2501 C C . THR A 1 323 ? 8.447 -3.367 -2.231 1.00 92.62 323 THR A C 1
ATOM 2503 O O . THR A 1 323 ? 8.764 -2.566 -3.110 1.00 92.62 323 THR A O 1
ATOM 2506 N N . VAL A 1 324 ? 7.177 -3.650 -1.944 1.00 93.00 324 VAL A N 1
ATOM 2507 C CA . VAL A 1 324 ? 6.032 -2.948 -2.536 1.00 93.00 324 VAL A CA 1
ATOM 2508 C C . VAL A 1 324 ? 5.015 -2.671 -1.443 1.00 93.00 324 VAL A C 1
ATOM 2510 O O . VAL A 1 324 ? 4.597 -3.594 -0.751 1.00 93.00 324 VAL A O 1
ATOM 2513 N N . THR A 1 325 ? 4.591 -1.422 -1.294 1.00 93.56 325 THR A N 1
ATOM 2514 C CA . THR A 1 325 ? 3.495 -1.059 -0.390 1.00 93.56 325 THR A CA 1
ATOM 2515 C C . THR A 1 325 ? 2.226 -0.852 -1.201 1.00 93.56 325 THR A C 1
ATOM 2517 O O . THR A 1 325 ? 2.189 -0.020 -2.098 1.00 93.56 325 THR A O 1
ATOM 2520 N N . VAL A 1 326 ? 1.181 -1.611 -0.892 1.00 93.19 326 VAL A N 1
ATOM 2521 C CA . VAL A 1 326 ? -0.132 -1.522 -1.533 1.00 93.19 326 VAL A CA 1
ATOM 2522 C C . VAL A 1 326 ? -1.051 -0.685 -0.653 1.00 93.19 326 VAL A C 1
ATOM 2524 O O . VAL A 1 326 ? -1.122 -0.917 0.554 1.00 93.19 326 VAL A O 1
ATOM 2527 N N . THR A 1 327 ? -1.766 0.268 -1.239 1.00 91.75 327 THR A N 1
ATOM 2528 C CA . THR A 1 327 ? -2.819 1.041 -0.562 1.00 91.75 327 THR A CA 1
ATOM 2529 C C . THR A 1 327 ? -4.112 1.002 -1.370 1.00 91.75 327 THR A C 1
ATOM 2531 O O . THR A 1 327 ? -4.132 0.523 -2.506 1.00 91.75 327 THR A O 1
ATOM 2534 N N . VAL A 1 328 ? -5.206 1.482 -0.773 1.00 87.88 328 VAL A N 1
ATOM 2535 C CA . VAL A 1 328 ? -6.496 1.657 -1.451 1.00 87.88 328 VAL A CA 1
ATOM 2536 C C . VAL A 1 328 ? -6.973 3.091 -1.256 1.00 87.88 328 VAL A C 1
ATOM 2538 O O . VAL A 1 328 ? -7.070 3.566 -0.120 1.00 87.88 328 VAL A O 1
ATOM 2541 N N . ASP A 1 329 ? -7.261 3.777 -2.360 1.00 86.06 329 ASP A N 1
ATOM 2542 C CA . ASP A 1 329 ? -7.797 5.138 -2.330 1.00 86.06 329 ASP A CA 1
ATOM 2543 C C . ASP A 1 329 ? -9.282 5.181 -1.914 1.00 86.06 329 ASP A C 1
ATOM 2545 O O . ASP A 1 329 ? -9.931 4.158 -1.684 1.00 86.06 329 ASP A O 1
ATOM 2549 N N . ASP A 1 330 ? -9.841 6.386 -1.792 1.00 82.44 330 ASP A N 1
ATOM 2550 C CA . ASP A 1 330 ? -11.245 6.570 -1.398 1.00 82.44 330 ASP A CA 1
ATOM 2551 C C . ASP A 1 330 ? -12.251 6.056 -2.453 1.00 82.44 330 ASP A C 1
ATOM 2553 O O . ASP A 1 330 ? -13.421 5.837 -2.128 1.00 82.44 330 ASP A O 1
ATOM 2557 N N . ASP A 1 331 ? -11.807 5.839 -3.696 1.00 80.94 331 ASP A N 1
ATOM 2558 C CA . ASP A 1 331 ? -12.606 5.292 -4.796 1.00 80.94 331 ASP A CA 1
ATOM 2559 C C . ASP A 1 331 ? -12.490 3.754 -4.899 1.00 80.94 331 ASP A C 1
ATOM 2561 O O . ASP A 1 331 ? -13.194 3.125 -5.696 1.00 80.94 331 ASP A O 1
ATOM 2565 N N . GLY A 1 332 ? -11.651 3.130 -4.065 1.00 80.38 332 GLY A N 1
ATOM 2566 C CA . GLY A 1 332 ? -11.420 1.688 -4.046 1.00 80.38 332 GLY A CA 1
ATOM 2567 C C . GLY A 1 332 ? -10.372 1.202 -5.052 1.00 80.38 332 GLY A C 1
ATOM 2568 O O . GLY A 1 332 ? -10.297 -0.002 -5.302 1.00 80.38 332 GLY A O 1
ATOM 2569 N N . ASN A 1 333 ? -9.581 2.099 -5.646 1.00 84.81 333 ASN A N 1
ATOM 2570 C CA . ASN A 1 333 ? -8.486 1.722 -6.534 1.00 84.81 333 ASN A CA 1
ATOM 2571 C C . ASN A 1 333 ? -7.247 1.346 -5.720 1.00 84.81 333 ASN A C 1
ATOM 2573 O O . ASN A 1 333 ? -6.885 2.030 -4.763 1.00 84.81 333 ASN A O 1
ATOM 2577 N N . TYR A 1 334 ? -6.574 0.275 -6.139 1.00 87.19 334 TYR A N 1
ATOM 2578 C CA . TYR A 1 334 ? -5.289 -0.122 -5.573 1.00 87.19 334 TYR A CA 1
ATOM 2579 C C . TYR A 1 334 ? -4.174 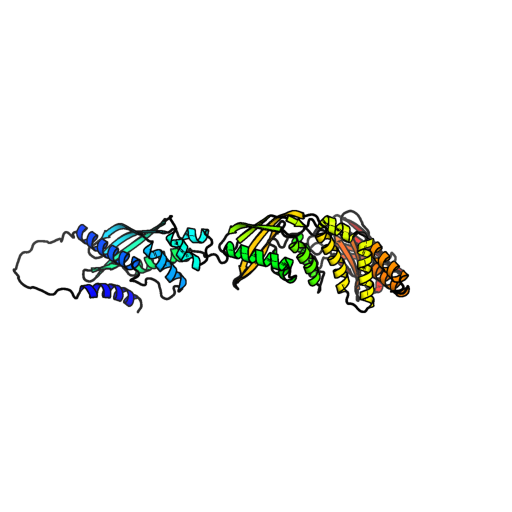0.764 -6.125 1.00 87.19 334 TYR A C 1
ATOM 2581 O O . TYR A 1 334 ? -4.071 0.935 -7.342 1.00 87.19 334 TYR A O 1
ATOM 2589 N N . ILE A 1 335 ? -3.323 1.273 -5.239 1.00 87.50 335 ILE A N 1
ATOM 2590 C CA . ILE A 1 335 ? -2.112 2.014 -5.598 1.00 87.50 335 ILE A CA 1
ATOM 2591 C C . ILE A 1 335 ? -0.911 1.206 -5.118 1.00 87.50 335 ILE A C 1
ATOM 2593 O O . ILE A 1 335 ? -0.882 0.738 -3.978 1.00 87.50 335 ILE A O 1
ATOM 2597 N N . PHE A 1 336 ? 0.076 1.026 -5.993 1.00 89.06 336 PHE A N 1
ATOM 2598 C CA . PHE A 1 336 ? 1.274 0.249 -5.701 1.00 89.06 336 PHE A CA 1
ATOM 2599 C C . PHE A 1 336 ? 2.466 1.183 -5.575 1.00 89.06 336 PHE A C 1
ATOM 2601 O O . PHE A 1 336 ? 2.890 1.789 -6.553 1.00 89.06 336 PHE A O 1
ATOM 2608 N N . TYR A 1 337 ? 3.044 1.268 -4.387 1.00 88.31 337 TYR A N 1
ATOM 2609 C CA . TYR A 1 337 ? 4.260 2.025 -4.162 1.00 88.31 337 TYR A CA 1
ATOM 2610 C C . TYR A 1 337 ? 5.474 1.109 -4.243 1.00 88.31 337 TYR A C 1
ATOM 2612 O O . TYR A 1 337 ? 5.731 0.314 -3.336 1.00 88.31 337 TYR A O 1
ATOM 2620 N N . ALA A 1 338 ? 6.228 1.219 -5.332 1.00 86.31 338 ALA A N 1
ATOM 2621 C CA . ALA A 1 338 ? 7.469 0.483 -5.508 1.00 86.31 338 ALA A CA 1
ATOM 2622 C C . ALA A 1 338 ? 8.553 1.012 -4.556 1.00 86.31 338 ALA A C 1
ATOM 2624 O O . ALA A 1 338 ? 8.771 2.224 -4.431 1.00 86.31 338 ALA A O 1
ATOM 2625 N N . GLY A 1 339 ? 9.220 0.087 -3.872 1.00 84.50 339 GLY A N 1
ATOM 2626 C CA . GLY A 1 339 ? 10.399 0.326 -3.052 1.00 84.50 339 GLY A CA 1
ATOM 2627 C C . GLY A 1 339 ? 11.702 0.005 -3.786 1.00 84.50 339 GLY A C 1
ATOM 2628 O O . GLY A 1 339 ? 11.752 -0.136 -5.011 1.00 84.50 339 GLY A O 1
ATOM 2629 N N . GLU A 1 340 ? 12.782 -0.107 -3.015 1.00 80.44 340 GLU A N 1
ATOM 2630 C CA . GLU A 1 340 ? 14.106 -0.453 -3.535 1.00 80.44 340 GLU A CA 1
ATOM 2631 C C . GLU A 1 340 ? 14.090 -1.832 -4.216 1.00 80.44 340 GLU A C 1
ATOM 2633 O O . GLU A 1 340 ? 13.409 -2.753 -3.767 1.00 80.44 340 GLU A O 1
ATOM 2638 N N . GLY A 1 341 ? 14.827 -1.963 -5.323 1.00 81.38 341 GLY A N 1
ATOM 2639 C CA . GLY A 1 341 ? 14.985 -3.224 -6.052 1.00 81.38 341 GLY A CA 1
ATOM 2640 C C . GLY A 1 341 ? 13.804 -3.630 -6.936 1.00 81.38 341 GLY A C 1
ATOM 2641 O O . GLY A 1 341 ? 13.926 -4.610 -7.663 1.00 81.38 341 GLY A O 1
ATOM 2642 N N . PHE A 1 342 ? 12.681 -2.898 -6.925 1.00 83.62 342 PHE A N 1
ATOM 2643 C CA . PHE A 1 342 ? 11.508 -3.278 -7.720 1.00 83.62 342 PHE A CA 1
ATOM 2644 C C . PHE A 1 342 ? 11.749 -3.162 -9.233 1.00 83.62 342 PHE A C 1
ATOM 2646 O O . PHE A 1 342 ? 11.441 -4.091 -9.982 1.00 83.62 342 PHE A O 1
ATOM 2653 N N . LEU A 1 343 ? 12.317 -2.036 -9.674 1.00 79.88 343 LEU A N 1
ATOM 2654 C CA . LEU A 1 343 ? 12.707 -1.813 -11.065 1.00 79.88 343 LEU A CA 1
ATOM 2655 C C . LEU A 1 343 ? 14.187 -2.148 -11.286 1.00 79.88 343 LEU A C 1
ATOM 2657 O O . LEU A 1 343 ? 15.005 -1.899 -10.394 1.00 79.88 343 LEU A O 1
ATOM 2661 N N . PRO A 1 344 ? 14.563 -2.626 -12.487 1.00 72.69 344 PRO A N 1
ATOM 2662 C CA . PRO A 1 344 ? 15.967 -2.725 -12.856 1.00 72.69 344 PRO A CA 1
ATOM 2663 C C . PRO A 1 344 ? 16.579 -1.322 -12.837 1.00 72.69 344 PRO A C 1
ATOM 2665 O O . PRO A 1 344 ? 15.973 -0.386 -13.356 1.00 72.69 344 PRO A O 1
ATOM 2668 N N . ALA A 1 345 ? 17.765 -1.168 -12.244 1.00 60.84 345 ALA A N 1
ATOM 2669 C CA . ALA A 1 345 ? 18.490 0.099 -12.256 1.00 60.84 345 ALA A CA 1
ATOM 2670 C C . ALA A 1 345 ? 18.836 0.455 -13.713 1.00 60.84 345 ALA A C 1
ATOM 2672 O O . ALA A 1 345 ? 19.699 -0.200 -14.303 1.00 60.84 345 ALA A O 1
ATOM 2673 N N . PRO A 1 346 ? 18.189 1.459 -14.327 1.00 55.19 346 PRO A N 1
ATOM 2674 C CA . PRO A 1 346 ? 18.391 1.747 -15.728 1.00 55.19 346 PRO A CA 1
ATOM 2675 C C . PRO A 1 346 ? 19.505 2.784 -15.855 1.00 55.19 346 PRO A C 1
ATOM 2677 O O . PRO A 1 346 ? 19.264 3.921 -16.240 1.00 55.19 346 PRO A O 1
ATOM 2680 N N . TYR A 1 347 ? 20.736 2.423 -15.501 1.00 56.12 347 TYR A N 1
ATOM 2681 C CA . TYR A 1 347 ? 21.878 3.184 -16.003 1.00 56.12 347 TYR A CA 1
ATOM 2682 C C . TYR A 1 347 ? 22.293 2.546 -17.319 1.00 56.12 347 TYR A C 1
ATOM 2684 O O . TYR A 1 347 ? 23.041 1.577 -17.347 1.00 56.12 347 TYR A O 1
ATOM 2692 N N . LEU A 1 348 ? 21.719 3.056 -18.407 1.00 58.75 348 LEU A N 1
ATOM 2693 C CA . LEU A 1 348 ? 22.200 2.778 -19.750 1.00 58.75 348 LEU A CA 1
ATOM 2694 C C . LEU A 1 348 ? 22.904 4.034 -20.234 1.00 58.75 348 LEU A C 1
ATOM 2696 O O . LEU A 1 348 ? 22.254 5.045 -20.503 1.00 58.75 348 LEU A O 1
ATOM 2700 N N . ASP A 1 349 ? 24.227 3.965 -20.331 1.00 58.22 349 ASP A N 1
ATOM 2701 C CA . ASP A 1 349 ? 24.974 4.970 -21.073 1.00 58.22 349 ASP A CA 1
ATOM 2702 C C . ASP A 1 349 ? 24.530 4.926 -22.542 1.00 58.22 349 ASP A C 1
ATOM 2704 O O . ASP A 1 349 ? 24.194 3.866 -23.092 1.00 58.22 349 ASP A O 1
ATOM 2708 N N . THR A 1 350 ? 24.517 6.086 -23.200 1.00 57.06 350 THR A N 1
ATOM 2709 C CA . THR A 1 350 ? 24.301 6.145 -24.646 1.00 57.06 350 THR A CA 1
ATOM 2710 C C . THR A 1 350 ? 25.301 5.216 -25.341 1.00 57.06 350 THR A C 1
ATOM 2712 O O . THR A 1 350 ? 26.477 5.169 -24.965 1.00 57.06 350 THR A O 1
ATOM 2715 N N . PRO A 1 351 ? 24.866 4.426 -26.343 1.00 60.09 351 PRO A N 1
ATOM 2716 C CA . PRO A 1 351 ? 25.742 3.447 -26.963 1.00 60.09 351 PRO A CA 1
ATOM 2717 C C . PRO A 1 351 ? 26.949 4.159 -27.575 1.00 60.09 351 PRO A C 1
ATOM 2719 O O . PRO A 1 351 ? 26.818 4.943 -28.513 1.00 60.09 351 PRO A O 1
ATOM 2722 N N . THR A 1 352 ? 28.139 3.848 -27.059 1.00 58.28 352 THR A N 1
ATOM 2723 C CA . THR A 1 352 ? 29.420 4.485 -27.433 1.00 58.28 352 THR A CA 1
ATOM 2724 C C . THR A 1 352 ? 29.772 4.381 -28.923 1.00 58.28 352 THR A C 1
ATOM 2726 O O . THR A 1 352 ? 30.671 5.069 -29.396 1.00 58.28 352 THR A O 1
ATOM 2729 N N . ASN A 1 353 ? 29.064 3.532 -29.677 1.00 63.91 353 ASN A N 1
ATOM 2730 C CA . ASN A 1 353 ? 29.306 3.262 -31.093 1.00 63.91 353 ASN A CA 1
ATOM 2731 C C . ASN A 1 353 ? 28.143 3.671 -32.014 1.00 63.91 353 ASN A C 1
ATOM 2733 O O . ASN A 1 353 ? 28.105 3.194 -33.152 1.00 63.91 353 ASN A O 1
ATOM 2737 N N . ASN A 1 354 ? 27.207 4.516 -31.561 1.00 66.75 354 ASN A N 1
ATOM 2738 C CA . ASN A 1 354 ? 26.001 4.854 -32.329 1.00 66.75 354 ASN A CA 1
ATOM 2739 C C . ASN A 1 354 ? 26.325 5.320 -33.765 1.00 66.75 354 ASN A C 1
ATOM 2741 O O . ASN A 1 354 ? 25.820 4.753 -34.733 1.00 66.75 354 ASN A O 1
ATOM 2745 N N . ASP A 1 355 ? 27.284 6.237 -33.921 1.00 69.38 355 ASP A N 1
ATOM 2746 C CA . ASP A 1 355 ? 27.721 6.748 -35.229 1.00 69.38 355 ASP A CA 1
ATOM 2747 C C . ASP A 1 355 ? 28.216 5.641 -36.166 1.00 69.38 355 ASP A C 1
ATOM 2749 O O . ASP A 1 355 ? 27.919 5.629 -37.363 1.00 69.38 355 ASP A O 1
ATOM 2753 N N . THR A 1 356 ? 28.966 4.678 -35.622 1.00 72.12 356 THR A N 1
ATOM 2754 C CA . THR A 1 356 ? 29.493 3.551 -36.402 1.00 72.12 356 THR A CA 1
ATOM 2755 C C . THR A 1 356 ? 28.359 2.637 -36.855 1.00 72.12 356 THR A C 1
ATOM 2757 O O . THR A 1 356 ? 28.346 2.200 -38.002 1.00 72.12 356 THR A O 1
ATOM 2760 N N . MET A 1 357 ? 27.389 2.369 -35.980 1.00 73.44 357 MET A N 1
ATOM 2761 C CA . MET A 1 357 ? 26.248 1.500 -36.281 1.00 73.44 357 MET A CA 1
ATOM 2762 C C . MET A 1 357 ? 25.360 2.078 -37.370 1.00 73.44 357 MET A C 1
ATOM 2764 O O . MET A 1 357 ? 24.983 1.357 -38.298 1.00 73.44 357 MET A O 1
ATOM 2768 N N . VAL A 1 358 ? 25.060 3.375 -37.272 1.00 74.00 358 VAL A N 1
ATOM 2769 C CA . VAL A 1 358 ? 24.214 4.056 -38.245 1.00 74.00 358 VAL A CA 1
ATOM 2770 C C . VAL A 1 358 ? 24.935 4.211 -39.581 1.00 74.00 358 VAL A C 1
ATOM 2772 O O . VAL A 1 358 ? 24.343 3.930 -40.620 1.00 74.00 358 VAL A O 1
ATOM 2775 N N . THR A 1 359 ? 26.231 4.540 -39.574 1.00 78.88 359 THR A N 1
ATOM 2776 C CA . THR A 1 359 ? 27.043 4.574 -40.804 1.00 78.88 359 THR A CA 1
ATOM 2777 C C . THR A 1 359 ? 27.057 3.209 -41.492 1.00 78.88 359 THR A C 1
ATOM 2779 O O . THR A 1 359 ? 26.786 3.123 -42.686 1.00 78.88 359 THR A O 1
ATOM 2782 N N . CYS A 1 360 ? 27.282 2.120 -40.746 1.00 79.19 360 CYS A N 1
ATOM 2783 C CA . CYS A 1 360 ? 27.230 0.769 -41.308 1.00 79.19 360 CYS A CA 1
ATOM 2784 C C . CYS A 1 360 ? 25.849 0.423 -41.890 1.00 79.19 360 CYS A C 1
ATOM 2786 O O . CYS A 1 360 ? 25.777 -0.201 -42.948 1.00 79.19 360 CYS A O 1
ATOM 2788 N N . ALA A 1 361 ? 24.758 0.846 -41.245 1.00 81.12 361 ALA A N 1
ATOM 2789 C CA . ALA A 1 361 ? 23.409 0.648 -41.774 1.00 81.12 361 ALA A CA 1
ATOM 2790 C C . ALA A 1 361 ? 23.189 1.425 -43.079 1.00 81.12 361 ALA A C 1
ATOM 2792 O O . ALA A 1 361 ? 22.696 0.868 -44.059 1.00 81.12 361 ALA A O 1
ATOM 2793 N N . LEU A 1 362 ? 23.607 2.690 -43.127 1.00 80.81 362 LEU A N 1
ATOM 2794 C CA . LEU A 1 362 ? 23.527 3.520 -44.327 1.00 80.81 362 LEU A CA 1
ATOM 2795 C C . LEU A 1 362 ? 24.340 2.929 -45.485 1.00 80.81 362 LEU A C 1
ATOM 2797 O O . LEU A 1 362 ? 23.817 2.811 -46.597 1.00 80.81 362 LEU A O 1
ATOM 2801 N N . ASP A 1 363 ? 25.572 2.495 -45.218 1.00 84.06 363 ASP A N 1
ATOM 2802 C CA . ASP A 1 363 ? 26.448 1.844 -46.195 1.00 84.06 363 ASP A CA 1
ATOM 2803 C C . ASP A 1 363 ? 25.800 0.575 -46.772 1.00 84.06 363 ASP A C 1
ATOM 2805 O O . ASP A 1 363 ? 25.762 0.390 -47.993 1.00 84.06 363 ASP A O 1
ATOM 2809 N N . ASN A 1 364 ? 25.224 -0.280 -45.921 1.00 84.94 364 ASN A N 1
ATOM 2810 C CA . ASN A 1 364 ? 24.559 -1.509 -46.356 1.00 84.94 364 ASN A CA 1
ATOM 2811 C C . ASN A 1 364 ? 23.305 -1.219 -47.198 1.00 84.94 364 ASN A C 1
ATOM 2813 O O . ASN A 1 364 ? 23.082 -1.844 -48.242 1.00 84.94 364 ASN A O 1
ATOM 2817 N N . LEU A 1 365 ? 22.479 -0.249 -46.797 1.00 82.38 365 LEU A N 1
ATOM 2818 C CA . LEU A 1 365 ? 21.299 0.150 -47.570 1.00 82.38 365 LEU A CA 1
ATOM 2819 C C . LEU A 1 365 ? 21.673 0.739 -48.931 1.00 82.38 365 LEU A C 1
ATOM 2821 O O . LEU A 1 365 ? 20.989 0.465 -49.927 1.00 82.38 365 LEU A O 1
ATOM 2825 N N . LEU A 1 366 ? 22.757 1.512 -48.983 1.00 85.19 366 LEU A N 1
ATOM 2826 C CA . LEU A 1 366 ? 23.315 2.067 -50.208 1.00 85.19 366 LEU A CA 1
ATOM 2827 C C . LEU A 1 366 ? 23.863 0.958 -51.118 1.00 85.19 366 LEU A C 1
ATOM 2829 O O . LEU A 1 366 ? 23.537 0.929 -52.307 1.00 85.19 366 LEU A O 1
ATOM 2833 N N . GLU A 1 367 ? 24.627 0.003 -50.575 1.00 89.38 367 GLU A N 1
ATOM 2834 C CA . GLU A 1 367 ? 25.171 -1.136 -51.329 1.00 89.38 367 GLU A CA 1
ATOM 2835 C C . GLU A 1 367 ? 24.053 -1.997 -51.938 1.00 89.38 367 GLU A C 1
ATOM 2837 O O . GLU A 1 367 ? 24.130 -2.411 -53.101 1.00 89.38 367 GLU A O 1
ATOM 2842 N N . ARG A 1 368 ? 22.962 -2.213 -51.193 1.00 87.88 368 ARG A N 1
ATOM 2843 C CA . ARG A 1 368 ? 21.768 -2.931 -51.676 1.00 87.88 368 ARG A CA 1
ATOM 2844 C C . ARG A 1 368 ? 20.923 -2.105 -52.654 1.00 87.88 368 ARG A C 1
ATOM 2846 O O . ARG A 1 368 ? 19.960 -2.631 -53.215 1.00 87.88 368 ARG A O 1
ATOM 2853 N N . GLY A 1 369 ? 21.247 -0.828 -52.861 1.00 85.06 369 GLY A N 1
ATOM 2854 C CA . GLY A 1 369 ? 20.503 0.092 -53.724 1.00 85.06 369 GLY A CA 1
ATOM 2855 C C . GLY A 1 369 ? 19.106 0.428 -53.201 1.00 85.06 369 GLY A C 1
ATOM 2856 O O . GLY A 1 369 ? 18.213 0.730 -53.992 1.00 85.06 369 GLY A O 1
ATOM 2857 N N . THR A 1 370 ? 18.901 0.313 -51.887 1.00 83.75 370 THR A N 1
ATOM 2858 C CA . THR A 1 370 ? 17.634 0.643 -51.216 1.00 83.75 370 THR A CA 1
ATOM 2859 C C . THR A 1 370 ? 17.502 2.151 -51.004 1.00 83.75 370 THR A C 1
ATOM 2861 O O . THR A 1 370 ? 16.410 2.694 -51.158 1.00 83.75 370 THR A O 1
ATOM 2864 N N . ILE A 1 371 ? 18.628 2.825 -50.755 1.00 80.94 371 ILE A N 1
ATOM 2865 C CA . ILE A 1 371 ? 18.757 4.287 -50.738 1.00 80.94 371 ILE A CA 1
ATOM 2866 C C . ILE A 1 371 ? 19.755 4.751 -51.812 1.00 80.94 371 ILE A C 1
ATOM 2868 O O . ILE A 1 371 ? 20.571 3.970 -52.306 1.00 80.94 371 ILE A O 1
ATOM 2872 N N . THR A 1 372 ? 19.680 6.020 -52.210 1.00 86.50 372 THR A N 1
ATOM 2873 C CA . THR A 1 372 ? 20.642 6.667 -53.116 1.00 86.50 372 THR A CA 1
ATOM 2874 C C . THR A 1 372 ? 21.813 7.277 -52.342 1.00 86.50 372 THR A C 1
ATOM 2876 O O . THR A 1 372 ? 21.712 7.502 -51.141 1.00 86.50 372 THR A O 1
ATOM 2879 N N . GLN A 1 373 ? 22.913 7.609 -53.032 1.00 86.56 373 GLN A N 1
ATOM 2880 C CA . GLN A 1 373 ? 24.037 8.336 -52.418 1.00 86.56 373 GLN A CA 1
ATOM 2881 C C . GLN A 1 373 ? 23.598 9.686 -51.833 1.00 86.56 373 GLN A C 1
ATOM 2883 O O . GLN A 1 373 ? 24.049 10.067 -50.768 1.00 86.56 373 GLN A O 1
ATOM 2888 N N . GLU A 1 374 ? 22.689 10.391 -52.509 1.00 79.50 374 GLU A N 1
ATOM 2889 C CA . GLU A 1 374 ? 22.142 11.660 -52.015 1.00 79.50 374 GLU A CA 1
ATOM 2890 C C . GLU A 1 374 ? 21.377 11.457 -50.701 1.00 79.50 374 GLU A C 1
ATOM 2892 O O . GLU A 1 374 ? 21.583 12.211 -49.763 1.00 79.50 374 GLU A O 1
ATOM 2897 N N . GLN A 1 375 ? 20.566 10.397 -50.594 1.00 77.06 375 GLN A N 1
ATOM 2898 C CA . GLN A 1 375 ? 19.884 10.047 -49.344 1.00 77.06 375 GLN A CA 1
ATOM 2899 C C . GLN A 1 375 ? 20.879 9.639 -48.256 1.00 77.06 375 GLN A C 1
ATOM 2901 O O . GLN A 1 375 ? 20.771 10.126 -47.142 1.00 77.06 375 GLN A O 1
ATOM 2906 N N . HIS A 1 376 ? 21.863 8.798 -48.579 1.00 83.06 376 HIS A N 1
ATOM 2907 C CA . HIS A 1 376 ? 22.942 8.421 -47.666 1.00 83.06 376 HIS A CA 1
ATOM 2908 C C . HIS A 1 376 ? 23.648 9.654 -47.083 1.00 83.06 376 HIS A C 1
ATOM 2910 O O . HIS A 1 376 ? 23.786 9.772 -45.870 1.00 83.06 376 HIS A O 1
ATOM 2916 N N . ASP A 1 377 ? 24.059 10.584 -47.947 1.00 76.25 377 ASP A N 1
ATOM 2917 C CA . ASP A 1 377 ? 24.796 11.783 -47.554 1.00 76.25 377 ASP A CA 1
ATOM 2918 C C . ASP A 1 377 ? 23.912 12.751 -46.760 1.00 76.25 377 ASP A C 1
ATOM 2920 O O . ASP A 1 377 ? 24.395 13.341 -45.802 1.00 76.25 377 ASP A O 1
ATOM 2924 N N . THR A 1 378 ? 22.626 12.887 -47.108 1.00 72.50 378 THR A N 1
ATOM 2925 C CA . THR A 1 378 ? 21.665 13.687 -46.333 1.00 72.50 378 THR A CA 1
ATOM 2926 C C . THR A 1 378 ? 21.424 13.097 -44.949 1.00 72.50 378 THR A C 1
ATOM 2928 O O . THR A 1 378 ? 21.498 13.839 -43.988 1.00 72.50 378 THR A O 1
ATOM 2931 N N . ILE A 1 379 ? 21.200 11.785 -44.810 1.00 69.25 379 ILE A N 1
ATOM 2932 C CA . ILE A 1 379 ? 20.963 11.163 -43.493 1.00 69.25 379 ILE A CA 1
ATOM 2933 C C . ILE A 1 379 ? 22.232 11.210 -42.654 1.00 69.25 379 ILE A C 1
ATOM 2935 O O . ILE A 1 379 ? 22.176 11.552 -41.481 1.00 69.25 379 ILE A O 1
ATOM 2939 N N . GLY A 1 380 ? 23.379 10.887 -43.260 1.00 66.06 380 GLY A N 1
ATOM 2940 C CA . GLY A 1 380 ? 24.673 11.017 -42.607 1.00 66.06 380 GLY A CA 1
ATOM 2941 C C . GLY A 1 380 ? 24.874 12.447 -42.116 1.00 66.06 380 GLY A C 1
ATOM 2942 O O . GLY A 1 380 ? 25.160 12.644 -40.943 1.00 66.06 380 GLY A O 1
ATOM 2943 N N . ALA A 1 381 ? 24.642 13.445 -42.973 1.00 60.41 381 ALA A N 1
ATOM 2944 C CA . ALA A 1 381 ? 24.730 14.851 -42.600 1.00 60.41 381 ALA A CA 1
ATOM 2945 C C . ALA A 1 381 ? 23.717 15.245 -41.516 1.00 60.41 381 ALA A C 1
ATOM 2947 O O . ALA A 1 381 ? 24.128 15.903 -40.578 1.00 60.41 381 ALA A O 1
ATOM 2948 N N . ASP A 1 382 ? 22.456 14.812 -41.586 1.00 56.09 382 ASP A N 1
ATOM 2949 C CA . ASP A 1 382 ? 21.403 15.093 -40.597 1.00 56.09 382 ASP A CA 1
ATOM 2950 C C . ASP A 1 382 ? 21.637 14.370 -39.263 1.00 56.09 382 ASP A C 1
ATOM 2952 O O . ASP A 1 382 ? 21.165 14.827 -38.235 1.00 56.09 382 ASP A O 1
ATOM 2956 N N . LEU A 1 383 ? 22.375 13.261 -39.228 1.00 54.31 383 LEU A N 1
ATOM 2957 C CA . LEU A 1 383 ? 22.821 12.623 -37.983 1.00 54.31 383 LEU A CA 1
ATOM 2958 C C . LEU A 1 383 ? 24.037 13.336 -37.400 1.00 54.31 383 LEU A C 1
ATOM 2960 O O . LEU A 1 383 ? 24.108 13.541 -36.193 1.00 54.31 383 LEU A O 1
ATOM 2964 N N . TYR A 1 384 ? 24.963 13.764 -38.260 1.00 50.00 384 TYR A N 1
ATOM 2965 C CA . TYR A 1 384 ? 26.091 14.610 -37.872 1.00 50.00 384 TYR A CA 1
ATOM 2966 C C . TYR A 1 384 ? 25.683 16.062 -37.560 1.00 50.00 384 TYR A C 1
ATOM 2968 O O . TYR A 1 384 ? 26.491 16.776 -36.975 1.00 50.00 384 TYR A O 1
ATOM 2976 N N . ALA A 1 385 ? 24.477 16.485 -37.963 1.00 39.97 385 ALA A N 1
ATOM 2977 C CA . ALA A 1 385 ? 23.882 17.807 -37.728 1.00 39.97 385 ALA A CA 1
ATOM 2978 C C . ALA A 1 385 ? 22.687 17.783 -36.748 1.00 39.97 385 ALA A C 1
ATOM 2980 O O . ALA A 1 385 ? 22.326 18.825 -36.208 1.00 39.97 385 ALA A O 1
ATOM 2981 N N . GLY A 1 386 ? 22.099 16.609 -36.491 1.00 38.66 386 GLY A N 1
ATOM 2982 C CA . GLY A 1 386 ? 21.081 16.319 -35.471 1.00 38.66 386 GLY A CA 1
ATOM 2983 C C . GLY A 1 386 ? 21.673 15.809 -34.153 1.00 38.66 386 GLY A C 1
ATOM 2984 O O . GLY A 1 386 ? 21.090 16.032 -33.095 1.00 38.66 386 GLY A O 1
ATOM 2985 N N . ASN A 1 387 ? 22.906 15.291 -34.172 1.00 39.88 387 ASN A N 1
ATOM 2986 C CA . ASN A 1 387 ? 23.897 15.881 -33.285 1.00 39.88 387 ASN A CA 1
ATOM 2987 C C . ASN A 1 387 ? 24.028 17.301 -33.797 1.00 39.88 387 ASN A C 1
ATOM 2989 O O . ASN A 1 387 ? 24.670 17.505 -34.824 1.00 39.88 387 ASN A O 1
ATOM 2993 N N . SER A 1 388 ? 23.417 18.281 -33.137 1.00 34.97 388 SER A N 1
ATOM 2994 C CA . SER A 1 388 ? 23.773 19.668 -33.399 1.00 34.97 388 SER A CA 1
ATOM 2995 C C . SER A 1 388 ? 25.302 19.797 -33.374 1.00 34.97 388 SER A C 1
ATOM 2997 O O . SER A 1 388 ? 26.028 18.855 -33.047 1.00 34.97 388 SER A O 1
ATOM 2999 N N . LEU A 1 389 ? 25.861 20.951 -33.690 1.00 38.56 389 LEU A N 1
ATOM 3000 C CA . LEU A 1 389 ? 27.290 21.171 -33.489 1.00 38.56 389 LEU A CA 1
ATOM 3001 C C . LEU A 1 389 ? 27.673 21.121 -31.981 1.00 38.56 389 LEU A C 1
ATOM 3003 O O . LEU A 1 389 ? 28.400 21.977 -31.505 1.00 38.56 389 LEU A O 1
ATOM 3007 N N . ILE A 1 390 ? 27.209 20.143 -31.190 1.00 40.03 390 ILE A N 1
ATOM 3008 C CA . ILE A 1 390 ? 27.848 19.562 -30.021 1.00 40.03 390 ILE A CA 1
ATOM 3009 C C . ILE A 1 390 ? 29.228 19.068 -30.450 1.00 40.03 390 ILE A C 1
ATOM 3011 O O . ILE A 1 390 ? 29.513 17.887 -30.629 1.00 40.03 390 ILE A O 1
ATOM 3015 N N . THR A 1 391 ? 30.140 20.017 -30.604 1.00 40.00 391 THR A N 1
ATOM 3016 C CA . THR A 1 391 ? 31.521 19.709 -30.292 1.00 40.00 391 THR A CA 1
ATOM 3017 C C . THR A 1 391 ? 31.526 19.478 -28.785 1.00 40.00 391 THR A C 1
ATOM 3019 O O . THR A 1 391 ? 31.595 20.440 -28.025 1.00 40.00 391 THR A O 1
ATOM 3022 N N . GLU A 1 392 ? 31.374 18.228 -28.343 1.00 40.41 392 GLU A N 1
ATOM 3023 C CA . GLU A 1 392 ? 31.655 17.872 -26.955 1.00 40.41 392 GLU A CA 1
ATOM 3024 C C . GLU A 1 392 ? 33.143 18.139 -26.728 1.00 40.41 392 GLU A C 1
ATOM 3026 O O . GLU A 1 392 ? 34.018 17.359 -27.108 1.00 40.41 392 GLU A O 1
ATOM 3031 N N . ILE A 1 393 ? 33.450 19.308 -26.176 1.00 44.22 393 ILE A N 1
ATOM 3032 C CA . ILE A 1 393 ? 34.792 19.608 -25.706 1.00 44.22 393 ILE A CA 1
ATOM 3033 C C . ILE A 1 393 ? 34.800 19.220 -24.235 1.00 44.22 393 ILE A C 1
ATOM 3035 O O . ILE A 1 393 ? 34.310 19.962 -23.389 1.00 44.22 393 ILE A O 1
ATOM 3039 N N . GLU A 1 394 ? 35.352 18.048 -23.937 1.00 41.91 394 GLU A N 1
ATOM 3040 C CA . GLU A 1 394 ? 35.606 17.613 -22.566 1.00 41.91 394 GLU A CA 1
ATOM 3041 C C . GLU A 1 394 ? 36.660 18.556 -21.949 1.00 41.91 394 GLU A C 1
ATOM 3043 O O . GLU A 1 394 ? 37.866 18.446 -22.198 1.00 41.91 394 GLU A O 1
ATOM 3048 N N . THR A 1 395 ? 36.211 19.568 -21.203 1.00 44.09 395 THR A N 1
ATOM 3049 C CA . THR A 1 395 ? 37.090 20.557 -20.563 1.00 44.09 395 THR A CA 1
ATOM 3050 C C . THR A 1 395 ? 37.256 20.250 -19.079 1.00 44.09 395 THR A C 1
ATOM 3052 O O . THR A 1 395 ? 36.818 21.014 -18.224 1.00 44.09 395 THR A O 1
ATOM 3055 N N . GLY A 1 396 ? 37.911 19.130 -18.767 1.00 51.97 396 GLY A N 1
ATOM 3056 C CA . GLY A 1 396 ? 38.073 18.664 -17.384 1.00 51.97 396 GLY A CA 1
ATOM 3057 C C . GLY A 1 396 ? 36.804 18.025 -16.809 1.00 51.97 396 GLY A C 1
ATOM 3058 O O . GLY A 1 396 ? 35.799 17.909 -17.498 1.00 51.97 396 GLY A O 1
ATOM 3059 N N . ASP A 1 397 ? 36.878 17.585 -15.551 1.00 51.28 397 ASP A N 1
ATOM 3060 C CA . ASP A 1 397 ? 36.004 16.537 -14.995 1.00 51.28 397 ASP A CA 1
ATOM 3061 C C . ASP A 1 397 ? 34.498 16.895 -14.842 1.00 51.28 397 ASP A C 1
ATOM 3063 O O . ASP A 1 397 ? 33.704 15.985 -14.589 1.00 51.28 397 ASP A O 1
ATOM 3067 N N . ASP A 1 398 ? 34.073 18.157 -15.043 1.00 58.25 398 ASP A N 1
ATOM 3068 C CA . ASP A 1 398 ? 32.786 18.644 -14.497 1.00 58.25 398 ASP A CA 1
ATOM 3069 C C . ASP A 1 398 ? 31.832 19.406 -15.447 1.00 58.25 398 ASP A C 1
ATOM 3071 O O . ASP A 1 398 ? 30.721 19.736 -15.020 1.00 58.25 398 ASP A O 1
ATOM 3075 N N . TYR A 1 399 ? 32.195 19.677 -16.711 1.00 57.62 399 TYR A N 1
ATOM 3076 C CA . TYR A 1 399 ? 31.383 20.538 -17.594 1.00 57.62 399 TYR A CA 1
ATOM 3077 C C . TYR A 1 399 ? 31.259 20.042 -19.043 1.00 57.62 399 TYR A C 1
ATOM 3079 O O . TYR A 1 399 ? 32.230 19.554 -19.619 1.00 57.62 399 TYR A O 1
ATOM 3087 N N . TYR A 1 400 ? 30.093 20.283 -19.655 1.00 61.25 400 TYR A N 1
ATOM 3088 C CA . TYR A 1 400 ? 29.816 20.029 -21.077 1.00 61.25 400 TYR A CA 1
ATOM 3089 C C . TYR A 1 400 ? 29.261 21.285 -21.754 1.00 61.25 400 TYR A C 1
ATOM 3091 O O . TYR A 1 400 ? 28.587 22.086 -21.109 1.00 61.25 400 TYR A O 1
ATOM 3099 N N . VAL A 1 401 ? 29.507 21.454 -23.056 1.00 58.84 401 VAL A N 1
ATOM 3100 C CA . VAL A 1 401 ? 28.967 22.562 -23.860 1.00 58.84 401 VAL A CA 1
ATOM 3101 C C . VAL A 1 401 ? 28.424 22.015 -25.180 1.00 58.84 401 VAL A C 1
ATOM 3103 O O . VAL A 1 401 ? 29.104 21.234 -25.840 1.00 58.84 401 VAL A O 1
ATOM 3106 N N . SER A 1 402 ? 27.228 22.441 -25.583 1.00 62.12 402 SER A N 1
ATOM 3107 C CA . SER A 1 402 ? 26.672 22.215 -26.916 1.00 62.12 402 SER A CA 1
ATOM 3108 C C . SER A 1 402 ? 26.256 23.516 -27.568 1.00 62.12 402 SER A C 1
ATOM 3110 O O . SER A 1 402 ? 25.990 24.524 -26.916 1.00 62.12 402 SER A O 1
ATOM 3112 N N . PHE A 1 403 ? 26.136 23.447 -28.884 1.00 61.69 403 PHE A N 1
ATOM 3113 C CA . PHE A 1 403 ? 25.528 24.479 -29.696 1.00 61.69 403 PHE A CA 1
ATOM 3114 C C . PHE A 1 403 ? 24.278 23.883 -30.336 1.00 61.69 403 PHE A C 1
ATOM 3116 O O . PHE A 1 403 ? 24.370 22.804 -30.916 1.00 61.69 403 PHE A O 1
ATOM 3123 N N . THR A 1 404 ? 23.130 24.539 -30.213 1.00 64.25 404 THR A N 1
ATOM 3124 C CA . THR A 1 404 ? 21.846 24.091 -30.766 1.00 64.25 404 THR A CA 1
ATOM 3125 C C . THR A 1 404 ? 21.292 25.182 -31.670 1.00 64.25 404 THR A C 1
ATOM 3127 O O . THR A 1 404 ? 21.224 26.340 -31.264 1.00 64.25 404 THR A O 1
ATOM 3130 N N . ASP A 1 405 ? 20.911 24.804 -32.886 1.00 56.97 405 ASP A N 1
ATOM 3131 C CA . ASP A 1 405 ? 20.162 25.653 -33.811 1.00 56.97 405 ASP A CA 1
ATOM 3132 C C . ASP A 1 405 ? 18.673 25.364 -33.579 1.00 56.97 405 ASP A C 1
ATOM 3134 O O . ASP A 1 405 ? 18.213 24.253 -33.842 1.00 56.97 405 ASP A O 1
ATOM 3138 N N . ASP A 1 406 ? 17.959 26.303 -32.963 1.00 59.78 406 ASP A N 1
ATOM 3139 C CA . ASP A 1 406 ? 16.501 26.267 -32.814 1.00 59.78 406 ASP A CA 1
ATOM 3140 C C . ASP A 1 406 ? 15.925 27.217 -33.873 1.00 59.78 406 ASP A C 1
ATOM 3142 O O . ASP A 1 406 ? 16.541 28.246 -34.135 1.00 59.78 406 ASP A O 1
ATOM 3146 N N . ASP A 1 407 ? 14.776 26.898 -34.480 1.00 49.59 407 ASP A N 1
ATOM 3147 C CA . ASP A 1 407 ? 14.248 27.502 -35.728 1.00 49.59 407 ASP A CA 1
ATOM 3148 C C . ASP A 1 407 ? 14.195 29.055 -35.746 1.00 49.59 407 ASP A C 1
ATOM 3150 O O . ASP A 1 407 ? 14.057 29.655 -36.816 1.00 49.59 407 ASP A O 1
ATOM 3154 N N . ASP A 1 408 ? 14.325 29.705 -34.582 1.00 51.91 408 ASP A N 1
ATOM 3155 C CA . ASP A 1 408 ? 14.353 31.157 -34.394 1.00 51.91 408 ASP A CA 1
ATOM 3156 C C . ASP A 1 408 ? 15.604 31.710 -33.652 1.00 51.91 408 ASP A C 1
ATOM 3158 O O . ASP A 1 408 ? 15.765 32.929 -33.615 1.00 51.91 408 ASP A O 1
ATOM 3162 N N . ASP A 1 409 ? 16.489 30.882 -33.069 1.00 66.19 409 ASP A N 1
ATOM 3163 C CA . ASP A 1 409 ? 17.643 31.318 -32.256 1.00 66.19 409 ASP A CA 1
ATOM 3164 C C . ASP A 1 409 ? 18.783 30.276 -32.208 1.00 66.19 409 ASP A C 1
ATOM 3166 O O . ASP A 1 409 ? 18.569 29.098 -31.923 1.00 66.19 409 ASP A O 1
ATOM 3170 N N . PHE A 1 410 ? 20.036 30.730 -32.316 1.00 65.06 410 PHE A N 1
ATOM 3171 C CA . PHE A 1 410 ? 21.202 29.878 -32.075 1.00 65.06 410 PHE A CA 1
ATOM 3172 C C . PHE A 1 410 ? 21.593 29.918 -30.589 1.00 65.06 410 PHE A C 1
ATOM 3174 O O . PHE A 1 410 ? 21.851 30.987 -30.030 1.00 65.06 410 PHE A O 1
ATOM 3181 N N . ARG A 1 411 ? 21.645 28.766 -29.915 1.00 71.44 411 ARG A N 1
ATOM 3182 C CA . ARG A 1 411 ? 21.878 28.667 -28.464 1.00 71.44 411 ARG A CA 1
ATOM 3183 C C . ARG A 1 411 ? 23.173 27.938 -28.152 1.00 71.44 411 ARG A C 1
ATOM 3185 O O . ARG A 1 411 ? 23.487 26.925 -28.764 1.00 71.44 411 ARG A O 1
ATOM 3192 N N . VAL A 1 412 ? 23.895 28.420 -27.145 1.00 68.06 412 VAL A N 1
ATOM 3193 C CA . VAL A 1 412 ? 24.959 27.654 -26.488 1.00 68.06 412 VAL A CA 1
ATOM 3194 C C . VAL A 1 412 ? 24.415 27.124 -25.177 1.00 68.06 412 VAL A C 1
ATOM 3196 O O . VAL A 1 412 ? 24.138 27.912 -24.272 1.00 68.06 412 VAL A O 1
ATOM 3199 N N . CYS A 1 413 ? 24.254 25.812 -25.075 1.00 66.94 413 CYS A N 1
ATOM 3200 C CA . CYS A 1 413 ? 23.868 25.157 -23.836 1.00 66.94 413 CYS A CA 1
ATOM 3201 C C . CYS A 1 413 ? 25.127 24.677 -23.118 1.00 66.94 413 CYS A C 1
ATOM 3203 O O . CYS A 1 413 ? 26.044 24.162 -23.750 1.00 66.94 413 CYS A O 1
ATOM 3205 N N . PHE A 1 414 ? 25.191 24.828 -21.802 1.00 65.94 414 PHE A N 1
ATOM 3206 C CA . PHE A 1 414 ? 26.229 24.183 -21.004 1.00 65.94 414 PHE A CA 1
ATOM 3207 C C . PHE A 1 414 ? 25.636 23.424 -19.825 1.00 65.94 414 PHE A C 1
ATOM 3209 O O . PHE A 1 414 ? 24.619 23.842 -19.267 1.00 65.94 414 PHE A O 1
ATOM 3216 N N . TRP A 1 415 ? 26.296 22.316 -19.480 1.00 64.81 415 TRP A N 1
ATOM 3217 C CA . TRP A 1 415 ? 25.912 21.374 -18.434 1.00 64.81 415 TRP A CA 1
ATOM 3218 C C . TRP A 1 415 ? 26.984 21.249 -17.362 1.00 64.81 415 TRP A C 1
ATOM 3220 O O . TRP A 1 415 ? 28.173 21.252 -17.678 1.00 64.81 415 TRP A O 1
ATOM 3230 N N . THR A 1 416 ? 26.557 21.073 -16.113 1.00 58.44 416 THR A N 1
ATOM 3231 C CA . THR A 1 416 ? 27.421 20.744 -14.969 1.00 58.44 416 THR A CA 1
ATOM 3232 C C . THR A 1 416 ? 27.093 19.349 -14.440 1.00 58.44 416 THR A C 1
ATOM 3234 O O . THR A 1 416 ? 25.930 18.980 -14.322 1.00 58.44 416 THR A O 1
ATOM 3237 N N . ARG A 1 417 ? 28.094 18.543 -14.078 1.00 50.75 417 ARG A N 1
ATOM 3238 C CA . ARG A 1 417 ? 27.842 17.176 -13.575 1.00 50.75 417 ARG A CA 1
ATOM 3239 C C . ARG A 1 417 ? 27.205 17.143 -12.176 1.00 50.75 417 ARG A C 1
ATOM 3241 O O . ARG A 1 417 ? 26.549 16.167 -11.821 1.00 50.75 417 ARG A O 1
ATOM 3248 N N . GLU A 1 418 ? 27.380 18.206 -11.391 1.00 56.53 418 GLU A N 1
ATOM 3249 C CA . GLU A 1 418 ? 26.804 18.355 -10.050 1.00 56.53 418 GLU A CA 1
ATOM 3250 C C . GLU A 1 418 ? 25.552 19.246 -10.068 1.00 56.53 418 GLU A C 1
ATOM 3252 O O . GLU A 1 418 ? 25.541 20.305 -10.701 1.00 56.53 418 GLU A O 1
ATOM 3257 N N . SER A 1 419 ? 24.510 18.847 -9.327 1.00 52.06 419 SER A N 1
ATOM 3258 C CA . SER A 1 419 ? 23.292 19.643 -9.135 1.00 52.06 419 SER A CA 1
ATOM 3259 C C . SER A 1 419 ? 23.633 20.994 -8.497 1.00 52.06 419 SER A C 1
ATOM 3261 O O . SER A 1 419 ? 23.996 21.044 -7.319 1.00 52.06 419 SER A O 1
ATOM 3263 N N . HIS A 1 420 ? 23.529 22.082 -9.258 1.00 57.50 420 HIS A N 1
ATOM 3264 C CA . HIS A 1 420 ? 23.755 23.436 -8.750 1.00 57.50 420 HIS A CA 1
ATOM 3265 C C . HIS A 1 420 ? 22.477 24.052 -8.169 1.00 57.50 420 HIS A C 1
ATOM 3267 O O . HIS A 1 420 ? 21.357 23.640 -8.486 1.00 57.50 420 HIS A O 1
ATOM 3273 N N . ASP A 1 421 ? 22.651 25.039 -7.283 1.00 62.75 421 ASP A N 1
ATOM 3274 C CA . ASP A 1 421 ? 21.540 25.827 -6.744 1.00 62.75 421 ASP A CA 1
ATOM 3275 C C . ASP A 1 421 ? 20.821 26.527 -7.918 1.00 62.75 421 ASP A C 1
ATOM 3277 O O . ASP A 1 421 ? 21.471 27.238 -8.686 1.00 62.75 421 ASP A O 1
ATOM 3281 N N . PRO A 1 422 ? 19.487 26.389 -8.059 1.00 61.50 422 PRO A N 1
ATOM 3282 C CA . PRO A 1 422 ? 18.693 27.090 -9.074 1.00 61.50 422 PRO A CA 1
ATOM 3283 C C . PRO A 1 422 ? 18.923 28.605 -9.146 1.00 61.50 422 PRO A C 1
ATOM 3285 O O . PRO A 1 422 ? 18.599 29.240 -10.147 1.00 61.50 422 PRO A O 1
ATOM 3288 N N . ASN A 1 423 ? 19.411 29.204 -8.057 1.00 67.88 423 ASN A N 1
ATOM 3289 C CA . ASN A 1 423 ? 19.654 30.637 -7.941 1.00 67.88 423 ASN A CA 1
ATOM 3290 C C . ASN A 1 423 ? 21.089 31.044 -8.304 1.00 67.88 423 ASN A C 1
ATOM 3292 O O . ASN A 1 423 ? 21.419 32.232 -8.239 1.00 67.88 423 ASN A O 1
ATOM 3296 N N . GLU A 1 424 ? 21.953 30.092 -8.648 1.00 73.44 424 GLU A N 1
ATOM 3297 C CA . GLU A 1 424 ? 23.326 30.367 -9.042 1.00 73.44 424 GLU A CA 1
ATOM 3298 C C . GLU A 1 424 ? 23.360 30.890 -10.484 1.00 73.44 424 GLU A C 1
ATOM 3300 O O . GLU A 1 424 ? 22.730 30.353 -11.397 1.00 73.44 424 GLU A O 1
ATOM 3305 N N . SER A 1 425 ? 24.057 32.008 -10.686 1.00 77.62 425 SER A N 1
ATOM 3306 C CA . SER A 1 425 ? 24.221 32.628 -11.999 1.00 77.62 425 SER A CA 1
ATOM 3307 C C . SER A 1 425 ? 25.655 32.469 -12.472 1.00 77.62 425 SER A C 1
ATOM 3309 O O . SER A 1 425 ? 26.582 32.802 -11.730 1.00 77.62 425 SER A O 1
ATOM 3311 N N . PHE A 1 426 ? 25.835 32.083 -13.727 1.00 79.69 426 PHE A N 1
ATOM 3312 C CA . PHE A 1 426 ? 27.147 32.010 -14.358 1.00 79.69 426 PHE A CA 1
ATOM 3313 C C . PHE A 1 426 ? 27.436 33.295 -15.110 1.00 79.69 426 PHE A C 1
ATOM 3315 O O . PHE A 1 426 ? 26.533 33.895 -15.698 1.00 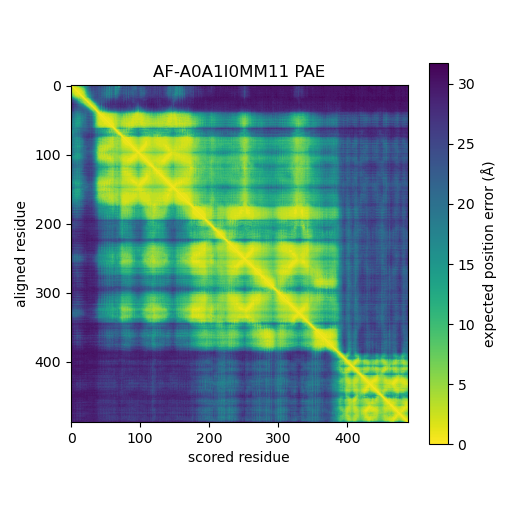79.69 426 PHE A O 1
ATOM 3322 N N . THR A 1 427 ? 28.701 33.709 -15.114 1.00 86.06 427 THR A N 1
ATOM 3323 C CA . THR A 1 427 ? 29.152 34.831 -15.944 1.00 86.06 427 THR A CA 1
ATOM 3324 C C . THR A 1 427 ? 29.806 34.323 -17.219 1.00 86.06 427 THR A C 1
ATOM 3326 O O . THR A 1 427 ? 30.538 33.338 -17.170 1.00 86.06 427 THR A O 1
ATOM 3329 N N . TYR A 1 428 ? 29.599 35.007 -18.341 1.00 88.19 428 TYR A N 1
ATOM 3330 C CA . TYR A 1 428 ? 30.230 34.674 -19.612 1.00 88.19 428 TYR A CA 1
ATOM 3331 C C . TYR A 1 428 ? 30.735 35.911 -20.359 1.00 88.19 428 TYR A C 1
ATOM 3333 O O . TYR A 1 428 ? 30.209 37.019 -20.225 1.00 88.19 428 TYR A O 1
ATOM 3341 N N . ASN A 1 429 ? 31.764 35.700 -21.174 1.00 88.94 429 ASN A N 1
ATOM 3342 C CA . ASN A 1 429 ? 32.236 36.635 -22.185 1.00 88.94 429 ASN A CA 1
ATOM 3343 C C . ASN A 1 429 ? 32.052 35.999 -23.562 1.00 88.94 429 ASN A C 1
ATOM 3345 O O . ASN A 1 429 ? 32.328 34.814 -23.721 1.00 88.94 429 ASN A O 1
ATOM 3349 N N . MET A 1 430 ? 31.638 36.778 -24.555 1.00 89.12 430 MET A N 1
ATOM 3350 C CA . MET A 1 430 ? 31.502 36.323 -25.937 1.00 89.12 430 MET A CA 1
ATOM 3351 C C . MET A 1 430 ? 32.302 37.237 -26.857 1.00 89.12 430 MET A C 1
ATOM 3353 O O . MET A 1 430 ? 32.219 38.462 -26.744 1.00 89.12 430 MET A O 1
ATOM 3357 N N . SER A 1 431 ? 33.048 36.653 -27.788 1.00 88.00 431 SER A N 1
ATOM 3358 C CA . SER A 1 431 ? 33.712 37.380 -28.863 1.00 88.00 431 SER A CA 1
ATOM 3359 C C . SER A 1 431 ? 33.369 36.774 -30.218 1.00 88.00 431 SER A C 1
ATOM 3361 O O . SER A 1 431 ? 33.196 35.565 -30.326 1.00 88.00 431 SER A O 1
ATOM 3363 N N . VAL A 1 432 ? 33.251 37.617 -31.241 1.00 87.25 432 VAL A N 1
ATOM 3364 C CA . VAL A 1 432 ? 32.966 37.211 -32.619 1.00 87.25 432 VAL A CA 1
ATOM 3365 C C . VAL A 1 432 ? 34.094 37.726 -33.499 1.00 87.25 432 VAL A C 1
ATOM 3367 O O . VAL A 1 432 ? 34.396 38.918 -33.507 1.00 87.25 432 VAL A O 1
ATOM 3370 N N . ASN A 1 433 ? 34.760 36.828 -34.221 1.00 88.62 433 ASN A N 1
ATOM 3371 C CA . ASN A 1 433 ? 35.950 37.100 -35.027 1.00 88.62 433 ASN A CA 1
ATOM 3372 C C . ASN A 1 433 ? 37.073 37.793 -34.228 1.00 88.62 433 ASN A C 1
ATOM 3374 O O . ASN A 1 433 ? 37.811 38.626 -34.759 1.00 88.62 433 ASN A O 1
ATOM 3378 N N . GLY A 1 434 ? 37.190 37.456 -32.939 1.00 87.25 434 GLY A N 1
ATOM 3379 C CA . GLY A 1 434 ? 38.150 38.045 -32.004 1.00 87.25 434 GLY A CA 1
ATOM 3380 C C . GLY A 1 434 ? 37.776 39.436 -31.476 1.00 87.25 434 GLY A C 1
ATOM 3381 O O . GLY A 1 434 ? 38.560 40.024 -30.726 1.00 87.25 434 GLY A O 1
ATOM 3382 N N . GLU A 1 435 ? 36.609 39.981 -31.836 1.00 89.19 435 GLU A N 1
ATOM 3383 C CA . GLU A 1 435 ? 36.070 41.212 -31.252 1.00 89.19 435 GLU A CA 1
ATOM 3384 C C . GLU A 1 435 ? 35.087 40.878 -30.127 1.00 89.19 435 GLU A C 1
ATOM 3386 O O . GLU A 1 435 ? 34.127 40.140 -30.326 1.00 89.19 435 GLU A O 1
ATOM 3391 N N . SER A 1 436 ? 35.327 41.414 -28.928 1.00 90.69 436 SER A N 1
ATOM 3392 C CA . SER A 1 436 ? 34.448 41.216 -27.769 1.00 90.69 436 SER A CA 1
ATOM 3393 C C . SER A 1 436 ? 33.069 41.830 -28.033 1.00 90.69 436 SER A C 1
ATOM 3395 O O . SER A 1 436 ? 32.967 43.033 -28.286 1.00 90.69 436 SER A O 1
ATOM 3397 N N . VAL A 1 437 ? 32.021 41.007 -27.982 1.00 88.81 437 VAL A N 1
ATOM 3398 C CA . VAL A 1 437 ? 30.622 41.418 -28.193 1.00 88.81 437 VAL A CA 1
ATOM 3399 C C . VAL A 1 437 ? 29.814 41.407 -26.896 1.00 88.81 437 VAL A C 1
ATOM 3401 O O . VAL A 1 437 ? 28.900 42.214 -26.746 1.00 88.81 437 VAL A O 1
ATOM 3404 N N . VAL A 1 438 ? 30.182 40.560 -25.929 1.00 88.56 438 VAL A N 1
ATOM 3405 C CA . VAL A 1 438 ? 29.596 40.537 -24.582 1.00 88.56 438 VAL A CA 1
ATOM 3406 C C . VAL A 1 438 ? 30.714 40.406 -23.552 1.00 88.56 438 VAL A C 1
ATOM 3408 O O . VAL A 1 438 ? 31.503 39.468 -23.614 1.00 88.56 438 VAL A O 1
ATOM 3411 N N . GLU A 1 439 ? 30.759 41.322 -22.581 1.00 88.62 439 GLU A N 1
ATOM 3412 C CA . GLU A 1 439 ? 31.637 41.229 -21.408 1.00 88.62 439 GLU A CA 1
ATOM 3413 C C . GLU A 1 439 ? 30.800 41.162 -20.128 1.00 88.62 439 GLU A C 1
ATOM 3415 O O . GLU A 1 439 ? 30.039 42.085 -19.830 1.00 88.62 439 GLU A O 1
ATOM 3420 N N . GLY A 1 440 ? 30.958 40.084 -19.360 1.00 87.69 440 GLY A N 1
ATOM 3421 C CA . GLY A 1 440 ? 30.281 39.879 -18.082 1.00 87.69 440 GLY A CA 1
ATOM 3422 C C . GLY A 1 440 ? 28.778 39.643 -18.213 1.00 87.69 440 GLY A C 1
ATOM 3423 O O . GLY A 1 440 ? 28.022 40.070 -17.339 1.00 87.69 440 GLY A O 1
ATOM 3424 N N . GLY A 1 441 ? 28.338 38.996 -19.296 1.00 86.75 441 GLY A N 1
ATOM 3425 C CA . GLY A 1 441 ? 26.962 38.519 -19.418 1.00 86.75 441 GLY A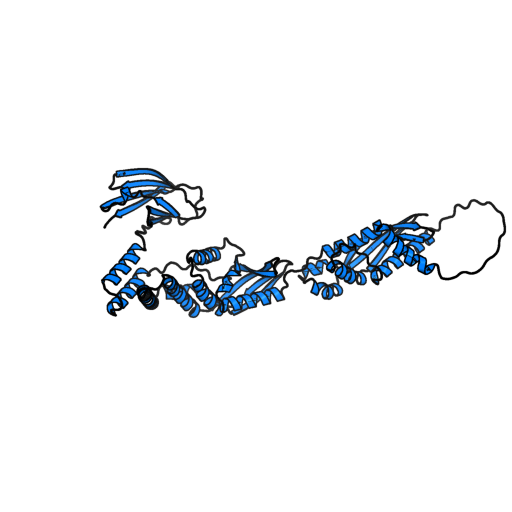 CA 1
ATOM 3426 C C . GLY A 1 441 ? 26.651 37.519 -18.307 1.00 86.75 441 GLY A C 1
ATOM 3427 O O . GLY A 1 441 ? 27.551 36.832 -17.835 1.00 86.75 441 GLY A O 1
ATOM 3428 N N . THR A 1 442 ? 25.398 37.446 -17.862 1.00 85.50 442 THR A N 1
ATOM 3429 C CA . THR A 1 442 ? 24.969 36.492 -16.828 1.00 85.50 442 THR A CA 1
ATOM 3430 C C . THR A 1 442 ? 23.859 35.602 -17.351 1.00 85.50 442 THR A C 1
ATOM 3432 O O . THR A 1 442 ? 22.946 36.107 -18.004 1.00 85.50 442 THR A O 1
ATOM 3435 N N . VAL A 1 443 ? 23.899 34.316 -17.015 1.00 80.69 443 VAL A N 1
ATOM 3436 C CA . VAL A 1 443 ? 22.811 33.366 -17.279 1.00 80.69 443 VAL A CA 1
ATOM 3437 C C . VAL A 1 443 ? 22.424 32.655 -15.986 1.00 80.69 443 VAL A C 1
ATOM 3439 O O . VAL A 1 443 ? 23.282 32.271 -15.190 1.00 80.69 443 VAL A O 1
ATOM 3442 N N . THR A 1 444 ? 21.121 32.520 -15.771 1.00 74.88 444 THR A N 1
ATOM 3443 C CA . THR A 1 444 ? 20.508 31.817 -14.639 1.00 74.88 444 THR A CA 1
ATOM 3444 C C . THR A 1 444 ? 19.643 30.708 -15.235 1.00 74.88 444 THR A C 1
ATOM 3446 O O . THR A 1 444 ? 18.989 30.970 -16.247 1.00 74.88 444 THR A O 1
ATOM 3449 N N . PRO A 1 445 ? 19.662 29.482 -14.688 1.00 65.94 445 PRO A N 1
ATOM 3450 C CA . PRO A 1 445 ? 18.877 28.386 -15.243 1.00 65.94 445 PRO A CA 1
ATOM 3451 C C . PRO A 1 445 ? 17.384 28.721 -15.164 1.00 65.94 445 PRO A C 1
ATOM 3453 O O . PRO A 1 445 ? 16.900 29.254 -14.164 1.00 65.94 445 PRO A O 1
ATOM 3456 N N . GLU A 1 446 ? 16.650 28.434 -16.238 1.00 55.56 446 GLU A N 1
ATOM 3457 C CA . GLU A 1 446 ? 15.218 28.749 -16.319 1.00 55.56 446 GLU A CA 1
ATOM 3458 C C . GLU A 1 446 ? 14.364 27.816 -15.448 1.00 55.56 446 GLU A C 1
ATOM 3460 O O . GLU A 1 446 ? 13.241 28.166 -15.080 1.00 55.56 446 GLU A O 1
ATOM 3465 N N . VAL A 1 447 ? 14.902 26.648 -15.076 1.00 55.03 447 VAL A N 1
ATOM 3466 C CA . VAL A 1 447 ? 14.193 25.618 -14.312 1.00 55.03 447 VAL A CA 1
ATOM 3467 C C . VAL A 1 447 ? 15.047 25.150 -13.125 1.00 55.03 447 VAL A C 1
ATOM 3469 O O . VAL A 1 447 ? 16.193 24.737 -13.319 1.00 55.03 447 VAL A O 1
ATOM 3472 N N . PRO A 1 448 ? 14.515 25.171 -11.888 1.00 48.03 448 PRO A N 1
ATOM 3473 C CA . PRO A 1 448 ? 15.190 24.611 -10.722 1.00 48.03 448 PRO A CA 1
ATOM 3474 C C . PRO A 1 448 ? 15.552 23.134 -10.906 1.00 48.03 448 PRO A C 1
ATOM 3476 O O . PRO A 1 448 ? 14.671 22.312 -11.138 1.00 48.03 448 PRO A O 1
ATOM 3479 N N . GLY A 1 449 ? 16.840 22.801 -10.786 1.00 49.31 449 GLY A N 1
ATOM 3480 C CA . GLY A 1 449 ? 17.344 21.433 -10.949 1.00 49.31 449 GLY A CA 1
ATOM 3481 C C . GLY A 1 449 ? 17.639 21.024 -12.395 1.00 49.31 449 GLY A C 1
ATOM 3482 O O . GLY A 1 449 ? 18.157 19.930 -12.608 1.00 49.31 449 GLY A O 1
ATOM 3483 N N . ALA A 1 450 ? 17.368 21.885 -13.384 1.00 49.03 450 ALA A N 1
ATOM 3484 C CA . ALA A 1 450 ? 17.847 21.652 -14.738 1.00 49.03 450 ALA A CA 1
ATOM 3485 C C . ALA A 1 450 ? 19.346 21.943 -14.819 1.00 49.03 450 ALA A C 1
ATOM 3487 O O . ALA A 1 450 ? 19.828 22.986 -14.384 1.00 49.03 450 ALA A O 1
ATOM 3488 N N . VAL A 1 451 ? 20.061 21.009 -15.433 1.00 53.38 451 VAL A N 1
ATOM 3489 C CA . VAL A 1 451 ? 21.506 21.064 -15.661 1.00 53.38 451 VAL A CA 1
ATOM 3490 C C . VAL A 1 451 ? 21.853 22.005 -16.830 1.00 53.38 451 VAL A C 1
ATOM 3492 O O . VAL A 1 451 ? 23.011 22.169 -17.166 1.00 53.38 451 VAL A O 1
ATOM 3495 N N . ILE A 1 452 ? 20.864 22.635 -17.473 1.00 55.00 452 ILE A N 1
ATOM 3496 C CA . ILE A 1 452 ? 21.034 23.316 -18.762 1.00 55.00 452 ILE A CA 1
ATOM 3497 C C . ILE A 1 452 ? 20.983 24.830 -18.585 1.00 55.00 452 ILE A C 1
ATOM 3499 O O . ILE A 1 452 ? 19.966 25.389 -18.173 1.00 55.00 452 ILE A O 1
ATOM 3503 N N . HIS A 1 453 ? 22.055 25.505 -18.987 1.00 63.09 453 HIS A N 1
ATOM 3504 C CA . HIS A 1 453 ? 22.100 26.960 -19.085 1.00 63.09 453 HIS A CA 1
ATOM 3505 C C . HIS A 1 453 ? 22.278 27.375 -20.547 1.00 63.09 453 HIS A C 1
ATOM 3507 O O . HIS A 1 453 ? 23.275 27.016 -21.168 1.00 63.09 453 HIS A O 1
ATOM 3513 N N . GLY A 1 454 ? 21.322 28.129 -21.098 1.00 65.81 454 GLY A N 1
ATOM 3514 C CA . GLY A 1 454 ? 21.350 28.585 -22.490 1.00 65.81 454 GLY A CA 1
ATOM 3515 C C . GLY A 1 454 ? 21.816 30.035 -22.627 1.00 65.81 454 GLY A C 1
ATOM 3516 O O . GLY A 1 454 ? 21.181 30.945 -22.097 1.00 65.81 454 GLY A O 1
ATOM 3517 N N . VAL A 1 455 ? 22.891 30.277 -23.376 1.00 73.44 455 VAL A N 1
ATOM 3518 C CA . VAL A 1 455 ? 23.228 31.606 -23.905 1.00 73.44 455 VAL A CA 1
ATOM 3519 C C . VAL A 1 455 ? 22.669 31.706 -25.319 1.00 73.44 455 VAL A C 1
ATOM 3521 O O . VAL A 1 455 ? 23.118 30.993 -26.212 1.00 73.44 455 VAL A O 1
ATOM 3524 N N . VAL A 1 456 ? 21.701 32.597 -25.531 1.00 76.62 456 VAL A N 1
ATOM 3525 C CA . VAL A 1 456 ? 21.185 32.896 -26.873 1.00 76.62 456 VAL A CA 1
ATOM 3526 C C . VAL A 1 456 ? 22.191 33.786 -27.599 1.00 76.62 456 VAL A C 1
ATOM 3528 O O . VAL A 1 456 ? 22.517 34.877 -27.123 1.00 76.62 456 VAL A O 1
ATOM 3531 N N . ILE A 1 457 ? 22.695 33.316 -28.738 1.00 77.00 457 ILE A N 1
ATOM 3532 C CA . ILE A 1 457 ? 23.554 34.079 -29.638 1.00 77.00 457 ILE A CA 1
ATOM 3533 C C . ILE A 1 457 ? 22.647 34.853 -30.601 1.00 77.00 457 ILE A C 1
ATOM 3535 O O . ILE A 1 457 ? 21.900 34.237 -31.357 1.00 77.00 457 ILE A O 1
ATOM 3539 N N . PRO A 1 458 ? 22.716 36.197 -30.620 1.00 79.25 458 PRO A N 1
ATOM 3540 C CA . PRO A 1 458 ? 21.945 36.992 -31.569 1.00 79.25 458 PRO A CA 1
ATOM 3541 C C . PRO A 1 458 ? 22.186 36.571 -33.027 1.00 79.25 458 PRO A C 1
ATOM 3543 O O . 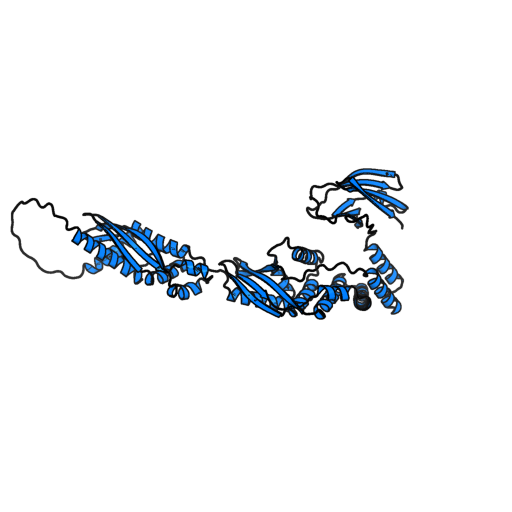PRO A 1 458 ? 23.331 36.371 -33.442 1.00 79.25 458 PRO A O 1
ATOM 3546 N N . GLU A 1 459 ? 21.111 36.506 -33.816 1.00 76.81 459 GLU A N 1
ATOM 3547 C CA . GLU A 1 459 ? 21.108 36.072 -35.224 1.00 76.81 459 GLU A CA 1
ATOM 3548 C C . GLU A 1 459 ? 22.162 36.810 -36.076 1.00 76.81 459 GLU A C 1
ATOM 3550 O O . GLU A 1 459 ? 22.827 36.217 -36.927 1.00 76.81 459 GLU A O 1
ATOM 3555 N N . GLU A 1 460 ? 22.405 38.099 -35.803 1.00 79.94 460 GLU A N 1
ATOM 3556 C CA . GLU A 1 460 ? 23.413 38.907 -36.505 1.00 79.94 460 GLU A CA 1
ATOM 3557 C C . GLU A 1 460 ? 24.856 38.384 -36.388 1.00 79.94 460 GLU A C 1
ATOM 3559 O O . GLU A 1 460 ? 25.703 38.720 -37.223 1.00 79.94 460 GLU A O 1
ATOM 3564 N N . TYR A 1 461 ? 25.144 37.560 -35.379 1.00 81.88 461 TYR A N 1
ATOM 3565 C CA . TYR A 1 461 ? 26.448 36.936 -35.165 1.00 81.88 461 TYR A CA 1
ATOM 3566 C C . TYR A 1 461 ? 26.540 35.523 -35.749 1.00 81.88 461 TYR A C 1
ATOM 3568 O O . TYR A 1 461 ? 27.650 35.008 -35.885 1.00 81.88 461 TYR A O 1
ATOM 3576 N N . CYS A 1 462 ? 25.426 34.944 -36.198 1.00 76.50 462 CYS A N 1
ATOM 3577 C CA . CYS A 1 462 ? 25.352 33.583 -36.736 1.00 76.50 462 CYS A CA 1
ATOM 3578 C C . CYS A 1 462 ? 25.656 33.503 -38.247 1.00 76.50 462 CYS A C 1
ATOM 3580 O O . CYS A 1 462 ? 25.419 32.490 -38.900 1.00 76.50 462 CYS A O 1
ATOM 3582 N N . ALA A 1 463 ? 26.185 34.577 -38.840 1.00 79.12 463 ALA A N 1
ATOM 3583 C CA . ALA A 1 463 ? 26.517 34.612 -40.259 1.00 79.12 463 ALA A CA 1
ATOM 3584 C C . ALA A 1 463 ? 27.713 33.704 -40.608 1.00 79.12 463 ALA A C 1
ATOM 3586 O O . ALA A 1 463 ? 28.721 33.664 -39.901 1.00 79.12 463 ALA A O 1
ATOM 3587 N N . ALA A 1 464 ? 27.634 33.045 -41.765 1.00 77.00 464 ALA A N 1
ATOM 3588 C CA . ALA A 1 464 ? 28.696 32.183 -42.276 1.00 77.00 464 ALA A CA 1
ATOM 3589 C C . ALA A 1 464 ? 30.059 32.886 -42.365 1.00 77.00 464 ALA A C 1
ATOM 3591 O O . ALA A 1 464 ? 30.168 34.019 -42.846 1.00 77.00 464 ALA A O 1
ATOM 3592 N N . GLY A 1 465 ? 31.105 32.180 -41.942 1.00 76.88 465 GLY A N 1
ATOM 3593 C CA . GLY A 1 465 ? 32.466 32.696 -41.840 1.00 76.88 465 GLY A CA 1
ATOM 3594 C C . GLY A 1 465 ? 32.771 33.412 -40.524 1.00 76.88 465 GLY A C 1
ATOM 3595 O O . GLY A 1 465 ? 33.926 33.793 -40.322 1.00 76.88 465 GLY A O 1
ATOM 3596 N N . ASN A 1 466 ? 31.788 33.579 -39.633 1.00 83.12 466 ASN A N 1
ATOM 3597 C CA . ASN A 1 466 ? 32.049 34.034 -38.274 1.00 83.12 466 ASN A CA 1
ATOM 3598 C C . ASN A 1 466 ? 32.665 32.919 -37.420 1.00 83.12 466 ASN A C 1
ATOM 3600 O O . ASN A 1 466 ? 32.339 31.740 -37.548 1.00 83.12 466 ASN A O 1
ATOM 3604 N N . SER A 1 467 ? 33.546 33.338 -36.521 1.00 83.31 467 SER A N 1
ATOM 3605 C CA . SER A 1 467 ? 34.118 32.537 -35.446 1.00 83.31 467 SER A CA 1
ATOM 3606 C C . SER A 1 467 ? 33.632 33.100 -34.115 1.00 83.31 467 SER A C 1
ATOM 3608 O O . SER A 1 467 ? 33.757 34.303 -33.898 1.00 83.31 467 SER A O 1
ATOM 3610 N N . ILE A 1 468 ? 33.052 32.278 -33.249 1.00 81.88 468 ILE A N 1
ATOM 3611 C CA . ILE A 1 468 ? 32.497 32.691 -31.960 1.00 81.88 468 ILE A CA 1
ATOM 3612 C C . ILE A 1 468 ? 33.293 32.019 -30.843 1.00 81.88 468 ILE A C 1
ATOM 3614 O O . ILE A 1 468 ? 33.375 30.798 -30.776 1.00 81.88 468 ILE A O 1
ATOM 3618 N N . ASP A 1 469 ? 33.854 32.827 -29.950 1.00 83.38 469 ASP A N 1
ATOM 3619 C CA . ASP A 1 469 ? 34.491 32.380 -28.714 1.00 83.38 469 ASP A CA 1
ATOM 3620 C C . ASP A 1 469 ? 33.584 32.727 -27.535 1.00 83.38 469 ASP A C 1
ATOM 3622 O O . ASP A 1 469 ? 33.352 33.907 -27.261 1.00 83.38 469 ASP A O 1
ATOM 3626 N N . LEU A 1 470 ? 33.116 31.721 -26.802 1.00 82.75 470 LEU A N 1
ATOM 3627 C CA . LEU A 1 470 ? 32.377 31.889 -25.557 1.00 82.75 470 LEU A CA 1
ATOM 3628 C C . LEU A 1 470 ? 33.250 31.434 -24.386 1.00 82.75 470 LEU A C 1
ATOM 3630 O O . LEU A 1 470 ? 33.611 30.266 -24.288 1.00 82.75 470 LEU A O 1
ATOM 3634 N N . THR A 1 471 ? 33.596 32.351 -23.484 1.00 83.88 471 THR A N 1
ATOM 3635 C CA . THR A 1 471 ? 34.262 32.017 -22.220 1.00 83.88 471 THR A CA 1
ATOM 3636 C C . THR A 1 471 ? 33.257 32.045 -21.077 1.00 83.88 471 THR A C 1
ATOM 3638 O O . THR A 1 471 ? 32.776 33.120 -20.728 1.00 83.88 471 THR A O 1
ATOM 3641 N N . ILE A 1 472 ? 32.965 30.897 -20.476 1.00 81.38 472 ILE A N 1
ATOM 3642 C CA . ILE A 1 472 ? 32.087 30.770 -19.306 1.00 81.38 472 ILE A CA 1
ATOM 3643 C C . ILE A 1 472 ? 32.965 30.686 -18.063 1.00 81.38 472 ILE A C 1
ATOM 3645 O O . ILE A 1 472 ? 33.981 29.995 -18.078 1.00 81.38 472 ILE A O 1
ATOM 3649 N N . TYR A 1 473 ? 32.598 31.389 -16.997 1.00 82.31 473 TYR A N 1
ATOM 3650 C CA . TYR A 1 473 ? 33.318 31.367 -15.726 1.00 82.31 473 TYR A CA 1
ATOM 3651 C C . TYR A 1 473 ? 32.493 30.637 -14.668 1.00 82.31 473 TYR A C 1
ATOM 3653 O O . TYR A 1 473 ? 31.358 31.036 -14.390 1.00 82.31 473 TYR A O 1
ATOM 3661 N N . GLY A 1 474 ? 33.087 29.601 -14.075 1.00 73.62 474 GLY A N 1
ATOM 3662 C CA . GLY A 1 474 ? 32.544 28.907 -12.914 1.00 73.62 474 GLY A CA 1
ATOM 3663 C C . GLY A 1 474 ? 32.609 29.784 -11.664 1.00 73.62 474 GLY A C 1
ATOM 3664 O O . GLY A 1 474 ? 33.391 30.740 -11.580 1.00 73.62 474 GLY A O 1
ATOM 3665 N N . THR A 1 475 ? 31.786 29.472 -10.666 1.00 72.12 475 THR A N 1
ATOM 3666 C CA . THR A 1 475 ? 31.716 30.255 -9.421 1.00 72.12 475 THR A CA 1
ATOM 3667 C C . THR A 1 475 ? 32.950 30.087 -8.531 1.00 72.12 475 THR A C 1
ATOM 3669 O O . THR A 1 475 ? 33.258 30.961 -7.717 1.00 72.12 475 THR A O 1
ATOM 3672 N N . ASP A 1 476 ? 33.731 29.033 -8.760 1.00 75.56 476 ASP A N 1
ATOM 3673 C CA . ASP A 1 476 ? 35.049 28.790 -8.171 1.00 75.56 476 ASP A CA 1
ATOM 3674 C C . ASP A 1 476 ? 36.189 29.593 -8.841 1.00 75.56 476 ASP A C 1
ATOM 3676 O O . ASP A 1 476 ? 37.333 29.572 -8.376 1.00 75.56 476 ASP A O 1
ATOM 3680 N N . GLY A 1 477 ? 35.884 30.338 -9.909 1.00 76.94 477 GLY A N 1
ATOM 3681 C CA . GLY A 1 477 ? 36.846 31.108 -10.695 1.00 76.94 477 GLY A CA 1
ATOM 3682 C C . GLY A 1 477 ? 37.539 30.314 -11.806 1.00 76.94 477 GLY A C 1
ATOM 3683 O O . GLY A 1 477 ? 38.456 30.851 -12.437 1.00 76.94 477 GLY A O 1
ATOM 3684 N N . SER A 1 478 ? 37.127 29.068 -12.057 1.00 77.69 478 SER A N 1
ATOM 3685 C CA . SER A 1 478 ? 37.488 28.326 -13.267 1.00 77.69 478 SER A CA 1
ATOM 3686 C C . SER A 1 478 ? 36.845 28.958 -14.510 1.00 77.69 478 SER A C 1
ATOM 3688 O O . SER A 1 478 ? 35.926 29.774 -14.412 1.00 77.69 478 SER A O 1
ATOM 3690 N N . SER A 1 479 ? 37.358 28.640 -15.701 1.00 80.44 479 SER A N 1
ATOM 3691 C CA . SER A 1 479 ? 36.760 29.124 -16.946 1.00 80.44 479 SER A CA 1
ATOM 3692 C C . SER A 1 479 ? 36.888 28.124 -18.080 1.00 80.44 479 SER A C 1
ATOM 3694 O O . SER A 1 479 ? 37.945 27.510 -18.235 1.00 80.44 479 SER A O 1
ATOM 3696 N N . ILE A 1 480 ? 35.862 28.060 -18.918 1.00 73.69 480 ILE A N 1
ATOM 3697 C CA . ILE A 1 480 ? 35.777 27.197 -20.094 1.00 73.69 480 ILE A CA 1
ATOM 3698 C C . ILE A 1 480 ? 35.684 28.077 -21.322 1.00 73.69 480 ILE A C 1
ATOM 3700 O O . ILE A 1 480 ? 34.866 28.989 -21.356 1.00 73.69 480 ILE A O 1
ATOM 3704 N N . LEU A 1 481 ? 36.522 27.802 -22.318 1.00 78.00 481 LEU A N 1
ATOM 3705 C CA . LEU A 1 481 ? 36.456 28.443 -23.624 1.00 78.00 481 LEU A CA 1
ATOM 3706 C C . LEU A 1 481 ? 35.832 27.464 -24.618 1.00 78.00 481 LEU A C 1
ATOM 3708 O O . LEU A 1 481 ? 36.451 26.455 -24.951 1.00 78.00 481 LEU A O 1
ATOM 3712 N N . ALA A 1 482 ? 34.641 27.789 -25.104 1.00 72.38 482 ALA A N 1
ATOM 3713 C CA . ALA A 1 482 ? 34.000 27.113 -26.218 1.00 72.38 482 ALA A CA 1
ATOM 3714 C C . ALA A 1 482 ? 34.230 27.931 -27.496 1.00 72.38 482 ALA A C 1
ATOM 3716 O O . ALA A 1 482 ? 33.961 29.132 -27.523 1.00 72.38 482 ALA A O 1
ATOM 3717 N N . HIS A 1 483 ? 34.750 27.285 -28.537 1.00 76.88 483 HIS A N 1
ATOM 3718 C CA . HIS A 1 483 ? 35.029 27.906 -29.829 1.00 76.88 483 HIS A CA 1
ATOM 3719 C C . HIS A 1 483 ? 34.137 27.286 -30.899 1.00 76.88 483 HIS A C 1
ATOM 3721 O O . HIS A 1 483 ? 34.147 26.069 -31.073 1.00 76.88 483 HIS A O 1
ATOM 3727 N N . LEU A 1 484 ? 33.418 28.124 -31.638 1.00 74.12 484 LEU A N 1
ATOM 3728 C CA . LEU A 1 484 ? 32.552 27.731 -32.740 1.00 74.12 484 LEU A CA 1
ATOM 3729 C C . LEU A 1 484 ? 33.004 28.416 -34.028 1.00 74.12 484 LEU A C 1
ATOM 3731 O O . LEU A 1 484 ? 33.121 29.638 -34.083 1.00 74.12 484 LEU A O 1
ATOM 3735 N N . GLN A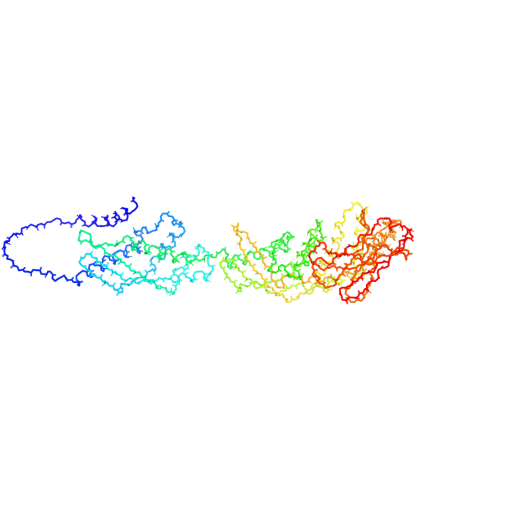 1 485 ? 33.199 27.638 -35.086 1.00 76.62 485 GLN A N 1
ATOM 3736 C CA . GLN A 1 485 ? 33.441 28.149 -36.431 1.00 76.62 485 GLN A CA 1
ATOM 3737 C C . GLN A 1 485 ? 32.202 27.863 -37.287 1.00 76.62 485 GLN A C 1
ATOM 3739 O O . GLN A 1 485 ? 31.817 26.707 -37.433 1.00 76.62 485 GLN A O 1
ATOM 3744 N N . ILE A 1 486 ? 31.573 28.905 -37.838 1.00 70.50 486 ILE A N 1
ATOM 3745 C CA . ILE A 1 486 ? 30.379 28.759 -38.681 1.00 70.50 486 ILE A CA 1
ATOM 3746 C C . ILE A 1 486 ? 30.827 28.567 -40.131 1.00 70.50 486 ILE A C 1
ATOM 3748 O O . ILE A 1 486 ? 31.090 29.541 -40.848 1.00 70.50 486 ILE A O 1
ATOM 3752 N N . ASP A 1 487 ? 30.921 27.309 -40.550 1.00 67.06 487 ASP A N 1
ATOM 3753 C CA . ASP A 1 487 ? 31.215 26.916 -41.928 1.00 67.06 487 ASP A CA 1
ATOM 3754 C C . ASP A 1 487 ? 29.900 26.577 -42.662 1.00 67.06 487 ASP A C 1
ATOM 3756 O O . ASP A 1 487 ? 29.087 25.812 -42.150 1.00 67.06 487 ASP A O 1
ATOM 3760 N N . LEU A 1 488 ? 29.680 27.167 -43.848 1.00 50.19 488 LEU A N 1
ATOM 3761 C CA . LEU A 1 488 ? 28.595 26.800 -44.779 1.00 50.19 488 LEU A CA 1
ATOM 3762 C C . LEU A 1 488 ? 29.103 25.889 -45.896 1.00 50.19 488 LEU A C 1
ATOM 3764 O O . LEU A 1 488 ? 30.199 26.184 -46.437 1.00 50.19 488 LEU A O 1
#

Secondary structure (DSSP, 8-state):
-THHHHHHHHHHHHHHHSSS---------------------HHHHHHHHHHHHHHHHHHHHTT-S--S-TTS-HHHHHHHHHHGGG-EEEEEEEEE-SSEEEEEEEEEEE-THHHHHTT--GGGHHHHHTT---EEEEEEEEEEEEETTEEEE-HHHHHHHHHHHHHHHHTPPPPSS-HHHHHHHHHHHHHHHHH-GGGGGGEEES-TT-HHHHHHHHHHHHSTT-HHHHHHHHHHHHTT-EEEEEEEEE-SSEEEEEEEEEEE-HHHHHHHHHH-HHHHHHHHHHHHHHHHTT--TTHHHHHHHHHHHHHHHHSPEEEEEEEEEEEE-TTS-EEEEE-TTSS-----PPPTTHHHHHHHHHHHHHHTTSS-HHHHHHHHHHHHHHS-S------STTEEEEEEEETTEEEEEEEESS---TT--EEEEEEETTEEEEEEEEE--SSTT--EEEEEEPGGG--TT-EEEEEEE-TTS-EEEEEEE---

pLDDT: mean 74.99, std 16.93, range [27.91, 96.81]